Protein AF-0000000077327211 (afdb_homodimer)

Sequence (590 aa):
MAKKLVKYSVVDAFTDTAFKGNPAVVCWLEDAVKDDKWLQSVATEFNLPTTAYLSPIAHHDPQKPRFNLRWFTPVSEVELCGHATLAASHILFQSDLVDSNMIEFSTRSGILSAKRISVNTINDSSNGESRDSFYIELDFPVVAVSDFNDVEVSAVSEILNGVDVVDVLKKNAFDDIIVVLSSGEEVADFKPEFNKIKEAPGR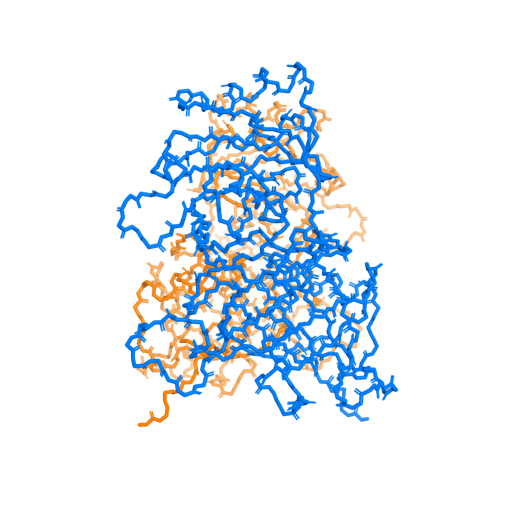GIIITAPAPKGSGFDFYSRFFSPKYGVNEDHVCGSAHCALVNYWHEKLGKCDFVAFQASRRSGILHVHLDKENQRVLLRGKATTVMEGSLLVMAKKLVKYSVVDAFTDTAFKGNPAVVCWLEDAVKDDKWLQSVATEFNLPTTAYLSPIAHHDPQKPRFNLRWFTPVSEVELCGHATLAASHILFQSDLVDSNMIEFSTRSGILSAKRISVNTINDSSNGESRDSFYIELDFPVVAVSDFNDVEVSAVSEILNGVDVVDVLKKNAFDDIIVVLSSGEEVADFKPEFNKIKEAPGRGIIITAPAPKGSGFDFYSRFFSPKYGVNEDHVCGSAHCALVNYWHEKLGKCDFVAFQASRRSGILHVHLDKENQRVLLRGKATTVMEGSLLV

InterPro domains:
  IPR003719 Phenazine biosynthesis PhzF-like [PF02567] (11-291)
  IPR003719 Phenazine biosynthesis PhzF-like [PIRSF016184] (6-294)
  IPR003719 Phenazine biosynthesis PhzF-like [PTHR13774] (7-295)
  IPR003719 Phenazine biosynthesis PhzF-like [TIGR00654] (8-293)

Nearest PDB structures (foldseek):
  1s7j-assembly2_B  TM=9.331E-01  e=1.781E-30  Enterococcus faecalis V583
  4dun-assembly1_A-2  TM=8.815E-01  e=4.814E-30  Clostridioides difficile 630
  1ym5-assembly1_A-2  TM=8.103E-01  e=5.339E-24  Saccharomyces cerevisiae
  1qy9-assembly2_C  TM=8.099E-01  e=4.384E-23  Escherichia coli
  4juu-assembly1_B  TM=6.299E-01  e=3.452E-12  Xanthomonas campestris pv. campestris str. ATCC 33913

Secondary structure (DSSP, 8-state):
---PPEEEEEEEES-SSTT-SEEEEEEE-TT----HHHHHHHHHHHTSSEEEEEEE-SS--TTS-EEEEEEE-SS-EES--HHHHHHHHHHHHHSTT--SSEEEEEETTEEEEEEEEEGGGTT---S---TT-EEEEEEEEPPPBPPPPHHHHHHHHHHTTTS-EEEEEPPBTT-EEEEEES-HHHHHH----HHHHHHSSSSEEEEEEEPPTTSS-SEEEEEEEGGGTEEEESS-HHHHHHHHHHHHHHH--SEEEEEE-SSS-EEEEEEEETTTTEEEEEE-EEEEEEEEE--/---PPEEEEEEEES-SSTT-SEEEEEEE-TT----HHHHHHHHHHHTSSEEEEEEE-SS--TTS-EEEEEEE-SS-EES--HHHHHHHHHHHHHSTT--SSEEEEEETTEEEEEEEEEGGGTT---S---TT-EEEEEEEEPPPB-PPPHHHHHHHHHHTTTS-EEEEEEEBTT-EEEEEES-HHHHHH----HHHHHHSSSSEEEEEEEPPTTSS-SEEEEEEEGGGTEEEESS-HHHHHHHHHHHHHHH--SEEEEEE-SSS-EEEEEEEETTTTEEEEEE-EEEEEEEEE--

Radius of gyration: 26.08 Å; Cα contacts (8 Å, |Δi|>4): 1422; chains: 2; bounding box: 58×75×56 Å

pLDDT: mean 89.2, std 13.4, range [34.31, 98.81]

Foldseek 3Di:
DPPDFKKKFWKAWQDPDPLFHAIEIEIECAPPDDDPVVVLCVQLVVQGQKYKYWYFDDDDDLQAGEIEIWIYHNHGTDQDDDRNVQVNVQVCVPDPNHPHQKYWYQTNNGIKIKGWAAVVVVPPPDPDPPPPWTKIKTKAFQWDFDQDDPVLVVLVCVFQPPFAWDDWTGQTPQFETETEGAEQVCQLPPDGPQVSQLPHGTQWYKYKYAYDPPPPFGMEIWIAGPVVPGGTRSDGPNVCSHCQVVSCVVVVAFWGWYWYNDPSIRIWIWGAPPVVRMIMIMRTMDTDDMDTDPD/DPPDFWKKFWKAWQDPDPLFHAIEIEIECAPPDDDPVVVLCVQLVVQGQKYKYWYFDDDDDLQAGEIEIWIYHNHGTDQDDDRNVQVNVQVCVPDPNHPHQKYWYQTNNGIKIKGWAAVVVVPPPDPDDPPPWTKIKTKAFQWDFDADDPVLVVLVCVFQPPFAWDDWTGQTPQFETETEGAEQVCQLPPDGPQVSQLPHGTQWYKYKYAYDPPPPFGMEIWIAGPVVPGGTRSDGPNVCSHCQVVSCVVVVAFWGWYWYNDPSIRIWIWGAPPVVRMIMIMRTMDTDDMDTDPD

Organism: Tagetes erecta (NCBI:txid13708)

Structure (mmCIF, N/CA/C/O backbone):
data_AF-0000000077327211-model_v1
#
loop_
_entity.id
_entity.type
_entity.pdbx_description
1 polymer 'Uncharacterized protein'
#
loop_
_atom_site.group_PDB
_atom_site.id
_atom_site.type_symbol
_atom_site.label_atom_id
_atom_site.label_alt_id
_atom_site.label_comp_id
_atom_site.label_asym_id
_atom_site.label_entity_id
_atom_site.label_seq_id
_atom_site.pdbx_PDB_ins_code
_atom_site.Cartn_x
_atom_site.Cartn_y
_atom_site.Cartn_z
_atom_site.occupancy
_atom_site.B_iso_or_equiv
_atom_site.auth_seq_id
_atom_site.auth_comp_id
_atom_site.auth_asym_id
_atom_site.auth_atom_id
_atom_site.pdbx_PDB_model_num
ATOM 1 N N . MET A 1 1 ? -25.406 -13.68 16.375 1 34.31 1 MET A N 1
ATOM 2 C CA . MET A 1 1 ? -25.562 -12.336 15.836 1 34.31 1 MET A CA 1
ATOM 3 C C . MET A 1 1 ? -24.594 -12.086 14.68 1 34.31 1 MET A C 1
ATOM 5 O O . MET A 1 1 ? -23.453 -12.555 14.711 1 34.31 1 MET A O 1
ATOM 9 N N . ALA A 1 2 ? -24.984 -11.781 13.562 1 48.88 2 ALA A N 1
ATOM 10 C CA . ALA A 1 2 ? -24.172 -11.695 12.359 1 48.88 2 ALA A CA 1
ATOM 11 C C . ALA A 1 2 ? -22.984 -10.766 12.57 1 48.88 2 ALA A C 1
ATOM 13 O O . ALA A 1 2 ? -23.125 -9.656 13.086 1 48.88 2 ALA A O 1
ATOM 14 N N . LYS A 1 3 ? -21.75 -11.289 12.734 1 63.69 3 LYS A N 1
ATOM 15 C CA . LYS A 1 3 ? -20.547 -10.531 13.047 1 63.69 3 LYS A CA 1
ATOM 16 C C . LYS A 1 3 ? -20.469 -9.25 12.219 1 63.69 3 LYS A C 1
ATOM 18 O O . LYS A 1 3 ? -20.531 -9.289 10.992 1 63.69 3 LYS A O 1
ATOM 23 N N . LYS A 1 4 ? -20.828 -8.047 12.867 1 84.19 4 LYS A N 1
ATOM 24 C CA . LYS A 1 4 ? -20.75 -6.75 12.203 1 84.19 4 LYS A CA 1
ATOM 25 C C . LYS A 1 4 ? -19.359 -6.523 11.594 1 84.19 4 LYS A C 1
ATOM 27 O O . LYS A 1 4 ? -18.344 -6.723 12.266 1 84.19 4 LYS A O 1
ATOM 32 N N . LEU A 1 5 ? -19.344 -6.254 10.32 1 93.69 5 LEU A N 1
ATOM 33 C CA . LEU A 1 5 ? -18.078 -6.047 9.609 1 93.69 5 LEU A CA 1
ATOM 34 C C . LEU A 1 5 ? -17.484 -4.691 9.953 1 93.69 5 LEU A C 1
ATOM 36 O O . LEU A 1 5 ? -18.203 -3.719 10.172 1 93.69 5 LEU A O 1
ATOM 40 N N . VAL A 1 6 ? -16.234 -4.637 10.109 1 96.81 6 VAL A N 1
ATOM 41 C CA . VAL A 1 6 ? -15.516 -3.381 10.328 1 96.81 6 VAL A CA 1
ATOM 42 C C . VAL A 1 6 ? -15.516 -2.559 9.047 1 96.81 6 VAL A C 1
ATOM 44 O O . VAL A 1 6 ? -15.031 -3.02 8.008 1 96.81 6 VAL A O 1
ATOM 47 N N . LYS A 1 7 ? -16.047 -1.371 9.156 1 97.5 7 LYS A N 1
ATOM 48 C CA . LYS A 1 7 ? -16.047 -0.451 8.023 1 97.5 7 LYS A CA 1
ATOM 49 C C . LYS A 1 7 ? -14.766 0.371 7.973 1 97.5 7 LYS A C 1
ATOM 51 O O . LYS A 1 7 ? -14.156 0.649 9.008 1 97.5 7 LYS A O 1
ATOM 56 N N . TYR A 1 8 ? -14.391 0.737 6.762 1 98.31 8 TYR A N 1
ATOM 57 C CA . TYR A 1 8 ? -13.211 1.588 6.633 1 98.31 8 TYR A CA 1
ATOM 58 C C . TYR A 1 8 ? -13.391 2.6 5.508 1 98.31 8 TYR A C 1
ATOM 60 O O . TYR A 1 8 ? -14.258 2.432 4.645 1 98.31 8 TYR A O 1
ATOM 68 N N . SER A 1 9 ? -12.641 3.658 5.578 1 98.44 9 SER A N 1
ATOM 69 C CA . SER A 1 9 ? -12.461 4.656 4.523 1 98.44 9 SER A CA 1
ATOM 70 C C . SER A 1 9 ? -10.984 4.934 4.266 1 98.44 9 SER A C 1
ATOM 72 O O . SER A 1 9 ? -10.172 4.906 5.188 1 98.44 9 SER A O 1
ATOM 74 N N . VAL A 1 10 ? -10.656 5.141 3.057 1 98.75 10 VAL A N 1
ATOM 75 C CA . VAL A 1 10 ? -9.344 5.676 2.707 1 98.75 10 VAL A CA 1
ATOM 76 C C . VAL A 1 10 ? -9.461 7.168 2.398 1 98.75 10 VAL A C 1
ATOM 78 O O . VAL A 1 10 ? -10.266 7.57 1.554 1 98.75 10 VAL A O 1
ATOM 81 N N . VAL A 1 11 ? -8.672 7.934 3.09 1 98.69 11 VAL A N 1
ATOM 82 C CA . VAL A 1 11 ? -8.773 9.391 3.041 1 98.69 11 VAL A CA 1
ATOM 83 C C . VAL A 1 11 ? -7.414 9.984 2.676 1 98.69 11 VAL A C 1
ATOM 85 O O . VAL A 1 11 ? -6.391 9.625 3.262 1 98.69 11 VAL A O 1
ATOM 88 N N . ASP A 1 12 ? -7.41 10.828 1.665 1 98.62 12 ASP A N 1
ATOM 89 C CA . ASP A 1 12 ? -6.238 11.656 1.389 1 98.62 12 ASP A CA 1
ATOM 90 C C . ASP A 1 12 ? -6.258 12.93 2.232 1 98.62 12 ASP A C 1
ATOM 92 O O . ASP A 1 12 ? -7.105 13.805 2.029 1 98.62 12 ASP A O 1
ATOM 96 N N . ALA A 1 13 ? -5.301 13.031 3.145 1 98.69 13 ALA A N 1
ATOM 97 C CA . ALA A 1 13 ? -5.227 14.156 4.07 1 98.69 13 ALA A CA 1
ATOM 98 C C . ALA A 1 13 ? -4.34 15.266 3.514 1 98.69 13 ALA A C 1
ATOM 100 O O . ALA A 1 13 ? -3.377 15 2.795 1 98.69 13 ALA A O 1
ATOM 101 N N . PHE A 1 14 ? -4.664 16.531 3.824 1 98.5 14 PHE A N 1
ATOM 102 C CA . PHE A 1 14 ? -3.949 17.75 3.449 1 98.5 14 PHE A CA 1
ATOM 103 C C . PHE A 1 14 ? -4.047 18 1.949 1 98.5 14 PHE A C 1
ATOM 105 O O . PHE A 1 14 ? -3.08 18.438 1.32 1 98.5 14 PHE A O 1
ATOM 112 N N . THR A 1 15 ? -5.172 17.641 1.411 1 98 15 THR A N 1
ATOM 113 C CA . THR A 1 15 ? -5.473 17.891 0.008 1 98 15 THR A CA 1
ATOM 114 C C . THR A 1 15 ? -6.984 17.938 -0.222 1 98 15 THR A C 1
ATOM 116 O O . THR A 1 15 ? -7.746 17.359 0.556 1 98 15 THR A O 1
ATOM 119 N N . ASP A 1 16 ? -7.398 18.609 -1.201 1 96.12 16 ASP A N 1
ATOM 120 C CA . ASP A 1 16 ? -8.797 18.594 -1.627 1 96.12 16 ASP A CA 1
ATOM 121 C C . ASP A 1 16 ? -8.953 17.844 -2.951 1 96.12 16 ASP A C 1
ATOM 123 O O . ASP A 1 16 ? -10.008 17.922 -3.588 1 96.12 16 ASP A O 1
ATOM 127 N N . THR A 1 17 ? -7.879 17.188 -3.354 1 96.5 17 THR A N 1
ATOM 128 C CA . THR A 1 17 ? -7.855 16.453 -4.613 1 96.5 17 THR A CA 1
ATOM 129 C C . THR A 1 17 ? -7.504 14.992 -4.379 1 96.5 17 THR A C 1
ATOM 131 O O . THR A 1 17 ? -6.516 14.688 -3.709 1 96.5 17 THR A O 1
ATOM 134 N N . ALA A 1 18 ? -8.32 14.102 -5.023 1 97.31 18 ALA A N 1
ATOM 135 C CA . ALA A 1 18 ? -8.062 12.672 -4.875 1 97.31 18 ALA A CA 1
ATOM 136 C C . ALA A 1 18 ? -6.676 12.305 -5.387 1 97.31 18 ALA A C 1
ATOM 138 O O . ALA A 1 18 ? -6.207 12.867 -6.379 1 97.31 18 ALA A O 1
ATOM 139 N N . PHE A 1 19 ? -6.004 11.359 -4.812 1 98 19 PHE A N 1
ATOM 140 C CA . PHE A 1 19 ? -4.738 10.742 -5.199 1 98 19 PHE A CA 1
ATOM 141 C C . PHE A 1 19 ? -3.572 11.688 -4.938 1 98 19 PHE A C 1
ATOM 143 O O . PHE A 1 19 ? -2.484 11.508 -5.488 1 98 19 PHE A O 1
ATOM 150 N N . LYS A 1 20 ? -3.811 12.719 -4.133 1 98.06 20 LYS A N 1
ATOM 151 C CA . LYS A 1 20 ? -2.781 13.602 -3.602 1 98.06 20 LYS A CA 1
ATOM 152 C C . LYS A 1 20 ? -2.752 13.562 -2.076 1 98.06 20 LYS A C 1
ATOM 154 O O . LYS A 1 20 ? -3.311 12.648 -1.464 1 98.06 20 LYS A O 1
ATOM 159 N N . GLY A 1 21 ? -2.004 14.438 -1.479 1 98.44 21 GLY A N 1
ATOM 160 C CA . GLY A 1 21 ? -1.944 14.453 -0.027 1 98.44 21 GLY A CA 1
ATOM 161 C C . GLY A 1 21 ? -1.323 13.203 0.561 1 98.44 21 GLY A C 1
ATOM 162 O O . GLY A 1 21 ? -0.476 12.57 -0.071 1 98.44 21 GLY A O 1
ATOM 163 N N . ASN A 1 22 ? -1.604 12.984 1.777 1 98.56 22 ASN A N 1
ATOM 164 C CA . ASN A 1 22 ? -1.116 11.812 2.498 1 98.56 22 ASN A CA 1
ATOM 165 C C . ASN A 1 22 ? -2.246 10.836 2.809 1 98.56 22 ASN A C 1
ATOM 167 O O . ASN A 1 22 ? -3.131 11.141 3.611 1 98.56 22 ASN A O 1
ATOM 171 N N . PRO A 1 23 ? -2.242 9.672 2.172 1 98.44 23 PRO A N 1
ATOM 172 C CA . PRO A 1 23 ? -3.352 8.734 2.357 1 98.44 23 PRO A CA 1
ATOM 173 C C . PRO A 1 23 ? -3.322 8.055 3.725 1 98.44 23 PRO A C 1
ATOM 175 O O . PRO A 1 23 ? -2.246 7.738 4.238 1 98.44 23 PRO A O 1
ATOM 178 N N . ALA A 1 24 ? -4.465 7.852 4.285 1 98.62 24 ALA A N 1
ATOM 179 C CA . ALA A 1 24 ? -4.656 7.117 5.531 1 98.62 24 ALA A CA 1
ATOM 180 C C . ALA A 1 24 ? -5.934 6.285 5.488 1 98.62 24 ALA A C 1
ATOM 182 O O . ALA A 1 24 ? -6.93 6.695 4.883 1 98.62 24 ALA A O 1
ATOM 183 N N . VAL A 1 25 ? -5.848 5.117 6.098 1 98.81 25 VAL A N 1
ATOM 184 C CA . VAL A 1 25 ? -7.039 4.301 6.301 1 98.81 25 VAL A CA 1
ATOM 185 C C . VAL A 1 25 ? -7.668 4.633 7.652 1 98.81 25 VAL A C 1
ATOM 187 O O . VAL A 1 25 ? -6.965 4.781 8.656 1 98.81 25 VAL A O 1
ATOM 190 N N . VAL A 1 26 ? -8.953 4.816 7.641 1 98.75 26 VAL A N 1
ATOM 191 C CA . VAL A 1 26 ? -9.688 5 8.883 1 98.75 26 VAL A CA 1
ATOM 192 C C . VAL A 1 26 ? -10.68 3.852 9.07 1 98.75 26 VAL A C 1
ATOM 194 O O . VAL A 1 26 ? -11.648 3.729 8.32 1 98.75 26 VAL A O 1
ATOM 197 N N . CYS A 1 27 ? -10.469 3.043 10.062 1 98.56 27 CYS A N 1
ATOM 198 C CA . CYS A 1 27 ? -11.359 1.938 10.398 1 98.56 27 CYS A CA 1
ATOM 199 C C . CYS A 1 27 ? -12.266 2.303 11.57 1 98.56 27 CYS A C 1
ATOM 201 O O . CYS A 1 27 ? -11.789 2.766 12.602 1 98.56 27 CYS A O 1
ATOM 203 N N . TRP A 1 28 ? -13.484 2.098 11.398 1 97.25 28 TRP A N 1
ATOM 204 C CA . TRP A 1 28 ? -14.461 2.289 12.469 1 97.25 28 TRP A CA 1
ATOM 205 C C . TRP A 1 28 ? -14.734 0.977 13.195 1 97.25 28 TRP A C 1
ATOM 207 O O . TRP A 1 28 ? -15.453 0.115 12.68 1 97.25 28 TRP A O 1
ATOM 217 N N . LEU A 1 29 ? -14.219 0.865 14.383 1 96.31 29 LEU A N 1
ATOM 218 C CA . LEU A 1 29 ? -14.328 -0.382 15.133 1 96.31 29 LEU A CA 1
ATOM 219 C C . LEU A 1 29 ? -15.664 -0.457 15.867 1 96.31 29 LEU A C 1
ATOM 221 O O . LEU A 1 29 ? -16.156 -1.549 16.156 1 96.31 29 LEU A O 1
ATOM 225 N N . GLU A 1 30 ? -16.297 0.711 16.109 1 91.38 30 GLU A N 1
ATOM 226 C CA . GLU A 1 30 ? -17.5 0.763 16.922 1 91.38 30 GLU A CA 1
ATOM 227 C C . GLU A 1 30 ? -17.297 0.055 18.266 1 91.38 30 GLU A C 1
ATOM 229 O O . GLU A 1 30 ? -16.422 0.447 19.047 1 91.38 30 GLU A O 1
ATOM 234 N N . ASP A 1 31 ? -17.938 -1.145 18.469 1 87.69 31 ASP A N 1
ATOM 235 C CA . ASP A 1 31 ? -17.797 -1.886 19.703 1 87.69 31 ASP A CA 1
ATOM 236 C C . ASP A 1 31 ? -16.938 -3.135 19.516 1 87.69 31 ASP A C 1
ATOM 238 O O . ASP A 1 31 ? -16.734 -3.91 20.453 1 87.69 31 ASP A O 1
ATOM 242 N N . ALA A 1 32 ? -16.469 -3.242 18.328 1 88 32 ALA A N 1
ATOM 243 C CA . ALA A 1 32 ? -15.648 -4.426 18.062 1 88 32 ALA A CA 1
ATOM 244 C C . ALA A 1 32 ? -14.328 -4.363 18.812 1 88 32 ALA A C 1
ATOM 246 O O . ALA A 1 32 ? -13.656 -3.326 18.812 1 88 32 ALA A O 1
ATOM 247 N N . VAL A 1 33 ? -14.008 -5.418 19.5 1 86.44 33 VAL A N 1
ATOM 248 C CA . VAL A 1 33 ? -12.711 -5.535 20.156 1 86.44 33 VAL A CA 1
ATOM 249 C C . VAL A 1 33 ? -11.781 -6.402 19.312 1 86.44 33 VAL A C 1
ATOM 251 O O . VAL A 1 33 ? -12.094 -7.555 19.016 1 86.44 33 VAL A O 1
ATOM 254 N N . LYS A 1 34 ? -10.805 -5.836 18.891 1 93.56 34 LYS A N 1
ATOM 255 C CA . LYS A 1 34 ? -9.781 -6.52 18.109 1 93.56 34 LYS A CA 1
ATOM 256 C C . LYS A 1 34 ? -8.43 -6.488 18.812 1 93.56 34 LYS A C 1
ATOM 258 O O . LYS A 1 34 ? -8.086 -5.496 19.469 1 93.56 34 LYS A O 1
ATOM 263 N N . ASP A 1 35 ? -7.715 -7.543 18.703 1 95.88 35 ASP A N 1
ATOM 264 C CA . ASP A 1 35 ? -6.406 -7.566 19.359 1 95.88 35 ASP A CA 1
ATOM 265 C C . ASP A 1 35 ? -5.348 -6.898 18.484 1 95.88 35 ASP A C 1
ATOM 267 O O . ASP A 1 35 ? -5.605 -6.586 17.312 1 95.88 35 ASP A O 1
ATOM 271 N N . ASP A 1 36 ? -4.184 -6.672 19.062 1 97.5 36 ASP A N 1
ATOM 272 C CA . ASP A 1 36 ? -3.105 -5.949 18.391 1 97.5 36 ASP A CA 1
ATOM 273 C C . ASP A 1 36 ? -2.637 -6.695 17.141 1 97.5 36 ASP A C 1
ATOM 275 O O . ASP A 1 36 ? -2.236 -6.074 16.156 1 97.5 36 ASP A O 1
ATOM 279 N N . LYS A 1 37 ? -2.613 -7.992 17.219 1 97.25 37 LYS A N 1
ATOM 280 C CA . LYS A 1 37 ? -2.191 -8.789 16.062 1 97.25 37 LYS A CA 1
ATOM 281 C C . LYS A 1 37 ? -3.1 -8.539 14.867 1 97.25 37 LYS A C 1
ATOM 283 O O . LYS A 1 37 ? -2.621 -8.367 13.742 1 97.25 37 LYS A O 1
ATOM 288 N N . TRP A 1 38 ? -4.406 -8.523 15.109 1 97.19 38 TRP A N 1
ATOM 289 C CA . TRP A 1 38 ? -5.363 -8.25 14.047 1 97.19 38 TRP A CA 1
ATOM 290 C C . TRP A 1 38 ? -5.184 -6.84 13.5 1 97.19 38 TRP A C 1
ATOM 292 O O . TRP A 1 38 ? -5.129 -6.637 12.289 1 97.19 38 TRP A O 1
ATOM 302 N N . LEU A 1 39 ? -5.086 -5.879 14.391 1 98.38 39 LEU A N 1
ATOM 303 C CA . LEU A 1 39 ? -4.914 -4.488 13.992 1 98.38 39 LEU A CA 1
ATOM 304 C C . LEU A 1 39 ? -3.682 -4.324 13.109 1 98.38 39 LEU A C 1
ATOM 306 O O . LEU A 1 39 ? -3.74 -3.66 12.07 1 98.38 39 LEU A O 1
ATOM 310 N N . GLN A 1 40 ? -2.572 -4.949 13.5 1 98.25 40 GLN A N 1
ATOM 311 C CA . GLN A 1 40 ? -1.33 -4.875 12.734 1 98.25 40 GLN A CA 1
ATOM 312 C C . GLN A 1 40 ? -1.474 -5.574 11.383 1 98.25 40 GLN A C 1
ATOM 314 O O . GLN A 1 40 ? -0.991 -5.07 10.367 1 98.25 40 GLN A O 1
ATOM 319 N N . SER A 1 41 ? -2.139 -6.742 11.336 1 97.81 41 SER A N 1
ATOM 320 C CA . SER A 1 41 ? -2.326 -7.484 10.094 1 97.81 41 SER A CA 1
ATOM 321 C C . SER A 1 41 ? -3.139 -6.676 9.086 1 97.81 41 SER A C 1
ATOM 323 O O . SER A 1 41 ? -2.816 -6.656 7.895 1 97.81 41 SER A O 1
ATOM 325 N N . VAL A 1 42 ? -4.137 -5.996 9.586 1 98.25 42 VAL A N 1
ATOM 326 C CA . VAL A 1 42 ? -4.984 -5.176 8.727 1 98.25 42 VAL A CA 1
ATOM 327 C C . VAL A 1 42 ? -4.18 -4.004 8.172 1 98.25 42 VAL A C 1
ATOM 329 O O . VAL A 1 42 ? -4.25 -3.703 6.98 1 98.25 42 VAL A O 1
ATOM 332 N N . ALA A 1 43 ? -3.4 -3.41 9.039 1 98.25 43 ALA A N 1
ATOM 333 C CA . ALA A 1 43 ? -2.562 -2.303 8.586 1 98.25 43 ALA A CA 1
ATOM 334 C C . ALA A 1 43 ? -1.571 -2.764 7.52 1 98.25 43 ALA A C 1
ATOM 336 O O . ALA A 1 43 ? -1.359 -2.074 6.52 1 98.25 43 ALA A O 1
ATOM 337 N N . THR A 1 44 ? -0.974 -3.895 7.762 1 97 44 THR A N 1
ATOM 338 C CA . THR A 1 44 ? -0.026 -4.457 6.809 1 97 44 THR A CA 1
ATOM 339 C C . THR A 1 44 ? -0.712 -4.758 5.48 1 97 44 THR A C 1
ATOM 341 O O . THR A 1 44 ? -0.143 -4.52 4.41 1 97 44 THR A O 1
ATOM 344 N N . GLU A 1 45 ? -1.925 -5.25 5.555 1 97.81 45 GLU A N 1
ATOM 345 C CA . GLU A 1 45 ? -2.699 -5.598 4.367 1 97.81 45 GLU A CA 1
ATOM 346 C C . GLU A 1 45 ? -2.977 -4.367 3.51 1 97.81 45 GLU A C 1
ATOM 348 O O . GLU A 1 45 ? -2.887 -4.426 2.281 1 97.81 45 GLU A O 1
ATOM 353 N N . PHE A 1 46 ? -3.328 -3.268 4.121 1 97.75 46 PHE A N 1
ATOM 354 C CA . PHE A 1 46 ? -3.613 -2.045 3.383 1 97.75 46 PHE A CA 1
ATOM 355 C C . PHE A 1 46 ? -2.348 -1.504 2.725 1 97.75 46 PHE A C 1
ATOM 357 O O . PHE A 1 46 ? -2.406 -0.932 1.634 1 97.75 46 PHE A O 1
ATOM 364 N N . ASN A 1 47 ? -1.238 -1.63 3.479 1 95.38 47 ASN A N 1
ATOM 365 C CA . ASN A 1 47 ? 0.072 -1.207 2.998 1 95.38 47 ASN A CA 1
ATOM 366 C C . ASN A 1 47 ? 0.095 0.283 2.668 1 95.38 47 ASN A C 1
ATOM 368 O O . ASN A 1 47 ? 0.732 0.699 1.699 1 95.38 47 ASN A O 1
ATOM 372 N N . LEU A 1 48 ? -0.684 1.084 3.289 1 96.81 48 LEU A N 1
ATOM 373 C CA . LEU A 1 48 ? -0.631 2.541 3.236 1 96.81 48 LEU A CA 1
ATOM 374 C C . LEU A 1 48 ? 0.164 3.098 4.414 1 96.81 48 LEU A C 1
ATOM 376 O O . LEU A 1 48 ? 0.497 2.363 5.348 1 96.81 48 LEU A O 1
ATOM 380 N N . PRO A 1 49 ? 0.52 4.406 4.395 1 95.81 49 PRO A N 1
ATOM 381 C CA . PRO A 1 49 ? 1.404 4.945 5.434 1 95.81 49 PRO A CA 1
ATOM 382 C C . PRO A 1 49 ? 0.876 4.699 6.844 1 95.81 49 PRO A C 1
ATOM 384 O O . PRO A 1 49 ? 1.652 4.391 7.75 1 95.81 49 PRO A O 1
ATOM 387 N N . THR A 1 50 ? -0.496 4.863 6.961 1 97.56 50 THR A N 1
ATOM 388 C CA . THR A 1 50 ? -1.029 4.664 8.305 1 97.56 50 THR A CA 1
ATOM 389 C C . THR A 1 50 ? -2.477 4.184 8.242 1 97.56 50 THR A C 1
ATOM 391 O O . THR A 1 50 ? -3.242 4.609 7.379 1 97.56 50 THR A O 1
ATOM 394 N N . THR A 1 51 ? -2.826 3.281 9.109 1 98.69 51 THR A N 1
ATOM 395 C CA . THR A 1 51 ? -4.195 2.869 9.398 1 98.69 51 THR A CA 1
ATOM 396 C C . THR A 1 51 ? -4.617 3.334 10.789 1 98.69 51 THR A C 1
ATOM 398 O O . THR A 1 51 ? -3.975 2.998 11.789 1 98.69 51 THR A O 1
ATOM 401 N N . ALA A 1 52 ? -5.645 4.125 10.812 1 98.75 52 ALA A N 1
ATOM 402 C CA . ALA A 1 52 ? -6.199 4.633 12.07 1 98.75 52 ALA A CA 1
ATOM 403 C C . ALA A 1 52 ? -7.406 3.812 12.508 1 98.75 52 ALA A C 1
ATOM 405 O O . ALA A 1 52 ? -8.289 3.514 11.703 1 98.75 52 ALA A O 1
ATOM 406 N N . TYR A 1 53 ? -7.453 3.422 13.758 1 98.69 53 TYR A N 1
ATOM 407 C CA . TYR A 1 53 ? -8.578 2.701 14.336 1 98.69 53 TYR A CA 1
ATOM 408 C C . TYR A 1 53 ? -9.352 3.586 15.305 1 98.69 53 TYR A C 1
ATOM 410 O O . TYR A 1 53 ? -8.789 4.086 16.281 1 98.69 53 TYR A O 1
ATOM 418 N N . LEU A 1 54 ? -10.617 3.725 15.023 1 96.94 54 LEU A N 1
ATOM 419 C CA . LEU A 1 54 ? -11.508 4.617 15.758 1 96.94 54 LEU A CA 1
ATOM 420 C C . LEU A 1 54 ? -12.57 3.822 16.516 1 96.94 54 LEU A C 1
ATOM 422 O O . LEU A 1 54 ? -13.117 2.855 15.977 1 96.94 54 LEU A O 1
ATOM 426 N N . SER A 1 55 ? -12.82 4.184 17.734 1 96.19 55 SER A N 1
ATOM 427 C CA . SER A 1 55 ? -13.953 3.66 18.5 1 96.19 55 SER A CA 1
ATOM 428 C C . SER A 1 55 ? -14.523 4.715 19.438 1 96.19 55 SER A C 1
ATOM 430 O O . SER A 1 55 ? -13.797 5.605 19.891 1 96.19 55 SER A O 1
ATOM 432 N N . PRO A 1 56 ? -15.758 4.672 19.688 1 93.06 56 PRO A N 1
ATOM 433 C CA . PRO A 1 56 ? -16.375 5.688 20.547 1 93.06 56 PRO A CA 1
ATOM 434 C C . PRO A 1 56 ? -16.016 5.52 22.031 1 93.06 56 PRO A C 1
ATOM 436 O O . PRO A 1 56 ? -15.688 4.41 22.453 1 93.06 56 PRO A O 1
ATOM 439 N N . ILE A 1 57 ? -16.031 6.637 22.688 1 92.06 57 ILE A N 1
ATOM 440 C CA . ILE A 1 57 ? -15.961 6.676 24.141 1 92.06 57 ILE A CA 1
ATOM 441 C C . ILE A 1 57 ? -17.312 7.133 24.703 1 92.06 57 ILE A C 1
ATOM 443 O O . ILE A 1 57 ? -17.797 8.203 24.359 1 92.06 57 ILE A O 1
ATOM 447 N N . ALA A 1 58 ? -17.969 6.312 25.438 1 83.56 58 ALA A N 1
ATOM 448 C CA . ALA A 1 58 ? -19.328 6.527 25.922 1 83.56 58 ALA A CA 1
ATOM 449 C C . ALA A 1 58 ? -19.406 7.793 26.766 1 83.56 58 ALA A C 1
ATOM 451 O O . ALA A 1 58 ? -20.328 8.602 26.594 1 83.56 58 ALA A O 1
ATOM 452 N N . HIS A 1 59 ? -18.609 8 27.781 1 82.12 59 HIS A N 1
ATOM 453 C CA . HIS A 1 59 ? -18.688 9.125 28.703 1 82.12 59 HIS A CA 1
ATOM 454 C C . HIS A 1 59 ? -17.781 10.266 28.266 1 82.12 59 HIS A C 1
ATOM 456 O O . HIS A 1 59 ? -16.562 10.172 28.375 1 82.12 59 HIS A O 1
ATOM 462 N N . HIS A 1 60 ? -18.484 11.211 27.625 1 76.81 60 HIS A N 1
ATOM 463 C CA . HIS A 1 60 ? -17.719 12.383 27.188 1 76.81 60 HIS A CA 1
ATOM 464 C C . HIS A 1 60 ? -18.594 13.641 27.234 1 76.81 60 HIS A C 1
ATOM 466 O O . HIS A 1 60 ? -19.797 13.562 27.438 1 76.81 60 HIS A O 1
ATOM 472 N N . ASP A 1 61 ? -17.922 14.766 27.156 1 80.56 61 ASP A N 1
ATOM 473 C CA . ASP A 1 61 ? -18.594 16.062 27 1 80.56 61 ASP A CA 1
ATOM 474 C C . ASP A 1 61 ? -19.359 16.109 25.672 1 80.56 61 ASP A C 1
ATOM 476 O O . ASP A 1 61 ? -18.781 15.945 24.609 1 80.56 61 ASP A O 1
ATOM 480 N N . PRO A 1 62 ? -20.672 16.328 25.719 1 78.69 62 PRO A N 1
ATOM 481 C CA . PRO A 1 62 ? -21.469 16.359 24.484 1 78.69 62 PRO A CA 1
ATOM 482 C C . PRO A 1 62 ? -20.984 17.422 23.5 1 78.69 62 PRO A C 1
ATOM 484 O O . PRO A 1 62 ? -21.219 17.297 22.297 1 78.69 62 PRO A O 1
ATOM 487 N N . GLN A 1 63 ? -20.359 18.484 24.016 1 83.44 63 GLN A N 1
ATOM 488 C CA . GLN A 1 63 ? -19.875 19.531 23.141 1 83.44 63 GLN A CA 1
ATOM 489 C C . GLN A 1 63 ? -18.516 19.188 22.562 1 83.44 63 GLN A C 1
ATOM 491 O O . GLN A 1 63 ? -18.047 19.828 21.625 1 83.44 63 GLN A O 1
ATOM 496 N N . LYS A 1 64 ? -17.922 18.141 23.109 1 89.69 64 LYS A N 1
ATOM 497 C CA . LYS A 1 64 ? -16.625 17.656 22.641 1 89.69 64 LYS A CA 1
ATOM 498 C C . LYS A 1 64 ? -16.594 16.125 22.641 1 89.69 64 LYS A C 1
ATOM 500 O O . LYS A 1 64 ? -15.828 15.516 23.406 1 89.69 64 LYS A O 1
ATOM 505 N N . PRO A 1 65 ? -17.328 15.648 21.703 1 93.56 65 PRO A N 1
ATOM 506 C CA . PRO A 1 65 ? -17.281 14.188 21.641 1 93.56 65 PRO A CA 1
ATOM 507 C C . PRO A 1 65 ? -15.852 13.641 21.578 1 93.56 65 PRO A C 1
ATOM 509 O O . PRO A 1 65 ? -14.984 14.25 20.953 1 93.56 65 PRO A O 1
ATOM 512 N N . ARG A 1 66 ? -15.648 12.555 22.312 1 95.31 66 ARG A N 1
ATOM 513 C CA . ARG A 1 66 ? -14.32 11.969 22.406 1 95.31 66 ARG A CA 1
ATOM 514 C C . ARG A 1 66 ? -14.312 10.539 21.859 1 95.31 66 ARG A C 1
ATOM 516 O O . ARG A 1 66 ? -15.25 9.773 22.094 1 95.31 66 ARG A O 1
ATOM 523 N N . PHE A 1 67 ? -13.266 10.211 21.156 1 97 67 PHE A N 1
ATOM 524 C CA . PHE A 1 67 ? -13.086 8.898 20.562 1 97 67 PHE A CA 1
ATOM 525 C C . PHE A 1 67 ? -11.719 8.328 20.906 1 97 67 PHE A C 1
ATOM 527 O O . PHE A 1 67 ? -10.766 9.078 21.141 1 97 67 PHE A O 1
ATOM 534 N N . ASN A 1 68 ? -11.656 6.992 20.984 1 97.31 68 ASN A N 1
ATOM 535 C CA . ASN A 1 68 ? -10.352 6.344 20.969 1 97.31 68 ASN A CA 1
ATOM 536 C C . ASN A 1 68 ? -9.727 6.344 19.578 1 97.31 68 ASN A C 1
ATOM 538 O O . ASN A 1 68 ? -10.414 6.109 18.594 1 97.31 68 ASN A O 1
ATOM 542 N N . LEU A 1 69 ? -8.461 6.625 19.547 1 98.12 69 LEU A N 1
ATOM 543 C CA . LEU A 1 69 ? -7.75 6.637 18.266 1 98.12 69 LEU A CA 1
ATOM 544 C C . LEU A 1 69 ? -6.375 5.996 18.406 1 98.12 69 LEU A C 1
ATOM 546 O O . LEU A 1 69 ? -5.586 6.383 19.266 1 98.12 69 LEU A O 1
ATOM 550 N N . ARG A 1 70 ? -6.09 4.973 17.609 1 98.31 70 ARG A N 1
ATOM 551 C CA . ARG A 1 70 ? -4.801 4.305 17.5 1 98.31 70 ARG A CA 1
ATOM 552 C C . ARG A 1 70 ? -4.297 4.305 16.062 1 98.31 70 ARG A C 1
ATOM 554 O O . ARG A 1 70 ? -5.094 4.262 15.125 1 98.31 70 ARG A O 1
ATOM 561 N N . TRP A 1 71 ? -2.996 4.363 15.906 1 98.19 71 TRP A N 1
ATOM 562 C CA . TRP A 1 71 ? -2.404 4.395 14.57 1 98.19 71 TRP A CA 1
ATOM 563 C C . TRP A 1 71 ? -1.422 3.244 14.383 1 98.19 71 TRP A C 1
ATOM 565 O O . TRP A 1 71 ? -0.588 2.984 15.258 1 98.19 71 TRP A O 1
ATOM 575 N N . PHE A 1 72 ? -1.485 2.615 13.227 1 98.06 72 PHE A N 1
ATOM 576 C CA . PHE A 1 72 ? -0.566 1.549 12.844 1 98.06 72 PHE A CA 1
ATOM 577 C C . PHE A 1 72 ? 0.014 1.805 11.461 1 98.06 72 PHE A C 1
ATOM 579 O O . PHE A 1 72 ? -0.724 2.096 10.516 1 98.06 72 PHE A O 1
ATOM 586 N N . THR A 1 73 ? 1.358 1.778 11.336 1 96.31 73 THR A N 1
ATOM 587 C CA . THR A 1 73 ? 1.994 1.593 10.039 1 96.31 73 THR A CA 1
ATOM 588 C C . THR A 1 73 ? 1.931 0.129 9.609 1 96.31 73 THR A C 1
ATOM 590 O O . THR A 1 73 ? 1.454 -0.724 10.359 1 96.31 73 THR A O 1
ATOM 593 N N . PRO A 1 74 ? 2.439 -0.204 8.391 1 95.12 74 PRO A N 1
ATOM 594 C CA . PRO A 1 74 ? 2.412 -1.608 7.973 1 95.12 74 PRO A CA 1
ATOM 595 C C . PRO A 1 74 ? 3.268 -2.506 8.867 1 95.12 74 PRO A C 1
ATOM 597 O O . PRO A 1 74 ? 3.121 -3.73 8.836 1 95.12 74 PRO A O 1
ATOM 600 N N . VAL A 1 75 ? 4.129 -1.839 9.758 1 93.44 75 VAL A N 1
ATOM 601 C CA . VAL A 1 75 ? 5.074 -2.717 10.438 1 93.44 75 VAL A CA 1
ATOM 602 C C . VAL A 1 75 ? 4.938 -2.559 11.953 1 93.44 75 VAL A C 1
ATOM 604 O O . VAL A 1 75 ? 5.426 -3.395 12.719 1 93.44 75 VAL A O 1
ATOM 607 N N . SER A 1 76 ? 4.203 -1.475 12.406 1 95.31 76 SER A N 1
ATOM 608 C CA . SER A 1 76 ? 4.09 -1.309 13.852 1 95.31 76 SER A CA 1
ATOM 609 C C . SER A 1 76 ? 3.098 -0.208 14.203 1 95.31 76 SER A C 1
ATOM 611 O O . SER A 1 76 ? 2.744 0.614 13.359 1 95.31 76 SER A O 1
ATOM 613 N N . GLU A 1 77 ? 2.701 -0.211 15.484 1 97.06 77 GLU A N 1
ATOM 614 C CA . GLU A 1 77 ? 1.916 0.887 16.047 1 97.06 77 GLU A CA 1
ATOM 615 C C . GLU A 1 77 ? 2.793 2.104 16.328 1 97.06 77 GLU A C 1
ATOM 617 O O . GLU A 1 77 ? 3.963 1.963 16.688 1 97.06 77 GLU A O 1
ATOM 622 N N . VAL A 1 78 ? 2.27 3.275 16.141 1 94.69 78 VAL A N 1
ATOM 623 C CA . VAL A 1 78 ? 3.01 4.496 16.438 1 94.69 78 VAL A CA 1
ATOM 624 C C . VAL A 1 78 ? 2.242 5.328 17.453 1 94.69 78 VAL A C 1
ATOM 626 O O . VAL A 1 78 ? 1.037 5.145 17.641 1 94.69 78 VAL A O 1
ATOM 629 N N . GLU A 1 79 ? 2.879 6.254 18.078 1 93.06 79 GLU A N 1
ATOM 630 C CA . GLU A 1 79 ? 2.307 7 19.188 1 93.06 79 GLU A CA 1
ATOM 631 C C . GLU A 1 79 ? 1.554 8.234 18.703 1 93.06 79 GLU A C 1
ATOM 633 O O . GLU A 1 79 ? 0.627 8.711 19.359 1 93.06 79 GLU A O 1
ATOM 638 N N . LEU A 1 80 ? 1.961 8.734 17.609 1 92.81 80 LEU A N 1
ATOM 639 C CA . LEU A 1 80 ? 1.368 9.953 17.078 1 92.81 80 LEU A CA 1
ATOM 640 C C . LEU A 1 80 ? 1.437 9.961 15.555 1 92.81 80 LEU A C 1
ATOM 642 O O . LEU A 1 80 ? 2.459 9.602 14.969 1 92.81 80 LEU A O 1
ATOM 646 N N . CYS A 1 81 ? 0.352 10.383 14.961 1 95 81 CYS A N 1
ATOM 647 C CA . CYS A 1 81 ? 0.294 10.555 13.516 1 95 81 CYS A CA 1
ATOM 648 C C . CYS A 1 81 ? -0.653 11.688 13.141 1 95 81 CYS A C 1
ATOM 650 O O . CYS A 1 81 ? -1.87 11.562 13.281 1 95 81 CYS A O 1
ATOM 652 N N . GLY A 1 82 ? -0.155 12.727 12.625 1 95.94 82 GLY A N 1
ATOM 653 C CA . GLY A 1 82 ? -0.937 13.914 12.305 1 95.94 82 GLY A CA 1
ATOM 654 C C . GLY A 1 82 ? -1.895 13.703 11.148 1 95.94 82 GLY A C 1
ATOM 655 O O . GLY A 1 82 ? -3.1 13.922 11.289 1 95.94 82 GLY A O 1
ATOM 656 N N . HIS A 1 83 ? -1.4 13.18 10.039 1 97.69 83 HIS A N 1
ATOM 657 C CA . HIS A 1 83 ? -2.236 13.094 8.844 1 97.69 83 HIS A CA 1
ATOM 658 C C . HIS A 1 83 ? -3.379 12.109 9.039 1 97.69 83 HIS A C 1
ATOM 660 O O . HIS A 1 83 ? -4.496 12.336 8.57 1 97.69 83 HIS A O 1
ATOM 666 N N . ALA A 1 84 ? -3.141 11.016 9.711 1 98.31 84 ALA A N 1
ATOM 667 C CA . ALA A 1 84 ? -4.207 10.039 9.945 1 98.31 84 ALA A CA 1
ATOM 668 C C . ALA A 1 84 ? -5.223 10.578 10.953 1 98.31 84 ALA A C 1
ATOM 670 O O . ALA A 1 84 ? -6.391 10.172 10.938 1 98.31 84 ALA A O 1
ATOM 671 N N . THR A 1 85 ? -4.77 11.453 11.883 1 98.44 85 THR A N 1
ATOM 672 C CA . THR A 1 85 ? -5.707 12.133 12.766 1 98.44 85 THR A CA 1
ATOM 673 C C . THR A 1 85 ? -6.617 13.07 11.969 1 98.44 85 THR A C 1
ATOM 675 O O . THR A 1 85 ? -7.824 13.109 12.211 1 98.44 85 THR A O 1
ATOM 678 N N . LEU A 1 86 ? -6.004 13.766 11.047 1 98.5 86 LEU A N 1
ATOM 679 C CA . LEU A 1 86 ? -6.789 14.625 10.172 1 98.5 86 LEU A CA 1
ATOM 680 C C . LEU A 1 86 ? -7.809 13.812 9.383 1 98.5 86 LEU A C 1
ATOM 682 O O . LEU A 1 86 ? -8.969 14.203 9.273 1 98.5 86 LEU A O 1
ATOM 686 N N . ALA A 1 87 ? -7.418 12.703 8.875 1 98.62 87 ALA A N 1
ATOM 687 C CA . ALA A 1 87 ? -8.305 11.805 8.125 1 98.62 87 ALA A CA 1
ATOM 688 C C . ALA A 1 87 ? -9.453 11.312 9 1 98.62 87 ALA A C 1
ATOM 690 O O . ALA A 1 87 ? -10.609 11.312 8.578 1 98.62 87 ALA A O 1
ATOM 691 N N . ALA A 1 88 ? -9.109 10.844 10.219 1 98.5 88 ALA A N 1
ATOM 692 C CA . ALA A 1 88 ? -10.125 10.375 11.156 1 98.5 88 ALA A CA 1
ATOM 693 C C . ALA A 1 88 ? -11.133 11.477 11.461 1 98.5 88 ALA A C 1
ATOM 695 O O . ALA A 1 88 ? -12.344 11.227 11.5 1 98.5 88 ALA A O 1
ATOM 696 N N . SER A 1 89 ? -10.648 12.68 11.664 1 98.12 89 SER A N 1
ATOM 697 C CA . SER A 1 89 ? -11.516 13.82 11.914 1 98.12 89 SER A CA 1
ATOM 698 C C . SER A 1 89 ? -12.461 14.07 10.742 1 98.12 89 SER A C 1
ATOM 700 O O . SER A 1 89 ? -13.648 14.32 10.938 1 98.12 89 SER A O 1
ATOM 702 N N . HIS A 1 90 ? -11.891 14.016 9.578 1 97.69 90 HIS A N 1
ATOM 703 C CA . HIS A 1 90 ? -12.664 14.211 8.359 1 97.69 90 HIS A CA 1
ATOM 704 C C . HIS A 1 90 ? -13.852 13.258 8.305 1 97.69 90 HIS A C 1
ATOM 706 O O . HIS A 1 90 ? -14.984 13.68 8.047 1 97.69 90 HIS A O 1
ATOM 712 N N . ILE A 1 91 ? -13.648 11.992 8.57 1 97.25 91 ILE A N 1
ATOM 713 C CA . ILE A 1 91 ? -14.688 10.977 8.523 1 97.25 91 ILE A CA 1
ATOM 714 C C . ILE A 1 91 ? -15.742 11.266 9.586 1 97.25 91 ILE A C 1
ATOM 716 O O . ILE A 1 91 ? -16.938 11.164 9.328 1 97.25 91 ILE A O 1
ATOM 720 N N . LEU A 1 92 ? -15.312 11.656 10.758 1 96.5 92 LEU A N 1
ATOM 721 C CA . LEU A 1 92 ? -16.25 11.945 11.844 1 96.5 92 LEU A CA 1
ATOM 722 C C . LEU A 1 92 ? -17.094 13.164 11.523 1 96.5 92 LEU A C 1
ATOM 724 O O . LEU A 1 92 ? -18.312 13.148 11.711 1 96.5 92 LEU A O 1
ATOM 728 N N . PHE A 1 93 ? -16.484 14.234 10.992 1 95.31 93 PHE A N 1
ATOM 729 C CA . PHE A 1 93 ? -17.203 15.469 10.688 1 95.31 93 PHE A CA 1
ATOM 730 C C . PHE A 1 93 ? -18.156 15.258 9.523 1 95.31 93 PHE A C 1
ATOM 732 O O . PHE A 1 93 ? -19.156 15.984 9.391 1 95.31 93 PHE A O 1
ATOM 739 N N . GLN A 1 94 ? -17.891 14.305 8.672 1 92.25 94 GLN A N 1
ATOM 740 C CA . GLN A 1 94 ? -18.766 14.016 7.547 1 92.25 94 GLN A CA 1
ATOM 741 C C . GLN A 1 94 ? -19.875 13.031 7.941 1 92.25 94 GLN A C 1
ATOM 743 O O . GLN A 1 94 ? -20.812 12.805 7.18 1 92.25 94 GLN A O 1
ATOM 748 N N . SER A 1 95 ? -19.688 12.469 9.031 1 87.75 95 SER A N 1
ATOM 749 C CA . SER A 1 95 ? -20.656 11.469 9.484 1 87.75 95 SER A CA 1
ATOM 750 C C . SER A 1 95 ? -21.734 12.102 10.344 1 87.75 95 SER A C 1
ATOM 752 O O . SER A 1 95 ? -21.656 13.281 10.688 1 87.75 95 SER A O 1
ATOM 754 N N . ASP A 1 96 ? -22.703 11.344 10.672 1 82.75 96 ASP A N 1
ATOM 755 C CA . ASP A 1 96 ? -23.766 11.789 11.555 1 82.75 96 ASP A CA 1
ATOM 756 C C . ASP A 1 96 ? -23.438 11.508 13.016 1 82.75 96 ASP A C 1
ATOM 758 O O . ASP A 1 96 ? -24.266 11.703 13.906 1 82.75 96 ASP A O 1
ATOM 762 N N . LEU A 1 97 ? -22.234 11.133 13.211 1 83.12 97 LEU A N 1
ATOM 763 C CA . LEU A 1 97 ? -21.844 10.734 14.562 1 83.12 97 LEU A CA 1
ATOM 764 C C . LEU A 1 97 ? -21.531 11.961 15.422 1 83.12 97 LEU A C 1
ATOM 766 O O . LEU A 1 97 ? -21.516 11.867 16.656 1 83.12 97 LEU A O 1
ATOM 770 N N . VAL A 1 98 ? -21.172 13.055 14.703 1 88.31 98 VAL A N 1
ATOM 771 C CA . VAL A 1 98 ? -20.766 14.242 15.453 1 88.31 98 VAL A CA 1
ATOM 772 C C . VAL A 1 98 ? -21.547 15.461 14.945 1 88.31 98 VAL A C 1
ATOM 774 O O . VAL A 1 98 ? -21.688 15.656 13.734 1 88.31 98 VAL A O 1
ATOM 777 N N . ASP A 1 99 ? -22.062 16.25 15.836 1 86.56 99 ASP A N 1
ATOM 778 C CA . ASP A 1 99 ? -22.766 17.484 15.508 1 86.56 99 ASP A CA 1
ATOM 779 C C . ASP A 1 99 ? -21.953 18.703 15.961 1 86.56 99 ASP A C 1
ATOM 781 O O . ASP A 1 99 ? -22.25 19.828 15.57 1 86.56 99 ASP A O 1
ATOM 785 N N . SER A 1 100 ? -20.906 18.484 16.578 1 89.75 100 SER A N 1
ATOM 786 C CA . SER A 1 100 ? -20.062 19.547 17.109 1 89.75 100 SER A CA 1
ATOM 787 C C . SER A 1 100 ? -18.969 19.922 16.109 1 89.75 100 SER A C 1
ATOM 789 O O . SER A 1 100 ? -18.672 19.156 15.188 1 89.75 100 SER A O 1
ATOM 791 N N . ASN A 1 101 ? -18.453 21.109 16.266 1 93.12 101 ASN A N 1
ATOM 792 C CA . ASN A 1 101 ? -17.328 21.547 15.461 1 93.12 101 ASN A CA 1
ATOM 793 C C . ASN A 1 101 ? -15.992 21.172 16.109 1 93.12 101 ASN A C 1
ATOM 795 O O . ASN A 1 101 ? -14.93 21.516 15.578 1 93.12 101 ASN A O 1
ATOM 799 N N . MET A 1 102 ? -16.078 20.516 17.188 1 95.06 102 MET A N 1
ATOM 800 C CA . MET A 1 102 ? -14.867 20.062 17.891 1 95.06 102 MET A CA 1
ATOM 801 C C . MET A 1 102 ? -14.984 18.594 18.281 1 95.06 102 MET A C 1
ATOM 803 O O . MET A 1 102 ? -16.047 18.141 18.703 1 95.06 102 MET A O 1
ATOM 807 N N . ILE A 1 103 ? -13.867 17.906 18.141 1 96.06 103 ILE A N 1
ATOM 808 C CA . ILE A 1 103 ? -13.781 16.531 18.594 1 96.06 103 ILE A CA 1
ATOM 809 C C . ILE A 1 103 ? -12.453 16.297 19.312 1 96.06 103 ILE A C 1
ATOM 811 O O . ILE A 1 103 ? -11.484 17.031 19.078 1 96.06 103 ILE A O 1
ATOM 815 N N . GLU A 1 104 ? -12.484 15.344 20.203 1 96.62 104 GLU A N 1
ATOM 816 C CA . GLU A 1 104 ? -11.273 14.953 20.906 1 96.62 104 GLU A CA 1
ATOM 817 C C . GLU A 1 104 ? -10.953 13.477 20.672 1 96.62 104 GLU A C 1
ATOM 819 O O . GLU A 1 104 ? -11.859 12.664 20.469 1 96.62 104 GLU A O 1
ATOM 824 N N . PHE A 1 105 ? -9.68 13.203 20.719 1 97.5 105 PHE A N 1
ATOM 825 C CA . PHE A 1 105 ? -9.203 11.828 20.594 1 97.5 105 PHE A CA 1
ATOM 826 C C . PHE A 1 105 ? -8.367 11.438 21.812 1 97.5 105 PHE A C 1
ATOM 828 O O . PHE A 1 105 ? -7.449 12.164 22.203 1 97.5 105 PHE A O 1
ATOM 835 N N . SER A 1 106 ? -8.758 10.359 22.438 1 97.12 106 SER A N 1
ATOM 836 C CA . SER A 1 106 ? -7.887 9.719 23.422 1 97.12 106 SER A CA 1
ATOM 837 C C . SER A 1 106 ? -6.859 8.82 22.734 1 97.12 106 SER A C 1
ATOM 839 O O . SER A 1 106 ? -7.219 7.867 22.047 1 97.12 106 SER A O 1
ATOM 841 N N . THR A 1 107 ? -5.543 9.141 22.922 1 97 107 THR A N 1
ATOM 842 C CA . THR A 1 107 ? -4.477 8.406 22.25 1 97 107 THR A CA 1
ATOM 843 C C . THR A 1 107 ? -3.373 8.031 23.234 1 97 107 THR A C 1
ATOM 845 O O . THR A 1 107 ? -3.426 8.414 24.406 1 97 107 THR A O 1
ATOM 848 N N . ARG A 1 108 ? -2.35 7.301 22.75 1 94.38 108 ARG A N 1
ATOM 849 C CA . ARG A 1 108 ? -1.194 6.953 23.578 1 94.38 108 ARG A CA 1
ATOM 850 C C . ARG A 1 108 ? -0.359 8.188 23.906 1 94.38 108 ARG A C 1
ATOM 852 O O . ARG A 1 108 ? 0.401 8.188 24.875 1 94.38 108 ARG A O 1
ATOM 859 N N . SER A 1 109 ? -0.5 9.219 23.094 1 92.31 109 SER A N 1
ATOM 860 C CA . SER A 1 109 ? 0.256 10.453 23.297 1 92.31 109 SER A CA 1
ATOM 861 C C . SER A 1 109 ? -0.57 11.492 24.031 1 92.31 109 SER A C 1
ATOM 863 O O . SER A 1 109 ? -0.195 12.664 24.094 1 92.31 109 SER A O 1
ATOM 865 N N . GLY A 1 110 ? -1.731 11.047 24.594 1 94.5 110 GLY A N 1
ATOM 866 C CA . GLY A 1 110 ? -2.611 11.969 25.297 1 94.5 110 GLY A CA 1
ATOM 867 C C . GLY A 1 110 ? -3.82 12.375 24.484 1 94.5 110 GLY A C 1
ATOM 868 O O . GLY A 1 110 ? -4.207 11.68 23.531 1 94.5 110 GLY A O 1
ATOM 869 N N . ILE A 1 111 ? -4.449 13.477 24.875 1 95.62 111 ILE A N 1
ATOM 870 C CA . ILE A 1 111 ? -5.66 13.953 24.219 1 95.62 111 ILE A CA 1
ATOM 871 C C . ILE A 1 111 ? -5.289 14.883 23.062 1 95.62 111 ILE A C 1
ATOM 873 O O . ILE A 1 111 ? -4.488 15.805 23.219 1 95.62 111 ILE A O 1
ATOM 877 N N . LEU A 1 112 ? -5.805 14.625 21.922 1 96 112 LEU A N 1
ATOM 878 C CA . LEU A 1 112 ? -5.664 15.477 20.734 1 96 112 LEU A CA 1
ATOM 879 C C . LEU A 1 112 ? -7 16.125 20.375 1 96 112 LEU A C 1
ATOM 881 O O . LEU A 1 112 ? -8.047 15.477 20.469 1 96 112 LEU A O 1
ATOM 885 N N . SER A 1 113 ? -6.957 17.328 19.969 1 96.06 113 SER A N 1
ATOM 886 C CA . SER A 1 113 ? -8.172 18.031 19.578 1 96.06 113 SER A CA 1
ATOM 887 C C . SER A 1 113 ? -8.164 18.359 18.078 1 96.06 113 SER A C 1
ATOM 889 O O . SER A 1 113 ? -7.113 18.656 17.516 1 96.06 113 SER A O 1
ATOM 891 N N . ALA A 1 114 ? -9.305 18.281 17.5 1 97.44 114 ALA A N 1
ATOM 892 C CA . ALA A 1 114 ? -9.531 18.672 16.109 1 97.44 114 ALA A CA 1
ATOM 893 C C . ALA A 1 114 ? -10.75 19.578 15.977 1 97.44 114 ALA A C 1
ATOM 895 O O . ALA A 1 114 ? -11.773 19.344 16.641 1 97.44 114 ALA A O 1
ATOM 896 N N . LYS A 1 115 ? -10.641 20.578 15.195 1 97.19 115 LYS A N 1
ATOM 897 C CA . LYS A 1 115 ? -11.727 21.531 14.977 1 97.19 115 LYS A CA 1
ATOM 898 C C . LYS A 1 115 ? -12.078 21.625 13.5 1 97.19 115 LYS A C 1
ATOM 900 O O . LYS A 1 115 ? -11.195 21.641 12.641 1 97.19 115 LYS A O 1
ATOM 905 N N . ARG A 1 116 ? -13.32 21.719 13.273 1 95.69 116 ARG A N 1
ATOM 906 C CA . ARG A 1 116 ? -13.828 22.016 11.938 1 95.69 116 ARG A CA 1
ATOM 907 C C . ARG A 1 116 ? -13.859 23.531 11.703 1 95.69 116 ARG A C 1
ATOM 909 O O . ARG A 1 116 ? -14.469 24.266 12.477 1 95.69 116 ARG A O 1
ATOM 916 N N . ILE A 1 117 ? -13.203 23.938 10.648 1 93.81 117 ILE A N 1
ATOM 917 C CA . ILE A 1 117 ? -13.125 25.359 10.336 1 93.81 117 ILE A CA 1
ATOM 918 C C . ILE A 1 117 ? -13.781 25.625 8.977 1 93.81 117 ILE A C 1
ATOM 920 O O . ILE A 1 117 ? -13.43 24.984 7.98 1 93.81 117 ILE A O 1
ATOM 924 N N . SER A 1 118 ? -14.688 26.578 8.93 1 87.94 118 SER A N 1
ATOM 925 C CA . SER A 1 118 ? -15.336 26.922 7.668 1 87.94 118 SER A CA 1
ATOM 926 C C . SER A 1 118 ? -14.367 27.625 6.723 1 87.94 118 SER A C 1
ATOM 928 O O . SER A 1 118 ? -13.492 28.375 7.168 1 87.94 118 SER A O 1
ATOM 930 N N . VAL A 1 119 ? -14.484 27.375 5.465 1 78.31 119 VAL A N 1
ATOM 931 C CA . VAL A 1 119 ? -13.602 27.938 4.453 1 78.31 119 VAL A CA 1
ATOM 932 C C . VAL A 1 119 ? -13.719 29.453 4.449 1 78.31 119 VAL A C 1
ATOM 934 O O . VAL A 1 119 ? -12.742 30.172 4.207 1 78.31 119 VAL A O 1
ATOM 937 N N . ASN A 1 120 ? -14.852 29.969 4.574 1 66.69 120 ASN A N 1
ATOM 938 C CA . ASN A 1 120 ? -15.07 31.406 4.559 1 66.69 120 ASN A CA 1
ATOM 939 C C . ASN A 1 120 ? -14.203 32.125 5.598 1 66.69 120 ASN A C 1
ATOM 941 O O . ASN A 1 120 ? -13.867 33.281 5.438 1 66.69 120 ASN A O 1
ATOM 945 N N . THR A 1 121 ? -13.922 31.422 6.555 1 54.91 121 THR A N 1
ATOM 946 C CA . THR A 1 121 ? -13.141 32.031 7.625 1 54.91 121 THR A CA 1
ATOM 947 C C . THR A 1 121 ? -11.672 32.188 7.215 1 54.91 121 THR A C 1
ATOM 949 O O . THR A 1 121 ? -10.953 33.031 7.742 1 54.91 121 THR A O 1
ATOM 952 N N . ILE A 1 122 ? -11.289 31.312 6.387 1 53.47 122 ILE A N 1
ATOM 953 C CA . ILE A 1 122 ? -9.922 31.391 5.883 1 53.47 122 ILE A CA 1
ATOM 954 C C . ILE A 1 122 ? -9.914 32.156 4.562 1 53.47 122 ILE A C 1
ATOM 956 O O . ILE A 1 122 ? -10.797 31.984 3.725 1 53.47 122 ILE A O 1
ATOM 960 N N . ASN A 1 123 ? -9.703 33.469 4.504 1 47.31 123 ASN A N 1
ATOM 961 C CA . ASN A 1 123 ? -9.719 34.344 3.338 1 47.31 123 ASN A CA 1
ATOM 962 C C . ASN A 1 123 ? -9.367 33.594 2.061 1 47.31 123 ASN A C 1
ATOM 964 O O . ASN A 1 123 ? -8.352 33.875 1.422 1 47.31 123 ASN A O 1
ATOM 968 N N . ASP A 1 124 ? -9.516 32.344 2.057 1 46.34 124 ASP A N 1
ATOM 969 C CA . ASP A 1 124 ? -9.234 31.781 0.742 1 46.34 124 ASP A CA 1
ATOM 970 C C . ASP A 1 124 ? -10.344 32.125 -0.252 1 46.34 124 ASP A C 1
ATOM 972 O O . ASP A 1 124 ? -11.492 31.703 -0.084 1 46.34 124 ASP A O 1
ATOM 976 N N . SER A 1 125 ? -10.375 33.406 -0.665 1 37.62 125 SER A N 1
ATOM 977 C CA . SER A 1 125 ? -11.312 33.938 -1.638 1 37.62 125 SER A CA 1
ATOM 978 C C . SER A 1 125 ? -11.578 32.969 -2.775 1 37.62 125 SER A C 1
ATOM 980 O O . SER A 1 125 ? -12.133 33.344 -3.809 1 37.62 125 SER A O 1
ATOM 982 N N . SER A 1 126 ? -10.836 31.922 -2.826 1 38.94 126 SER A N 1
ATOM 983 C CA . SER A 1 126 ? -11.039 31.344 -4.152 1 38.94 126 SER A CA 1
ATOM 984 C C . SER A 1 126 ? -12.508 31 -4.387 1 38.94 126 SER A C 1
ATOM 986 O O . SER A 1 126 ? -13.281 30.875 -3.434 1 38.94 126 SER A O 1
ATOM 988 N N . ASN A 1 127 ? -12.922 30.859 -5.711 1 36.81 127 ASN A N 1
ATOM 989 C CA . ASN A 1 127 ? -14.102 30.656 -6.543 1 36.81 127 ASN A CA 1
ATOM 990 C C . ASN A 1 127 ? -14.883 29.422 -6.125 1 36.81 127 ASN A C 1
ATOM 992 O O . ASN A 1 127 ? -14.305 28.453 -5.637 1 36.81 127 ASN A O 1
ATOM 996 N N . GLY A 1 128 ? -16.125 29.094 -6.234 1 38.53 128 GLY A N 1
ATOM 997 C CA . GLY A 1 128 ? -17.281 28.203 -6.363 1 38.53 128 GLY A CA 1
ATOM 998 C C . GLY A 1 128 ? -17.172 26.969 -5.48 1 38.53 128 GLY A C 1
ATOM 999 O O . GLY A 1 128 ? -17.594 25.891 -5.875 1 38.53 128 GLY A O 1
ATOM 1000 N N . GLU A 1 129 ? -16.422 27.203 -4.344 1 48.12 129 GLU A N 1
ATOM 1001 C CA . GLU A 1 129 ? -16.281 25.953 -3.602 1 48.12 129 GLU A CA 1
ATOM 1002 C C . GLU A 1 129 ? -17.625 25.484 -3.062 1 48.12 129 GLU A C 1
ATOM 1004 O O . GLU A 1 129 ? -18.484 26.297 -2.721 1 48.12 129 GLU A O 1
ATOM 1009 N N . SER A 1 130 ? -18.031 24.297 -3.289 1 50.81 130 SER A N 1
ATOM 1010 C CA . SER A 1 130 ? -19.25 23.641 -2.834 1 50.81 130 SER A CA 1
ATOM 1011 C C . SER A 1 130 ? -19.453 23.828 -1.333 1 50.81 130 SER A C 1
ATOM 1013 O O . SER A 1 130 ? -18.484 23.875 -0.573 1 50.81 130 SER A O 1
A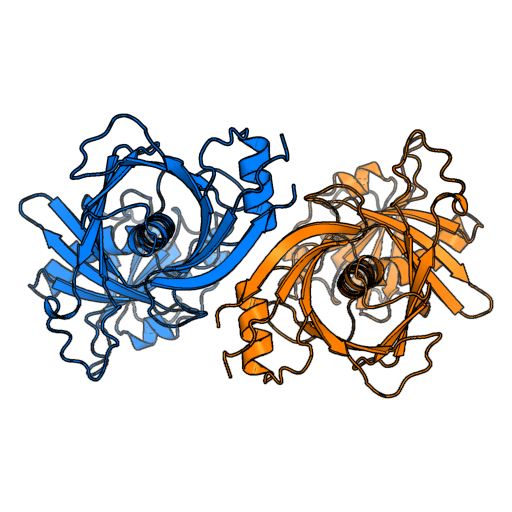TOM 1015 N N . ARG A 1 131 ? -20.656 24.234 -0.85 1 48.84 131 ARG A N 1
ATOM 1016 C CA . ARG A 1 131 ? -21.219 24.469 0.472 1 48.84 131 ARG A CA 1
ATOM 1017 C C . ARG A 1 131 ? -20.688 23.469 1.487 1 48.84 131 ARG A C 1
ATOM 1019 O O . ARG A 1 131 ? -20.797 23.672 2.697 1 48.84 131 ARG A O 1
ATOM 1026 N N . ASP A 1 132 ? -19.938 22.438 1.125 1 63.81 132 ASP A N 1
ATOM 1027 C CA . ASP A 1 132 ? -19.703 21.328 2.049 1 63.81 132 ASP A CA 1
ATOM 1028 C C . ASP A 1 132 ? -18.203 21.141 2.307 1 63.81 132 ASP A C 1
ATOM 1030 O O . ASP A 1 132 ? -17.812 20.203 2.988 1 63.81 132 ASP A O 1
ATOM 1034 N N . SER A 1 133 ? -17.328 22.141 1.997 1 82.62 133 SER A N 1
ATOM 1035 C CA . SER A 1 133 ? -15.891 22.016 2.213 1 82.62 133 SER A CA 1
ATOM 1036 C C . SER A 1 133 ? -15.461 22.703 3.5 1 82.62 133 SER A C 1
ATOM 1038 O O . SER A 1 133 ? -16.031 23.734 3.877 1 82.62 133 SER A O 1
ATOM 1040 N N . PHE A 1 134 ? -14.672 22.109 4.305 1 93.06 134 PHE A N 1
ATOM 1041 C CA . PHE A 1 134 ? -14.156 22.672 5.551 1 93.06 134 PHE A CA 1
ATOM 1042 C C . PHE A 1 134 ? -12.703 22.266 5.758 1 93.06 134 PHE A C 1
ATOM 1044 O O . PHE A 1 134 ? -12.211 21.328 5.125 1 93.06 134 PHE A O 1
ATOM 1051 N N . TYR A 1 135 ? -12.07 23.047 6.531 1 96.62 135 TYR A N 1
ATOM 1052 C CA . TYR A 1 135 ? -10.75 22.688 7.031 1 96.62 135 TYR A CA 1
ATOM 1053 C C . TYR A 1 135 ? -10.852 21.953 8.367 1 96.62 135 TYR A C 1
ATOM 1055 O O . TYR A 1 135 ? -11.82 22.141 9.109 1 96.62 135 TYR A O 1
ATOM 1063 N N . ILE A 1 136 ? -9.875 21.188 8.57 1 97.81 136 ILE A N 1
ATOM 1064 C CA . ILE A 1 136 ? -9.672 20.594 9.883 1 97.81 136 ILE A CA 1
ATOM 1065 C C . ILE A 1 136 ? -8.406 21.156 10.523 1 97.81 136 ILE A C 1
ATOM 1067 O O . ILE A 1 136 ? -7.355 21.219 9.891 1 97.81 136 ILE A O 1
ATOM 1071 N N . GLU A 1 137 ? -8.539 21.578 11.742 1 98.19 137 GLU A N 1
ATOM 1072 C CA . GLU A 1 137 ? -7.414 22.141 12.484 1 98.19 137 GLU A CA 1
ATOM 1073 C C . GLU A 1 137 ? -6.98 21.203 13.609 1 98.19 137 GLU A C 1
ATOM 1075 O O . GLU A 1 137 ? -7.805 20.781 14.43 1 98.19 137 GLU A O 1
ATOM 1080 N N . LEU A 1 138 ? -5.719 20.906 13.617 1 98 138 LEU A N 1
ATOM 1081 C CA . LEU A 1 138 ? -5.102 20.125 14.688 1 98 138 LEU A CA 1
ATOM 1082 C C . LEU A 1 138 ? -4.188 21.016 15.539 1 98 138 LEU A C 1
ATOM 1084 O O . LEU A 1 138 ? -3.559 21.938 15.023 1 98 138 LEU A O 1
ATOM 1088 N N . ASP A 1 139 ? -4.105 20.688 16.797 1 96.94 139 ASP A N 1
ATOM 1089 C CA . ASP A 1 139 ? -3.344 21.469 17.766 1 96.94 139 ASP A CA 1
ATOM 1090 C C . ASP A 1 139 ? -2.16 20.672 18.297 1 96.94 139 ASP A C 1
ATOM 1092 O O . ASP A 1 139 ? -2.344 19.688 19.031 1 96.94 139 ASP A O 1
ATOM 1096 N N . PHE A 1 140 ? -0.935 21.125 17.984 1 94.31 140 PHE A N 1
ATOM 1097 C CA . PHE A 1 140 ? 0.283 20.422 18.391 1 94.31 140 PHE A CA 1
ATOM 1098 C C . PHE A 1 140 ? 1.243 21.375 19.094 1 94.31 140 PHE A C 1
ATOM 1100 O O . PHE A 1 140 ? 1.166 22.594 18.906 1 94.31 140 PHE A O 1
ATOM 1107 N N . PRO A 1 141 ? 2.104 20.828 19.891 1 91.88 141 PRO A N 1
ATOM 1108 C CA . PRO A 1 141 ? 3.164 21.688 20.438 1 91.88 141 PRO A CA 1
ATOM 1109 C C . PRO A 1 141 ? 4.211 22.047 19.375 1 91.88 141 PRO A C 1
ATOM 1111 O O . PRO A 1 141 ? 4.434 21.297 18.438 1 91.88 141 PRO A O 1
ATOM 1114 N N . VAL A 1 142 ? 4.797 23.156 19.609 1 90.62 142 VAL A N 1
ATOM 1115 C CA . VAL A 1 142 ? 5.969 23.5 18.797 1 90.62 142 VAL A CA 1
ATOM 1116 C C . VAL A 1 142 ? 7.078 22.484 19.062 1 90.62 142 VAL A C 1
ATOM 1118 O O . VAL A 1 142 ? 7.316 22.078 20.203 1 90.62 142 VAL A O 1
ATOM 1121 N N . VAL A 1 143 ? 7.648 22.016 17.953 1 85.88 143 VAL A N 1
ATOM 1122 C CA . VAL A 1 143 ? 8.797 21.125 18.062 1 85.88 143 VAL A CA 1
ATOM 1123 C C . VAL A 1 143 ? 10.086 21.938 18.141 1 85.88 143 VAL A C 1
ATOM 1125 O O . VAL A 1 143 ? 10.359 22.75 17.266 1 85.88 143 VAL A O 1
ATOM 1128 N N . ALA A 1 144 ? 10.836 21.734 19.156 1 79.38 144 ALA A N 1
ATOM 1129 C CA . ALA A 1 144 ? 12.07 22.484 19.359 1 79.38 144 ALA A CA 1
ATOM 1130 C C . ALA A 1 144 ? 13.148 22.062 18.359 1 79.38 144 ALA A C 1
ATOM 1132 O O . ALA A 1 144 ? 13.234 20.891 17.984 1 79.38 144 ALA A O 1
ATOM 1133 N N . VAL A 1 145 ? 13.867 23.047 17.828 1 76.25 145 VAL A N 1
ATOM 1134 C CA . VAL A 1 145 ? 15.023 22.781 16.984 1 76.25 145 VAL A CA 1
ATOM 1135 C C . VAL A 1 145 ? 16.312 23.094 17.75 1 76.25 145 VAL A C 1
ATOM 1137 O O . VAL A 1 145 ? 16.391 24.094 18.469 1 76.25 145 VAL A O 1
ATOM 1140 N N . SER A 1 146 ? 17.172 22.047 17.891 1 70 146 SER A N 1
ATOM 1141 C CA . SER A 1 146 ? 18.422 22.219 18.609 1 70 146 SER A CA 1
ATOM 1142 C C . SER A 1 146 ? 19.594 22.359 17.656 1 70 146 SER A C 1
ATOM 1144 O O . SER A 1 146 ? 19.469 22.094 16.453 1 70 146 SER A O 1
ATOM 1146 N N . ASP A 1 147 ? 20.812 22.844 18.266 1 61.56 147 ASP A N 1
ATOM 1147 C CA . ASP A 1 147 ? 22.031 23.109 17.484 1 61.56 147 ASP A CA 1
ATOM 1148 C C . ASP A 1 147 ? 22.656 21.797 17 1 61.56 147 ASP A C 1
ATOM 1150 O O . ASP A 1 147 ? 22.531 20.766 17.656 1 61.56 147 ASP A O 1
ATOM 1154 N N . PHE A 1 148 ? 23.125 21.766 15.711 1 59.69 148 PHE A N 1
ATOM 1155 C CA . PHE A 1 148 ? 23.781 20.641 15.047 1 59.69 148 PHE A CA 1
ATOM 1156 C C . PHE A 1 148 ? 25.219 20.469 15.57 1 59.69 148 PHE A C 1
ATOM 1158 O O . PHE A 1 148 ? 25.875 21.453 15.93 1 59.69 148 PHE A O 1
ATOM 1165 N N . ASN A 1 149 ? 25.484 19.141 15.82 1 58.28 149 ASN A N 1
ATOM 1166 C CA . ASN A 1 149 ? 26.922 18.906 15.969 1 58.28 149 ASN A CA 1
ATOM 1167 C C . ASN A 1 149 ? 27.609 18.75 14.617 1 58.28 149 ASN A C 1
ATOM 1169 O O . ASN A 1 149 ? 26.953 18.516 13.602 1 58.28 149 ASN A O 1
ATOM 1173 N N . ASP A 1 150 ? 28.953 18.953 14.547 1 55.28 150 ASP A N 1
ATOM 1174 C CA . ASP A 1 150 ? 29.859 19 13.406 1 55.28 150 ASP A CA 1
ATOM 1175 C C . ASP A 1 150 ? 29.688 17.766 12.531 1 55.28 150 ASP A C 1
ATOM 1177 O O . ASP A 1 150 ? 29.734 17.859 11.297 1 55.28 150 ASP A O 1
ATOM 1181 N N . VAL A 1 151 ? 29.656 16.609 12.969 1 54.06 151 VAL A N 1
ATOM 1182 C CA . VAL A 1 151 ? 29.672 15.359 12.219 1 54.06 151 VAL A CA 1
ATOM 1183 C C . VAL A 1 151 ? 28.438 15.273 11.328 1 54.06 151 VAL A C 1
ATOM 1185 O O . VAL A 1 151 ? 28.516 14.812 10.188 1 54.06 151 VAL A O 1
ATOM 1188 N N . GLU A 1 152 ? 27.406 15.984 11.578 1 61.5 152 GLU A N 1
ATOM 1189 C CA . GLU A 1 152 ? 26.125 15.922 10.875 1 61.5 152 GLU A CA 1
ATOM 1190 C C . GLU A 1 152 ? 26.141 16.797 9.617 1 61.5 152 GLU A C 1
ATOM 1192 O O . GLU A 1 152 ? 25.562 16.422 8.594 1 61.5 152 GLU A O 1
ATOM 1197 N N . VAL A 1 153 ? 27.094 17.656 9.68 1 64.62 153 VAL A N 1
ATOM 1198 C CA . VAL A 1 153 ? 27.188 18.609 8.578 1 64.62 153 VAL A CA 1
ATOM 1199 C C . VAL A 1 153 ? 27.844 17.938 7.363 1 64.62 153 VAL A C 1
ATOM 1201 O O . VAL A 1 153 ? 27.406 18.156 6.227 1 64.62 153 VAL A O 1
ATOM 1204 N N . SER A 1 154 ? 28.844 17.156 7.602 1 67.56 154 SER A N 1
ATOM 1205 C CA . SER A 1 154 ? 29.531 16.5 6.496 1 67.56 154 SER A CA 1
ATOM 1206 C C . SER A 1 154 ? 28.609 15.523 5.773 1 67.56 154 SER A C 1
ATOM 1208 O O . SER A 1 154 ? 28.625 15.438 4.543 1 67.56 154 SER A O 1
ATOM 1210 N N . ALA A 1 155 ? 27.844 14.875 6.492 1 71.81 155 ALA A N 1
ATOM 1211 C CA . ALA A 1 155 ? 26.953 13.891 5.902 1 71.81 155 ALA A CA 1
ATOM 1212 C C . ALA A 1 155 ? 25.906 14.562 5.02 1 71.81 155 ALA A C 1
ATOM 1214 O O . ALA A 1 155 ? 25.578 14.07 3.936 1 71.81 155 ALA A O 1
ATOM 1215 N N . VAL A 1 156 ? 25.5 15.68 5.426 1 78.56 156 VAL A N 1
ATOM 1216 C CA . VAL A 1 156 ? 24.469 16.422 4.707 1 78.56 156 VAL A CA 1
ATOM 1217 C C . VAL A 1 156 ? 25.031 16.938 3.385 1 78.56 156 VAL A C 1
ATOM 1219 O O . VAL A 1 156 ? 24.344 16.922 2.359 1 78.56 156 VAL A O 1
ATOM 1222 N N . SER A 1 157 ? 26.297 17.312 3.439 1 77.06 157 SER A N 1
ATOM 1223 C CA . SER A 1 157 ? 26.922 17.844 2.229 1 77.06 157 SER A CA 1
ATOM 1224 C C . SER A 1 157 ? 27 16.766 1.145 1 77.06 157 SER A C 1
ATOM 1226 O O . SER A 1 157 ? 26.812 17.062 -0.038 1 77.06 157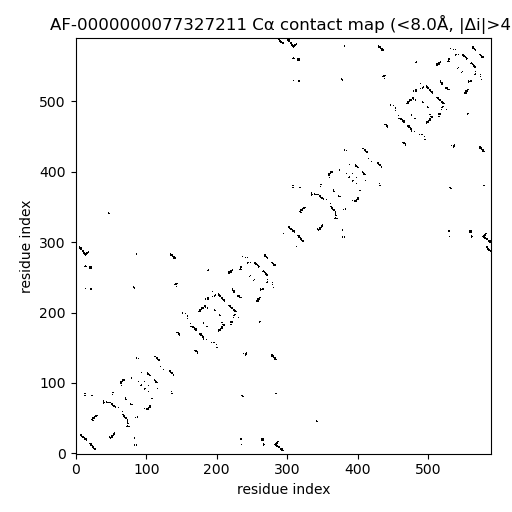 SER A O 1
ATOM 1228 N N . GLU A 1 158 ? 27.25 15.664 1.565 1 78.44 158 GLU A N 1
ATOM 1229 C CA . GLU A 1 158 ? 27.344 14.57 0.611 1 78.44 158 GLU A CA 1
ATOM 1230 C C . GLU A 1 158 ? 25.969 14.211 0.037 1 78.44 158 GLU A C 1
ATOM 1232 O O . GLU A 1 158 ? 25.859 13.914 -1.153 1 78.44 158 GLU A O 1
ATOM 1237 N N . ILE A 1 159 ? 24.984 14.25 0.868 1 81.06 159 ILE A N 1
ATOM 1238 C CA . ILE A 1 159 ? 23.625 13.883 0.482 1 81.06 159 ILE A CA 1
ATOM 1239 C C . ILE A 1 159 ? 23.062 14.93 -0.482 1 81.06 159 ILE A C 1
ATOM 1241 O O . ILE A 1 159 ? 22.391 14.586 -1.456 1 81.06 159 ILE A O 1
ATOM 1245 N N . LEU A 1 160 ? 23.453 16.125 -0.232 1 80.81 160 LEU A N 1
ATOM 1246 C CA . LEU A 1 160 ? 22.859 17.219 -0.995 1 80.81 160 LEU A CA 1
ATOM 1247 C C . LEU A 1 160 ? 23.797 17.641 -2.133 1 80.81 160 LEU A C 1
ATOM 1249 O O . LEU A 1 160 ? 23.672 18.75 -2.658 1 80.81 160 LEU A O 1
ATOM 1253 N N . ASN A 1 161 ? 24.656 16.812 -2.514 1 73 161 ASN A N 1
ATOM 1254 C CA . ASN A 1 161 ? 25.703 17.109 -3.498 1 73 161 ASN A CA 1
ATOM 1255 C C . ASN A 1 161 ? 25.156 17.953 -4.648 1 73 161 ASN A C 1
ATOM 1257 O O . ASN A 1 161 ? 24.234 17.531 -5.352 1 73 161 ASN A O 1
ATOM 1261 N N . GLY A 1 162 ? 25.766 19.156 -4.816 1 72.38 162 GLY A N 1
ATOM 1262 C CA . GLY A 1 162 ? 25.484 20.016 -5.953 1 72.38 162 GLY A CA 1
ATOM 1263 C C . GLY A 1 162 ? 24.328 20.953 -5.711 1 72.38 162 GLY A C 1
ATOM 1264 O O . GLY A 1 162 ? 24.016 21.797 -6.559 1 72.38 162 GLY A O 1
ATOM 1265 N N . VAL A 1 163 ? 23.641 20.734 -4.566 1 81.94 163 VAL A N 1
ATOM 1266 C CA . VAL A 1 163 ? 22.516 21.625 -4.273 1 81.94 163 VAL A CA 1
ATOM 1267 C C . VAL A 1 163 ? 22.984 22.797 -3.422 1 81.94 163 VAL A C 1
ATOM 1269 O O . VAL A 1 163 ? 23.875 22.641 -2.59 1 81.94 163 VAL A O 1
ATOM 1272 N N . ASP A 1 164 ? 22.5 23.953 -3.643 1 80.5 164 ASP A N 1
ATOM 1273 C CA . ASP A 1 164 ? 22.859 25.172 -2.912 1 80.5 164 ASP A CA 1
ATOM 1274 C C . ASP A 1 164 ? 22.203 25.188 -1.532 1 80.5 164 ASP A C 1
ATOM 1276 O O . ASP A 1 164 ? 21 25.438 -1.413 1 80.5 164 ASP A O 1
ATOM 1280 N N . VAL A 1 165 ? 23.016 24.969 -0.56 1 82.62 165 VAL A N 1
ATOM 1281 C CA . VAL A 1 165 ? 22.531 24.953 0.819 1 82.62 165 VAL A CA 1
ATOM 1282 C C . VAL A 1 165 ? 22.703 26.344 1.441 1 82.62 165 VAL A C 1
ATOM 1284 O O . VAL A 1 165 ? 23.797 26.906 1.411 1 82.62 165 VAL A O 1
ATOM 1287 N N . VAL A 1 166 ? 21.656 26.875 1.943 1 80.31 166 VAL A N 1
ATOM 1288 C CA . VAL A 1 166 ? 21.672 28.188 2.564 1 80.31 166 VAL A CA 1
ATOM 1289 C C . VAL A 1 166 ? 21.938 28.062 4.062 1 80.31 166 VAL A C 1
ATOM 1291 O O . VAL A 1 166 ? 22.672 28.859 4.645 1 80.31 166 VAL A O 1
ATOM 1294 N N . ASP A 1 167 ? 21.281 27.078 4.625 1 79.81 167 ASP A N 1
ATOM 1295 C CA . ASP A 1 167 ? 21.375 26.875 6.066 1 79.81 167 ASP A CA 1
ATOM 1296 C C . ASP A 1 167 ? 21.109 25.422 6.438 1 79.81 167 ASP A C 1
ATOM 1298 O O . ASP A 1 167 ? 20.406 24.703 5.711 1 79.81 167 ASP A O 1
ATOM 1302 N N . VAL A 1 168 ? 21.781 24.969 7.246 1 75.62 168 VAL A N 1
ATOM 1303 C CA . VAL A 1 168 ? 21.484 23.672 7.84 1 75.62 168 VAL A CA 1
ATOM 1304 C C . VAL A 1 168 ? 21.078 23.844 9.297 1 75.62 168 VAL A C 1
ATOM 1306 O O . VAL A 1 168 ? 21.812 24.453 10.086 1 75.62 168 VAL A O 1
ATOM 1309 N N . LEU A 1 169 ? 19.781 23.547 9.32 1 69.12 169 LEU A N 1
ATOM 1310 C CA . LEU A 1 169 ? 19.25 23.75 10.664 1 69.12 169 LEU A CA 1
ATOM 1311 C C . LEU A 1 169 ? 19.422 22.5 11.516 1 69.12 169 LEU A C 1
ATOM 1313 O O . LEU A 1 169 ? 19.656 21.406 10.984 1 69.12 169 LEU A O 1
ATOM 1317 N N . LYS A 1 170 ? 19.109 22.719 12.742 1 62.38 170 LYS A N 1
ATOM 1318 C CA . LYS A 1 170 ? 19.25 21.812 13.883 1 62.38 170 LYS A CA 1
ATOM 1319 C C . LYS A 1 170 ? 18.281 20.625 13.766 1 62.38 170 LYS A C 1
ATOM 1321 O O . LYS A 1 170 ? 17.266 20.719 13.086 1 62.38 170 LYS A O 1
ATOM 1326 N N . LYS A 1 171 ? 18.719 19.609 14.344 1 65.06 171 LYS A N 1
ATOM 1327 C CA . LYS A 1 171 ? 17.875 18.422 14.547 1 65.06 171 LYS A CA 1
ATOM 1328 C C . LYS A 1 171 ? 16.641 18.75 15.391 1 65.06 171 LYS A C 1
ATOM 1330 O O . LYS A 1 171 ? 16.75 19.5 16.359 1 65.06 171 LYS A O 1
ATOM 1335 N N . ASN A 1 172 ? 15.531 18.391 14.875 1 67.81 172 ASN A N 1
ATOM 1336 C CA . ASN A 1 172 ? 14.336 18.547 15.695 1 67.81 172 ASN A CA 1
ATOM 1337 C C . ASN A 1 172 ? 14.25 17.469 16.781 1 67.81 172 ASN A C 1
ATOM 1339 O O . ASN A 1 172 ? 15.148 16.641 16.891 1 67.81 172 ASN A O 1
ATOM 1343 N N . ALA A 1 173 ? 13.297 17.562 17.656 1 66.81 173 ALA A N 1
ATOM 1344 C CA . ALA A 1 173 ? 13.07 16.625 18.766 1 66.81 173 ALA A CA 1
ATOM 1345 C C . ALA A 1 173 ? 13.008 15.188 18.281 1 66.81 173 ALA A C 1
ATOM 1347 O O . ALA A 1 173 ? 13.219 14.25 19.047 1 66.81 173 ALA A O 1
ATOM 1348 N N . PHE A 1 174 ? 12.781 14.984 17 1 71 174 PHE A N 1
ATOM 1349 C CA . PHE A 1 174 ? 12.672 13.641 16.453 1 71 174 PHE A CA 1
ATOM 1350 C C . PHE A 1 174 ? 13.984 13.219 15.789 1 71 174 PHE A C 1
ATOM 1352 O O . PHE A 1 174 ? 14.047 12.18 15.133 1 71 174 PHE A O 1
ATOM 1359 N N . ASP A 1 175 ? 15 14.039 15.836 1 80.06 175 ASP A N 1
ATOM 1360 C CA . ASP A 1 175 ? 16.344 13.781 15.32 1 80.06 175 ASP A CA 1
ATOM 1361 C C . ASP A 1 175 ? 16.375 13.891 13.797 1 80.06 175 ASP A C 1
ATOM 1363 O O . ASP A 1 175 ? 17.125 13.172 13.133 1 80.06 175 ASP A O 1
ATOM 1367 N N . ASP A 1 176 ? 15.469 14.75 13.289 1 87.25 176 ASP A N 1
ATOM 1368 C CA . ASP A 1 176 ? 15.492 15.047 11.859 1 87.25 176 ASP A CA 1
ATOM 1369 C C . ASP A 1 176 ? 16.438 16.219 11.562 1 87.25 176 ASP A C 1
ATOM 1371 O O . ASP A 1 176 ? 16.469 17.203 12.305 1 87.25 176 ASP A O 1
ATOM 1375 N N . ILE A 1 177 ? 17.188 16.078 10.523 1 86.06 177 ILE A N 1
ATOM 1376 C CA . ILE A 1 177 ? 18.031 17.172 10.055 1 86.06 177 ILE A CA 1
ATOM 1377 C C . ILE A 1 177 ? 17.219 18.094 9.133 1 86.06 177 ILE A C 1
ATOM 1379 O O . ILE A 1 177 ? 16.531 17.625 8.227 1 86.06 177 ILE A O 1
ATOM 1383 N N . ILE A 1 178 ? 17.266 19.375 9.43 1 90.38 178 ILE A N 1
ATOM 1384 C CA . ILE A 1 178 ? 16.578 20.344 8.594 1 90.38 178 ILE A CA 1
ATOM 1385 C C . ILE A 1 178 ? 17.578 21.125 7.75 1 90.38 178 ILE A C 1
ATOM 1387 O O . ILE A 1 178 ? 18.531 21.688 8.281 1 90.38 178 ILE A O 1
ATOM 1391 N N . VAL A 1 179 ? 17.344 21.141 6.477 1 90.62 179 VAL A N 1
ATOM 1392 C CA . VAL A 1 179 ? 18.234 21.828 5.547 1 90.62 179 VAL A CA 1
ATOM 1393 C C . VAL A 1 179 ? 17.453 22.875 4.758 1 90.62 179 VAL A C 1
ATOM 1395 O O . VAL A 1 179 ? 16.422 22.547 4.164 1 90.62 179 VAL A O 1
ATOM 1398 N N . VAL A 1 180 ? 17.953 24.078 4.762 1 92.62 180 VAL A N 1
ATOM 1399 C CA . VAL A 1 180 ? 17.344 25.156 3.992 1 92.62 180 VAL A CA 1
ATOM 1400 C C . VAL A 1 180 ? 18.078 25.328 2.666 1 92.62 180 VAL A C 1
ATOM 1402 O O . VAL A 1 180 ? 19.281 25.562 2.645 1 92.62 180 VAL A O 1
ATOM 1405 N N . LEU A 1 181 ? 17.297 25.203 1.626 1 93.88 181 LEU A N 1
ATOM 1406 C CA . LEU A 1 181 ? 17.859 25.359 0.289 1 93.88 181 LEU A CA 1
ATOM 1407 C C . LEU A 1 181 ? 17.609 26.766 -0.24 1 93.88 181 LEU A C 1
ATOM 1409 O O . LEU A 1 181 ? 16.938 27.562 0.414 1 93.88 181 LEU A O 1
ATOM 1413 N N . SER A 1 182 ? 18.156 27.047 -1.451 1 93.56 182 SER A N 1
ATOM 1414 C CA . SER A 1 182 ? 18.156 28.406 -1.966 1 93.56 182 SER A CA 1
ATOM 1415 C C . SER A 1 182 ? 16.797 28.781 -2.559 1 93.56 182 SER A C 1
ATOM 1417 O O . SER A 1 182 ? 16.438 29.953 -2.596 1 93.56 182 SER A O 1
ATOM 1419 N N . SER A 1 183 ? 16.078 27.688 -3.051 1 95.44 183 SER A N 1
ATOM 1420 C CA . SER A 1 183 ? 14.812 28.031 -3.699 1 95.44 183 SER A CA 1
ATOM 1421 C C . SER A 1 183 ? 13.82 26.875 -3.607 1 95.44 183 SER A C 1
ATOM 1423 O O . SER A 1 183 ? 14.219 25.719 -3.453 1 95.44 183 SER A O 1
ATOM 1425 N N . GLY A 1 184 ? 12.547 27.266 -3.766 1 97.12 184 GLY A N 1
ATOM 1426 C CA . GLY A 1 184 ? 11.508 26.25 -3.799 1 97.12 184 GLY A CA 1
ATOM 1427 C C . GLY A 1 184 ? 11.648 25.281 -4.961 1 97.12 184 GLY A C 1
ATOM 1428 O O . GLY A 1 184 ? 11.297 24.109 -4.848 1 97.12 184 GLY A O 1
ATOM 1429 N N . GLU A 1 185 ? 12.188 25.734 -6.059 1 96.06 185 GLU A N 1
ATOM 1430 C CA . GLU A 1 185 ? 12.422 24.891 -7.223 1 96.06 185 GLU A CA 1
ATOM 1431 C C . GLU A 1 185 ? 13.445 23.797 -6.914 1 96.06 185 GLU A C 1
ATOM 1433 O O . GLU A 1 185 ? 13.273 22.641 -7.332 1 96.06 185 GLU A O 1
ATOM 1438 N N . GLU A 1 186 ? 14.422 24.203 -6.18 1 94.69 186 GLU A N 1
ATOM 1439 C CA . GLU A 1 186 ? 15.43 23.219 -5.789 1 94.69 186 GLU A CA 1
ATOM 1440 C C . GLU A 1 186 ? 14.836 22.156 -4.883 1 94.69 186 GLU A C 1
ATOM 1442 O O . GLU A 1 186 ? 15.219 20.984 -4.961 1 94.69 186 GLU A O 1
ATOM 1447 N N . VAL A 1 187 ? 13.914 22.531 -4.008 1 97 187 VAL A N 1
ATOM 1448 C CA . VAL A 1 187 ? 13.242 21.594 -3.133 1 97 187 VAL A CA 1
ATOM 1449 C C . VAL A 1 187 ? 12.398 20.625 -3.969 1 97 187 VAL A C 1
ATOM 1451 O O . VAL A 1 187 ? 12.508 19.406 -3.816 1 97 187 VAL A O 1
ATOM 1454 N N . ALA A 1 188 ? 11.617 21.141 -4.871 1 97.25 188 ALA A N 1
ATOM 1455 C CA . ALA A 1 188 ? 10.688 20.359 -5.676 1 97.25 188 ALA A CA 1
ATOM 1456 C C . ALA A 1 188 ? 11.43 19.422 -6.613 1 97.25 188 ALA A C 1
ATOM 1458 O O . ALA A 1 188 ? 10.992 18.281 -6.844 1 97.25 188 ALA A O 1
ATOM 1459 N N . ASP A 1 189 ? 12.609 19.812 -7.098 1 94.81 189 ASP A N 1
ATOM 1460 C CA . ASP A 1 189 ? 13.312 19.062 -8.133 1 94.81 189 ASP A CA 1
ATOM 1461 C C . ASP A 1 189 ? 14.383 18.156 -7.531 1 94.81 189 ASP A C 1
ATOM 1463 O O . ASP A 1 189 ? 15.039 17.406 -8.25 1 94.81 189 ASP A O 1
ATOM 1467 N N . PHE A 1 190 ? 14.516 18.219 -6.258 1 94.88 190 PHE A N 1
ATOM 1468 C CA . PHE A 1 190 ? 15.57 17.469 -5.586 1 94.88 190 PHE A CA 1
ATOM 1469 C C . PHE A 1 190 ? 15.422 15.977 -5.855 1 94.88 190 PHE A C 1
ATOM 1471 O O . PHE A 1 190 ? 14.32 15.438 -5.781 1 94.88 190 PHE A O 1
ATOM 1478 N N . LYS A 1 191 ? 16.469 15.328 -6.227 1 93.12 191 LYS A N 1
ATOM 1479 C CA . LYS A 1 191 ? 16.516 13.883 -6.43 1 93.12 191 LYS A CA 1
ATOM 1480 C C . LYS A 1 191 ? 17.25 13.188 -5.281 1 93.12 191 LYS A C 1
ATOM 1482 O O . LYS A 1 191 ? 18.469 13.086 -5.289 1 93.12 191 LYS A O 1
ATOM 1487 N N . PRO A 1 192 ? 16.516 12.648 -4.359 1 92.19 192 PRO A N 1
ATOM 1488 C CA . PRO A 1 192 ? 17.156 12.062 -3.178 1 92.19 192 PRO A CA 1
ATOM 1489 C C . PRO A 1 192 ? 17.922 10.781 -3.496 1 92.19 192 PRO A C 1
ATOM 1491 O O . PRO A 1 192 ? 17.469 9.977 -4.316 1 92.19 192 PRO A O 1
ATOM 1494 N N . GLU A 1 193 ? 19.062 10.68 -2.953 1 88.5 193 GLU A N 1
ATOM 1495 C CA . GLU A 1 193 ? 19.781 9.406 -2.889 1 88.5 193 GLU A CA 1
ATOM 1496 C C . GLU A 1 193 ? 19.484 8.672 -1.583 1 88.5 193 GLU A C 1
ATOM 1498 O O . GLU A 1 193 ? 20.234 8.812 -0.607 1 88.5 193 GLU A O 1
ATOM 1503 N N . PHE A 1 194 ? 18.531 7.828 -1.599 1 87.94 194 PHE A N 1
ATOM 1504 C CA . PHE A 1 194 ? 17.953 7.262 -0.39 1 87.94 194 PHE A CA 1
ATOM 1505 C C . PHE A 1 194 ? 18.969 6.43 0.371 1 87.94 194 PHE A C 1
ATOM 1507 O O . PHE A 1 194 ? 18.938 6.375 1.603 1 87.94 194 PHE A O 1
ATOM 1514 N N . ASN A 1 195 ? 19.828 5.801 -0.33 1 82.69 195 ASN A N 1
ATOM 1515 C CA . ASN A 1 195 ? 20.859 5.031 0.349 1 82.69 195 ASN A CA 1
ATOM 1516 C C . ASN A 1 195 ? 21.766 5.926 1.193 1 82.69 195 ASN A C 1
ATOM 1518 O O . ASN A 1 195 ? 22.141 5.559 2.307 1 82.69 195 ASN A O 1
ATOM 1522 N N . LYS A 1 196 ? 22.109 7.062 0.634 1 84.62 196 LYS A N 1
ATOM 1523 C CA . LYS A 1 196 ? 22.938 8.016 1.371 1 84.62 196 LYS A CA 1
ATOM 1524 C C . LYS A 1 196 ? 22.172 8.594 2.561 1 84.62 196 LYS A C 1
ATOM 1526 O O . LYS A 1 196 ? 22.75 8.789 3.637 1 84.62 196 LYS A O 1
ATOM 1531 N N . ILE A 1 197 ? 20.938 8.828 2.373 1 87.88 197 ILE A N 1
ATOM 1532 C CA . ILE A 1 197 ? 20.109 9.391 3.436 1 87.88 197 ILE A CA 1
ATOM 1533 C C . ILE A 1 197 ? 19.953 8.375 4.566 1 87.88 197 ILE A C 1
ATOM 1535 O O . ILE A 1 197 ? 19.984 8.742 5.742 1 87.88 197 ILE A O 1
ATOM 1539 N N . LYS A 1 198 ? 19.828 7.148 4.184 1 85.38 198 LYS A N 1
ATOM 1540 C CA . LYS A 1 198 ? 19.688 6.07 5.16 1 85.38 198 LYS A CA 1
ATOM 1541 C C . LYS A 1 198 ? 20.922 5.98 6.059 1 85.38 198 LYS A C 1
ATOM 1543 O O . LYS A 1 198 ? 20.812 5.629 7.238 1 85.38 198 LYS A O 1
ATOM 1548 N N . GLU A 1 199 ? 22.047 6.332 5.566 1 82.25 199 GLU A N 1
ATOM 1549 C CA . GLU A 1 199 ? 23.297 6.23 6.301 1 82.25 199 GLU A CA 1
ATOM 1550 C C . GLU A 1 199 ? 23.578 7.5 7.098 1 82.25 199 GLU A C 1
ATOM 1552 O O . GLU A 1 199 ? 24.469 7.516 7.953 1 82.25 199 GLU A O 1
ATOM 1557 N N . ALA A 1 200 ? 22.859 8.531 6.848 1 81.31 200 ALA A N 1
ATOM 1558 C CA . ALA A 1 200 ? 23.047 9.797 7.547 1 81.31 200 ALA A CA 1
ATOM 1559 C C . ALA A 1 200 ? 22.594 9.695 9 1 81.31 200 ALA A C 1
ATOM 1561 O O . ALA A 1 200 ? 21.766 8.859 9.344 1 81.31 200 ALA A O 1
ATOM 1562 N N . PRO A 1 201 ? 23.219 10.445 9.844 1 79.12 201 PRO A N 1
ATOM 1563 C CA . PRO A 1 201 ? 22.75 10.445 11.227 1 79.12 201 PRO A CA 1
ATOM 1564 C C . PRO A 1 201 ? 21.312 10.93 11.367 1 79.12 201 PRO A C 1
ATOM 1566 O O . PRO A 1 201 ? 20.828 11.688 10.516 1 79.12 201 PRO A O 1
ATOM 1569 N N . GLY A 1 202 ? 20.641 10.477 12.477 1 81.25 202 GLY A N 1
ATOM 1570 C CA . GLY A 1 202 ? 19.266 10.898 12.742 1 81.25 202 GLY A CA 1
ATOM 1571 C C . GLY A 1 202 ? 18.234 10 12.102 1 81.25 202 GLY A C 1
ATOM 1572 O O . GLY A 1 202 ? 18.562 8.914 11.617 1 81.25 202 GLY A O 1
ATOM 1573 N N . ARG A 1 203 ? 17 10.508 12.133 1 83.12 203 ARG A N 1
ATOM 1574 C CA . ARG A 1 203 ? 15.875 9.742 11.609 1 83.12 203 ARG A CA 1
ATOM 1575 C C . ARG A 1 203 ? 15.688 10.008 10.117 1 83.12 203 ARG A C 1
ATOM 1577 O O . ARG A 1 203 ? 15.461 9.078 9.336 1 83.12 203 ARG A O 1
ATOM 1584 N N . GLY A 1 204 ? 15.758 11.344 9.773 1 88.88 204 GLY A N 1
ATOM 1585 C CA . GLY A 1 204 ? 15.523 11.734 8.391 1 88.88 204 GLY A CA 1
ATOM 1586 C C . GLY A 1 204 ? 15.977 13.148 8.086 1 88.88 204 GLY A C 1
ATOM 1587 O O . GLY A 1 204 ? 16.609 13.797 8.922 1 88.88 204 GLY A O 1
ATOM 1588 N N . ILE A 1 205 ? 15.734 13.586 6.867 1 90.06 205 ILE A N 1
ATOM 1589 C CA . ILE A 1 205 ? 16.156 14.898 6.402 1 90.06 205 ILE A CA 1
ATOM 1590 C C . ILE A 1 205 ? 14.945 15.68 5.887 1 90.06 205 ILE A C 1
ATOM 1592 O O . ILE A 1 205 ? 14.195 15.188 5.043 1 90.06 205 ILE A O 1
ATOM 1596 N N . ILE A 1 206 ? 14.758 16.828 6.469 1 93.56 206 ILE A N 1
ATOM 1597 C CA . ILE A 1 206 ? 13.781 17.797 5.984 1 93.56 206 ILE A CA 1
ATOM 1598 C C . ILE A 1 206 ? 14.477 18.859 5.156 1 93.56 206 ILE A C 1
ATOM 1600 O O . ILE A 1 206 ? 15.445 19.484 5.609 1 93.56 206 ILE A O 1
ATOM 1604 N N . ILE A 1 207 ? 14.039 19.078 3.949 1 94.62 207 ILE A N 1
ATOM 1605 C CA . ILE A 1 207 ? 14.547 20.188 3.154 1 94.62 207 ILE A CA 1
ATOM 1606 C C . ILE A 1 207 ? 13.445 21.219 2.949 1 94.62 207 ILE A C 1
ATOM 1608 O O . ILE A 1 207 ? 12.273 20.875 2.828 1 94.62 207 ILE A O 1
ATOM 1612 N N . THR A 1 208 ? 13.844 22.484 2.938 1 96.5 208 THR A N 1
ATOM 1613 C CA . THR A 1 208 ? 12.875 23.562 2.801 1 96.5 208 THR A CA 1
ATOM 1614 C C . THR A 1 208 ? 13.516 24.781 2.131 1 96.5 208 THR A C 1
ATOM 1616 O O . THR A 1 208 ? 14.742 24.891 2.082 1 96.5 208 THR A O 1
ATOM 1619 N N . ALA A 1 209 ? 12.68 25.594 1.56 1 97.12 209 ALA A N 1
ATOM 1620 C CA . ALA A 1 209 ? 13.086 26.859 0.938 1 97.12 209 ALA A CA 1
ATOM 1621 C C . ALA A 1 209 ? 11.891 27.766 0.725 1 97.12 209 ALA A C 1
ATOM 1623 O O . ALA A 1 209 ? 10.742 27.328 0.807 1 97.12 209 ALA A O 1
ATOM 1624 N N . PRO A 1 210 ? 12.195 29.031 0.523 1 96.94 210 PRO A N 1
ATOM 1625 C CA . PRO A 1 210 ? 11.078 29.906 0.134 1 96.94 210 PRO A CA 1
ATOM 1626 C C . PRO A 1 210 ? 10.375 29.422 -1.132 1 96.94 210 PRO A C 1
ATOM 1628 O O . PRO A 1 210 ? 11.023 28.953 -2.064 1 96.94 210 PRO A O 1
ATOM 1631 N N . ALA A 1 211 ? 9.086 29.547 -1.127 1 97.69 211 ALA A N 1
ATOM 1632 C CA . ALA A 1 211 ? 8.328 29.156 -2.316 1 97.69 211 ALA A CA 1
ATOM 1633 C C . ALA A 1 211 ? 8.609 30.125 -3.475 1 97.69 211 ALA A C 1
ATOM 1635 O O . ALA A 1 211 ? 8.945 31.281 -3.258 1 97.69 211 ALA A O 1
ATOM 1636 N N . PRO A 1 212 ? 8.438 29.625 -4.656 1 96.38 212 PRO A N 1
ATOM 1637 C CA . PRO A 1 212 ? 8.578 30.516 -5.801 1 96.38 212 PRO A CA 1
ATOM 1638 C C . PRO A 1 212 ? 7.582 31.672 -5.777 1 96.38 212 PRO A C 1
ATOM 1640 O O . PRO A 1 212 ? 6.438 31.5 -5.348 1 96.38 212 PRO A O 1
ATOM 1643 N N . LYS A 1 213 ? 8.031 32.75 -6.32 1 93.62 213 LYS A N 1
ATOM 1644 C CA . LYS A 1 213 ? 7.145 33.906 -6.414 1 93.62 213 LYS A CA 1
ATOM 1645 C C . LYS A 1 213 ? 5.895 33.562 -7.227 1 93.62 213 LYS A C 1
ATOM 1647 O O . LYS A 1 213 ? 5.984 32.938 -8.281 1 93.62 213 LYS A O 1
ATOM 1652 N N . GLY A 1 214 ? 4.766 33.906 -6.738 1 94.62 214 GLY A N 1
ATOM 1653 C CA . GLY A 1 214 ? 3.52 33.719 -7.461 1 94.62 214 GLY A CA 1
ATOM 1654 C C . GLY A 1 214 ? 2.91 32.344 -7.23 1 94.62 214 GLY A C 1
ATOM 1655 O O . GLY A 1 214 ? 1.817 32.062 -7.727 1 94.62 214 GLY A O 1
ATOM 1656 N N . SER A 1 215 ? 3.51 31.5 -6.449 1 95.5 215 SER A N 1
ATOM 1657 C CA . SER A 1 215 ? 3.025 30.141 -6.238 1 95.5 215 SER A CA 1
ATOM 1658 C C . SER A 1 215 ? 1.816 30.125 -5.309 1 95.5 215 SER A C 1
ATOM 1660 O O . SER A 1 215 ? 1.062 29.156 -5.281 1 95.5 215 SER A O 1
ATOM 1662 N N . GLY A 1 216 ? 1.68 31.188 -4.531 1 96.31 216 GLY A N 1
ATOM 1663 C CA . GLY A 1 216 ? 0.618 31.234 -3.539 1 96.31 216 GLY A CA 1
ATOM 1664 C C . GLY A 1 216 ? 1.008 30.594 -2.219 1 96.31 216 GLY A C 1
ATOM 1665 O O . GLY A 1 216 ? 0.211 30.562 -1.279 1 96.31 216 GLY A O 1
ATOM 1666 N N . PHE A 1 217 ? 2.223 30.125 -2.129 1 98.12 217 PHE A N 1
ATOM 1667 C CA . PHE A 1 217 ? 2.717 29.484 -0.917 1 98.12 217 PHE A CA 1
ATOM 1668 C C . PHE A 1 217 ? 3.844 30.297 -0.292 1 98.12 217 PHE A C 1
ATOM 1670 O O . PHE A 1 217 ? 4.488 31.094 -0.972 1 98.12 217 PHE A O 1
ATOM 1677 N N . ASP A 1 218 ? 4.055 30.109 1.005 1 98.12 218 ASP A N 1
ATOM 1678 C CA . ASP A 1 218 ? 5.133 30.797 1.703 1 98.12 218 ASP A CA 1
ATOM 1679 C C . ASP A 1 218 ? 6.445 30.031 1.58 1 98.12 218 ASP A C 1
ATOM 1681 O O . ASP A 1 218 ? 7.504 30.641 1.36 1 98.12 218 ASP A O 1
ATOM 1685 N N . PHE A 1 219 ? 6.398 28.672 1.699 1 98.25 219 PHE A N 1
ATOM 1686 C CA . PHE A 1 219 ? 7.605 27.859 1.563 1 98.25 219 PHE A CA 1
ATOM 1687 C C . PHE A 1 219 ? 7.266 26.453 1.101 1 98.25 219 PHE A C 1
ATOM 1689 O O . PHE A 1 219 ? 6.121 26.016 1.228 1 98.25 219 PHE A O 1
ATOM 1696 N N . TYR A 1 220 ? 8.227 25.828 0.493 1 98.62 220 TYR A N 1
ATOM 1697 C CA . TYR A 1 220 ? 8.188 24.422 0.094 1 98.62 220 TYR A CA 1
ATOM 1698 C C . TYR A 1 220 ? 8.969 23.547 1.072 1 98.62 220 TYR A C 1
ATOM 1700 O O . TYR A 1 220 ? 9.922 24.016 1.702 1 98.62 220 TYR A O 1
ATOM 1708 N N . SER A 1 221 ? 8.578 22.359 1.237 1 98.25 221 SER A N 1
ATOM 1709 C CA . SER A 1 221 ? 9.297 21.391 2.059 1 98.25 221 SER A CA 1
ATOM 1710 C C . SER A 1 221 ? 9.195 20 1.473 1 98.25 221 SER A C 1
ATOM 1712 O O . SER A 1 221 ? 8.367 19.734 0.597 1 98.25 221 SER A O 1
ATOM 1714 N N . ARG A 1 222 ? 10.055 19.125 1.843 1 97.44 222 ARG A N 1
ATOM 1715 C CA . ARG A 1 222 ? 10.008 17.672 1.67 1 97.44 222 ARG A CA 1
ATOM 1716 C C . ARG A 1 222 ? 10.656 16.969 2.852 1 97.44 222 ARG A C 1
ATOM 1718 O O . ARG A 1 222 ? 11.484 17.547 3.557 1 97.44 222 ARG A O 1
ATOM 1725 N N . PHE A 1 223 ? 10.266 15.789 3.1 1 95.94 223 PHE A N 1
ATOM 1726 C CA . PHE A 1 223 ? 10.805 15.016 4.207 1 95.94 223 PHE A CA 1
ATOM 1727 C C . PHE A 1 223 ? 11.164 13.602 3.758 1 95.94 223 PHE A C 1
ATOM 1729 O O . PHE A 1 223 ? 10.289 12.852 3.32 1 95.94 223 PHE A O 1
ATOM 1736 N N . PHE A 1 224 ? 12.461 13.203 3.918 1 93.94 224 PHE A N 1
ATOM 1737 C CA . PHE A 1 224 ? 12.984 11.891 3.557 1 93.94 224 PHE A CA 1
ATOM 1738 C C . PHE A 1 224 ? 13.406 11.117 4.801 1 93.94 224 PHE A C 1
ATOM 1740 O O . PHE A 1 224 ? 14.219 11.602 5.59 1 93.94 224 PHE A O 1
ATOM 1747 N N . SER A 1 225 ? 12.844 9.898 4.957 1 90.5 225 SER A N 1
ATOM 1748 C CA . SER A 1 225 ? 13.188 9.062 6.105 1 90.5 225 SER A CA 1
ATOM 1749 C C . SER A 1 225 ? 13.219 7.586 5.727 1 90.5 225 SER A C 1
ATOM 1751 O O . SER A 1 225 ? 12.438 6.789 6.25 1 90.5 225 SER A O 1
ATOM 1753 N N . PRO A 1 226 ? 14.148 7.117 4.938 1 87.12 226 PRO A N 1
ATOM 1754 C CA . PRO A 1 226 ? 14.188 5.73 4.469 1 87.12 226 PRO A CA 1
ATOM 1755 C C . PRO A 1 226 ? 14.539 4.742 5.578 1 87.12 226 PRO A C 1
ATOM 1757 O O . PRO A 1 226 ? 14.305 3.539 5.434 1 87.12 226 PRO A O 1
ATOM 1760 N N . LYS A 1 227 ? 15.07 5.176 6.676 1 80.69 227 LYS A N 1
ATOM 1761 C CA . LYS A 1 227 ? 15.492 4.301 7.77 1 80.69 227 LYS A CA 1
ATOM 1762 C C . LYS A 1 227 ? 14.305 3.535 8.352 1 80.69 227 LYS A C 1
ATOM 1764 O O . LYS A 1 227 ? 14.477 2.457 8.922 1 80.69 227 LYS A O 1
ATOM 1769 N N . TYR A 1 228 ? 13.156 4.07 8.133 1 74.44 228 TYR A N 1
ATOM 1770 C CA . TYR A 1 228 ? 11.984 3.445 8.734 1 74.44 228 TYR A CA 1
ATOM 1771 C C . TYR A 1 228 ? 11.055 2.871 7.676 1 74.44 228 TYR A C 1
ATOM 1773 O O . TYR A 1 228 ? 9.852 2.723 7.906 1 74.44 228 TYR A O 1
ATOM 1781 N N . GLY A 1 229 ? 11.578 2.68 6.555 1 71.44 229 GLY A N 1
ATOM 1782 C CA . GLY A 1 229 ? 10.844 1.947 5.531 1 71.44 229 GLY A CA 1
ATOM 1783 C C . GLY A 1 229 ? 10.055 2.848 4.602 1 71.44 229 GLY A C 1
ATOM 1784 O O . GLY A 1 229 ? 9.398 2.369 3.676 1 71.44 229 GLY A O 1
ATOM 1785 N N . VAL A 1 230 ? 10.047 4.145 4.883 1 79.81 230 VAL A N 1
ATOM 1786 C CA . VAL A 1 230 ? 9.367 5.109 4.027 1 79.81 230 VAL A CA 1
ATOM 1787 C C . VAL A 1 230 ? 10.383 6.078 3.426 1 79.81 230 VAL A C 1
ATOM 1789 O O . VAL A 1 230 ? 10.961 6.898 4.137 1 79.81 230 VAL A O 1
ATOM 1792 N N . ASN A 1 231 ? 10.586 5.926 2.207 1 88.19 231 ASN A N 1
ATOM 1793 C CA . ASN A 1 231 ? 11.578 6.777 1.561 1 88.19 231 ASN A CA 1
ATOM 1794 C C . ASN A 1 231 ? 11.234 8.258 1.717 1 88.19 231 ASN A C 1
ATOM 1796 O O . ASN A 1 231 ? 12.086 9.055 2.119 1 88.19 231 ASN A O 1
ATOM 1800 N N . GLU A 1 232 ? 10.016 8.586 1.477 1 95.06 232 GLU A N 1
ATOM 1801 C CA . GLU A 1 232 ? 9.547 9.969 1.562 1 95.06 232 GLU A CA 1
ATOM 1802 C C . GLU A 1 232 ? 8.125 10.039 2.111 1 95.06 232 GLU A C 1
ATOM 1804 O O . GLU A 1 232 ? 7.234 9.328 1.636 1 95.06 232 GLU A O 1
ATOM 1809 N N . ASP A 1 233 ? 8 10.852 3.156 1 95.88 233 ASP A N 1
ATOM 1810 C CA . ASP A 1 233 ? 6.656 11.125 3.652 1 95.88 233 ASP A CA 1
ATOM 1811 C C . ASP A 1 233 ? 5.918 12.086 2.725 1 95.88 233 ASP A C 1
ATOM 1813 O O . ASP A 1 233 ? 6.457 13.125 2.334 1 95.88 233 ASP A O 1
ATOM 1817 N N . HIS A 1 234 ? 4.707 11.773 2.387 1 97.5 234 HIS A N 1
ATOM 1818 C CA . HIS A 1 234 ? 3.963 12.547 1.404 1 97.5 234 HIS A CA 1
ATOM 1819 C C . HIS A 1 234 ? 3.625 13.938 1.942 1 97.5 234 HIS A C 1
ATOM 1821 O O . HIS A 1 234 ? 3.699 14.93 1.21 1 97.5 234 HIS A O 1
ATOM 1827 N N . VAL A 1 235 ? 3.164 14.055 3.115 1 98.19 235 VAL A N 1
ATOM 1828 C CA . VAL A 1 235 ? 2.883 15.273 3.867 1 98.19 235 VAL A CA 1
ATOM 1829 C C . VAL A 1 235 ? 3.117 15.031 5.355 1 98.19 235 VAL A C 1
ATOM 1831 O O . VAL A 1 235 ? 2.416 14.227 5.977 1 98.19 235 VAL A O 1
ATOM 1834 N N . CYS A 1 236 ? 4.02 15.742 5.906 1 95.5 236 CYS A N 1
ATOM 1835 C CA . CYS A 1 236 ? 4.441 15.477 7.277 1 95.5 236 CYS A CA 1
ATOM 1836 C C . CYS A 1 236 ? 4.062 16.625 8.195 1 95.5 236 CYS A C 1
ATOM 1838 O O . CYS A 1 236 ? 4.727 17.672 8.195 1 95.5 236 CYS A O 1
ATOM 1840 N N . GLY A 1 237 ? 3.154 16.406 9.086 1 93.88 237 GLY A N 1
ATOM 1841 C CA . GLY A 1 237 ? 2.744 17.422 10.039 1 93.88 237 GLY A CA 1
ATOM 1842 C C . GLY A 1 237 ? 3.846 17.812 11.008 1 93.88 237 GLY A C 1
ATOM 1843 O O . GLY A 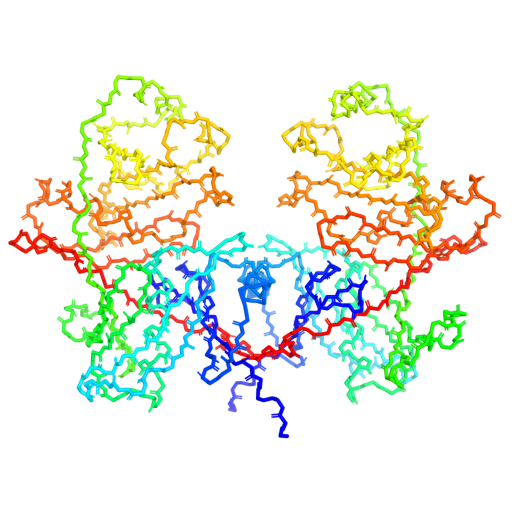1 237 ? 4.09 19 11.234 1 93.88 237 GLY A O 1
ATOM 1844 N N . SER A 1 238 ? 4.512 16.828 11.586 1 91.31 238 SER A N 1
ATOM 1845 C CA . SER A 1 238 ? 5.535 17.094 12.586 1 91.31 238 SER A CA 1
ATOM 1846 C C . SER A 1 238 ? 6.676 17.922 12.008 1 91.31 238 SER A C 1
ATOM 1848 O O . SER A 1 238 ? 7.266 18.75 12.703 1 91.31 238 SER A O 1
ATOM 1850 N N . ALA A 1 239 ? 7.023 17.672 10.773 1 93.12 239 ALA A N 1
ATOM 1851 C CA . ALA A 1 239 ? 8.039 18.484 10.117 1 93.12 239 ALA A CA 1
ATOM 1852 C C . ALA A 1 239 ? 7.656 19.953 10.125 1 93.12 239 ALA A C 1
ATOM 1854 O O . ALA A 1 239 ? 8.5 20.828 10.367 1 93.12 239 ALA A O 1
ATOM 1855 N N . HIS A 1 240 ? 6.43 20.234 9.914 1 95.62 240 HIS A N 1
ATOM 1856 C CA . HIS A 1 240 ? 5.973 21.609 9.82 1 95.62 240 HIS A CA 1
ATOM 1857 C C . HIS A 1 240 ? 5.867 22.25 11.203 1 95.62 240 HIS A C 1
ATOM 1859 O O . HIS A 1 240 ? 5.965 23.469 11.336 1 95.62 240 HIS A O 1
ATOM 1865 N N . CYS A 1 241 ? 5.695 21.406 12.211 1 93.75 241 CYS A N 1
ATOM 1866 C CA . CYS A 1 241 ? 5.75 21.906 13.578 1 93.75 241 CYS A CA 1
ATOM 1867 C C . CYS A 1 241 ? 7.164 22.328 13.945 1 93.75 241 CYS A C 1
ATOM 1869 O O . CYS A 1 241 ? 7.359 23.125 14.875 1 93.75 241 CYS A O 1
ATOM 1871 N N . ALA A 1 242 ? 8.094 21.812 13.273 1 90.75 242 ALA A N 1
ATOM 1872 C CA . ALA A 1 242 ? 9.492 22.203 13.484 1 90.75 242 ALA A CA 1
ATOM 1873 C C . ALA A 1 242 ? 9.875 23.375 12.594 1 90.75 242 ALA A C 1
ATOM 1875 O O . ALA A 1 242 ? 10.633 24.25 13.016 1 90.75 242 ALA A O 1
ATOM 1876 N N . LEU A 1 243 ? 9.359 23.438 11.414 1 93.5 243 LEU A N 1
ATOM 1877 C CA . LEU A 1 243 ? 9.742 24.422 10.406 1 93.5 243 LEU A CA 1
ATOM 1878 C C . LEU A 1 243 ? 9.148 25.797 10.727 1 93.5 243 LEU A C 1
ATOM 1880 O O . LEU A 1 243 ? 9.68 26.812 10.305 1 93.5 243 LEU A O 1
ATOM 1884 N N . VAL A 1 244 ? 8.094 25.797 11.398 1 93.56 244 VAL A N 1
ATOM 1885 C CA . VAL A 1 244 ? 7.297 27.016 11.578 1 93.56 244 VAL A CA 1
ATOM 1886 C C . VAL A 1 244 ? 8.117 28.078 12.297 1 93.56 244 VAL A C 1
ATOM 1888 O O . VAL A 1 244 ? 8.031 29.266 11.977 1 93.56 244 VAL A O 1
ATOM 1891 N N . ASN A 1 245 ? 8.93 27.734 13.25 1 89.75 245 ASN A N 1
ATOM 1892 C CA . ASN A 1 245 ? 9.742 28.688 13.984 1 89.75 245 ASN A CA 1
ATOM 1893 C C . ASN A 1 245 ? 10.789 29.344 13.078 1 89.75 245 ASN A C 1
ATOM 1895 O O . ASN A 1 245 ? 11.016 30.547 13.156 1 89.75 245 ASN A O 1
ATOM 1899 N N . TYR A 1 246 ? 11.445 28.547 12.328 1 90.19 246 TYR A N 1
ATOM 1900 C CA . TYR A 1 246 ? 12.438 29.078 11.398 1 90.19 246 TYR A CA 1
ATOM 1901 C C . TYR A 1 246 ? 11.812 30.109 10.461 1 90.19 246 TYR A C 1
ATOM 1903 O O . TYR A 1 246 ? 12.352 31.203 10.297 1 90.19 246 TYR A O 1
ATOM 1911 N N . TRP A 1 247 ? 10.727 29.75 9.93 1 94.12 247 TRP A N 1
ATOM 1912 C CA . TRP A 1 247 ? 10.117 30.609 8.93 1 94.12 247 TRP A CA 1
ATOM 1913 C C . TRP A 1 247 ? 9.484 31.844 9.578 1 94.12 247 TRP A C 1
ATOM 1915 O O . TRP A 1 247 ? 9.383 32.906 8.953 1 94.12 247 TRP A O 1
ATOM 1925 N N . HIS A 1 248 ? 9.031 31.672 10.812 1 94.94 248 HIS A N 1
ATOM 1926 C CA . HIS A 1 248 ? 8.594 32.844 11.57 1 94.94 248 HIS A CA 1
ATOM 1927 C C . HIS A 1 248 ? 9.719 33.875 11.703 1 94.94 248 HIS A C 1
ATOM 1929 O O . HIS A 1 248 ? 9.5 35.062 11.469 1 94.94 248 HIS A O 1
ATOM 1935 N N . GLU A 1 249 ? 10.836 33.438 12.039 1 91.31 249 GLU A N 1
ATOM 1936 C CA . GLU A 1 249 ? 11.977 34.312 12.211 1 91.31 249 GLU A CA 1
ATOM 1937 C C . GLU A 1 249 ? 12.391 34.938 10.883 1 91.31 249 GLU A C 1
ATOM 1939 O O . GLU A 1 249 ? 12.758 36.125 10.844 1 91.31 249 GLU A O 1
ATOM 1944 N N . LYS A 1 250 ? 12.289 34.219 9.859 1 92.06 250 LYS A N 1
ATOM 1945 C CA . LYS A 1 250 ? 12.758 34.656 8.555 1 92.06 250 LYS A CA 1
ATOM 1946 C C . LYS A 1 250 ? 11.75 35.594 7.898 1 92.06 250 LYS A C 1
ATOM 1948 O O . LYS A 1 250 ? 12.133 36.594 7.246 1 92.06 250 LYS A O 1
ATOM 1953 N N . LEU A 1 251 ? 10.492 35.281 8.07 1 94.25 251 LEU A N 1
ATOM 1954 C CA . LEU A 1 251 ? 9.477 36 7.301 1 94.25 251 LEU A CA 1
ATOM 1955 C C . LEU A 1 251 ? 8.719 36.969 8.188 1 94.25 251 LEU A C 1
ATOM 1957 O O . LEU A 1 251 ? 7.98 37.844 7.688 1 94.25 251 LEU A O 1
ATOM 1961 N N . GLY A 1 252 ? 8.742 36.844 9.461 1 94.44 252 GLY A N 1
ATOM 1962 C CA . GLY A 1 252 ? 8.172 37.812 10.398 1 94.44 252 GLY A CA 1
ATOM 1963 C C . GLY A 1 252 ? 6.668 37.656 10.555 1 94.44 252 GLY A C 1
ATOM 1964 O O . GLY A 1 252 ? 5.984 38.625 10.906 1 94.44 252 GLY A O 1
ATOM 1965 N N . LYS A 1 253 ? 6.109 36.594 10.133 1 95.5 253 LYS A N 1
ATOM 1966 C CA . LYS A 1 253 ? 4.68 36.344 10.297 1 95.5 253 LYS A CA 1
ATOM 1967 C C . LYS A 1 253 ? 4.418 35.031 11.023 1 95.5 253 LYS A C 1
ATOM 1969 O O . LYS A 1 253 ? 5.352 34.281 11.297 1 95.5 253 LYS A O 1
ATOM 1974 N N . CYS A 1 254 ? 3.145 34.781 11.422 1 97.19 254 CYS A N 1
ATOM 1975 C CA . CYS A 1 254 ? 2.791 33.625 12.227 1 97.19 254 CYS A CA 1
ATOM 1976 C C . CYS A 1 254 ? 1.861 32.688 11.453 1 97.19 254 CYS A C 1
ATOM 1978 O O . CYS A 1 254 ? 1.615 31.562 11.875 1 97.19 254 CYS A O 1
ATOM 1980 N N . ASP A 1 255 ? 1.313 33.156 10.359 1 97.56 255 ASP A N 1
ATOM 1981 C CA . ASP A 1 255 ? 0.444 32.375 9.5 1 97.56 255 ASP A CA 1
ATOM 1982 C C . ASP A 1 255 ? 1.135 32.031 8.188 1 97.56 255 ASP A C 1
ATOM 1984 O O . ASP A 1 255 ? 1.663 32.906 7.504 1 97.56 255 ASP A O 1
ATOM 1988 N N . PHE A 1 256 ? 1.131 30.719 7.809 1 97.81 256 PHE A N 1
ATOM 1989 C CA . PHE A 1 256 ? 1.835 30.266 6.613 1 97.81 256 PHE A CA 1
ATOM 1990 C C . PHE A 1 256 ? 0.966 29.312 5.805 1 97.81 256 PHE A C 1
ATOM 1992 O O . PHE A 1 256 ? 0.165 28.562 6.371 1 97.81 256 PHE A O 1
ATOM 1999 N N . VAL A 1 257 ? 1.066 29.391 4.562 1 98.19 257 VAL A N 1
ATOM 2000 C CA . VAL A 1 257 ? 0.616 28.328 3.664 1 98.19 257 VAL A CA 1
ATOM 2001 C C . VAL A 1 257 ? 1.82 27.562 3.111 1 98.19 257 VAL A C 1
ATOM 2003 O O . VAL A 1 257 ? 2.58 28.094 2.299 1 98.19 257 VAL A O 1
ATOM 2006 N N . ALA A 1 258 ? 2 26.391 3.574 1 98.5 258 ALA A N 1
ATOM 2007 C CA . ALA A 1 258 ? 3.143 25.562 3.207 1 98.5 258 ALA A CA 1
ATOM 2008 C C . ALA A 1 258 ? 2.756 24.531 2.148 1 98.5 258 ALA A C 1
ATOM 2010 O O . ALA A 1 258 ? 1.629 24.031 2.145 1 98.5 258 ALA A O 1
ATOM 2011 N N . PHE A 1 259 ? 3.637 24.281 1.235 1 98.69 259 PHE A N 1
ATOM 2012 C CA . PHE A 1 259 ? 3.475 23.25 0.213 1 98.69 259 PHE A CA 1
ATOM 2013 C C . PHE A 1 259 ? 4.527 22.156 0.367 1 98.69 259 PHE A C 1
ATOM 2015 O O . PHE A 1 259 ? 5.727 22.422 0.249 1 98.69 259 PHE A O 1
ATOM 2022 N N . GLN A 1 260 ? 4.129 20.984 0.756 1 98.69 260 GLN A N 1
ATOM 2023 C CA . GLN A 1 260 ? 5.078 19.875 0.7 1 98.69 260 GLN A CA 1
ATOM 2024 C C . GLN A 1 260 ? 5.152 19.281 -0.704 1 98.69 260 GLN A C 1
ATOM 2026 O O . GLN A 1 260 ? 4.215 18.625 -1.156 1 98.69 260 GLN A O 1
ATOM 2031 N N . ALA A 1 261 ? 6.246 19.406 -1.314 1 98.38 261 ALA A N 1
ATOM 2032 C CA . ALA A 1 261 ? 6.426 19.109 -2.734 1 98.38 261 ALA A CA 1
ATOM 2033 C C . ALA A 1 261 ? 6.883 17.672 -2.947 1 98.38 261 ALA A C 1
ATOM 2035 O O . ALA A 1 261 ? 7.84 17.422 -3.684 1 98.38 261 ALA A O 1
ATOM 2036 N N . SER A 1 262 ? 6.258 16.766 -2.297 1 97.69 262 SER A N 1
ATOM 2037 C CA . SER A 1 262 ? 6.457 15.344 -2.572 1 97.69 262 SER A CA 1
ATOM 2038 C C . SER A 1 262 ? 5.75 14.922 -3.857 1 97.69 262 SER A C 1
ATOM 2040 O O . SER A 1 262 ? 5.113 15.75 -4.516 1 97.69 262 SER A O 1
ATOM 2042 N N . ARG A 1 263 ? 5.875 13.664 -4.215 1 94.75 263 ARG A N 1
ATOM 2043 C CA . ARG A 1 263 ? 5.227 13.148 -5.414 1 94.75 263 ARG A CA 1
ATOM 2044 C C . ARG A 1 263 ? 3.717 13.359 -5.355 1 94.75 263 ARG A C 1
ATOM 2046 O O . ARG A 1 263 ? 3.096 13.703 -6.363 1 94.75 263 ARG A O 1
ATOM 2053 N N . ARG A 1 264 ? 3.105 13.141 -4.203 1 97.25 264 ARG A N 1
ATOM 2054 C CA . ARG A 1 264 ? 1.666 13.32 -4.043 1 97.25 264 ARG A CA 1
ATOM 2055 C C . ARG A 1 264 ? 1.331 14.766 -3.689 1 97.25 264 ARG A C 1
ATOM 2057 O O . ARG A 1 264 ? 0.22 15.234 -3.951 1 97.25 264 ARG A O 1
ATOM 2064 N N . SER A 1 265 ? 2.281 15.445 -3.045 1 98 265 SER A N 1
ATOM 2065 C CA . SER A 1 265 ? 2.182 16.828 -2.621 1 98 265 SER A CA 1
ATOM 2066 C C . SER A 1 265 ? 1.046 17.031 -1.62 1 98 265 SER A C 1
ATOM 2068 O O . SER A 1 265 ? 0.194 16.156 -1.464 1 98 265 SER A O 1
ATOM 2070 N N . GLY A 1 266 ? 1.032 18.109 -0.948 1 98.38 266 GLY A N 1
ATOM 2071 C CA . GLY A 1 266 ? 0.002 18.5 -0.001 1 98.38 266 GLY A CA 1
ATOM 2072 C C . GLY A 1 266 ? 0.154 19.922 0.486 1 98.38 266 GLY A C 1
ATOM 2073 O O . GLY A 1 266 ? 1.202 20.547 0.293 1 98.38 266 GLY A O 1
ATOM 2074 N N . ILE A 1 267 ? -0.918 20.453 1.016 1 98.38 267 ILE A N 1
ATOM 2075 C CA . ILE A 1 267 ? -0.956 21.844 1.472 1 98.38 267 ILE A CA 1
ATOM 2076 C C . ILE A 1 267 ? -1.314 21.891 2.955 1 98.38 267 ILE A C 1
ATOM 2078 O O . ILE A 1 267 ? -2.287 21.266 3.385 1 98.38 267 ILE A O 1
ATOM 2082 N N . LEU A 1 268 ? -0.493 22.594 3.678 1 98.19 268 LEU A N 1
ATOM 2083 C CA . LEU A 1 268 ? -0.738 22.797 5.102 1 98.19 268 LEU A CA 1
ATOM 2084 C C . LEU A 1 268 ? -0.869 24.281 5.422 1 98.19 268 LEU A C 1
ATOM 2086 O O . LEU A 1 268 ? -0.019 25.094 5.023 1 98.19 268 LEU A O 1
ATOM 2090 N N . HIS A 1 269 ? -1.903 24.688 6.035 1 97.62 269 HIS A N 1
ATOM 2091 C CA . HIS A 1 269 ? -1.987 25.984 6.695 1 97.62 269 HIS A CA 1
ATOM 2092 C C . HIS A 1 269 ? -1.458 25.906 8.125 1 97.62 269 HIS A C 1
ATOM 2094 O O . HIS A 1 269 ? -1.959 25.125 8.938 1 97.62 269 HIS A O 1
ATOM 2100 N N . VAL A 1 270 ? -0.472 26.688 8.406 1 97.75 270 VAL A N 1
ATOM 2101 C CA . VAL A 1 270 ? 0.242 26.594 9.672 1 97.75 270 VAL A CA 1
ATOM 2102 C C . VAL A 1 270 ? 0.126 27.906 10.445 1 97.75 270 VAL A C 1
ATOM 2104 O O . VAL A 1 270 ? 0.421 28.969 9.906 1 97.75 270 VAL A O 1
ATOM 2107 N N . HIS A 1 271 ? -0.33 27.828 11.633 1 97.75 271 HIS A N 1
ATOM 2108 C CA . HIS A 1 271 ? -0.345 28.984 12.523 1 97.75 271 HIS A CA 1
ATOM 2109 C C . HIS A 1 271 ? 0.529 28.75 13.75 1 97.75 271 HIS A C 1
ATOM 2111 O O . HIS A 1 271 ? 0.366 27.75 14.453 1 97.75 271 HIS A O 1
ATOM 2117 N N . LEU A 1 272 ? 1.398 29.656 14 1 97.31 272 LEU A N 1
ATOM 2118 C CA . LEU A 1 272 ? 2.238 29.609 15.188 1 97.31 272 LEU A CA 1
ATOM 2119 C C . LEU A 1 272 ? 1.631 30.453 16.312 1 97.31 272 LEU A C 1
ATOM 2121 O O . LEU A 1 272 ? 1.488 31.672 16.172 1 97.31 272 LEU A O 1
ATOM 2125 N N . ASP A 1 273 ? 1.203 29.812 17.297 1 96.69 273 ASP A N 1
ATOM 2126 C CA . ASP A 1 273 ? 0.854 30.469 18.547 1 96.69 273 ASP A CA 1
ATOM 2127 C C . ASP A 1 273 ? 2.068 30.594 19.453 1 96.69 273 ASP A C 1
ATOM 2129 O O . ASP A 1 273 ? 2.295 29.734 20.312 1 96.69 273 ASP A O 1
ATOM 2133 N N . LYS A 1 274 ? 2.727 31.672 19.344 1 92.75 274 LYS A N 1
ATOM 2134 C CA . LYS A 1 274 ? 4 31.859 20.047 1 92.75 274 LYS A CA 1
ATOM 2135 C C . LYS A 1 274 ? 3.803 31.906 21.547 1 92.75 274 LYS A C 1
ATOM 2137 O O . LYS A 1 274 ? 4.602 31.344 22.312 1 92.75 274 LYS A O 1
ATOM 2142 N N . GLU A 1 275 ? 2.775 32.562 21.875 1 94.31 275 GLU A N 1
ATOM 2143 C CA . GLU A 1 275 ? 2.523 32.75 23.297 1 94.31 275 GLU A CA 1
ATOM 2144 C C . GLU A 1 275 ? 2.324 31.438 24.016 1 94.31 275 GLU A C 1
ATOM 2146 O O . GLU A 1 275 ? 2.867 31.219 25.109 1 94.31 275 GLU A O 1
ATOM 2151 N N . ASN A 1 276 ? 1.612 30.562 23.422 1 95.44 276 ASN A N 1
ATOM 2152 C CA . ASN A 1 276 ? 1.289 29.281 24.062 1 95.44 276 ASN A CA 1
ATOM 2153 C C . ASN A 1 276 ? 2.174 28.156 23.547 1 95.44 276 ASN A C 1
ATOM 2155 O O . ASN A 1 276 ? 2.012 27 23.953 1 95.44 276 ASN A O 1
ATOM 2159 N N . GLN A 1 277 ? 3.082 28.438 22.641 1 94.25 277 GLN A N 1
ATOM 2160 C CA . GLN A 1 277 ? 4.008 27.469 22.047 1 94.25 277 GLN A CA 1
ATOM 2161 C C . GLN A 1 277 ? 3.262 26.312 21.406 1 94.25 277 GLN A C 1
ATOM 2163 O O . GLN A 1 277 ? 3.562 25.156 21.672 1 94.25 277 GLN A O 1
ATOM 2168 N N . ARG A 1 278 ? 2.236 26.703 20.641 1 96.69 278 ARG A N 1
ATOM 2169 C CA . ARG A 1 278 ? 1.426 25.734 19.922 1 96.69 278 ARG A CA 1
ATOM 2170 C C . ARG A 1 278 ? 1.481 25.984 18.422 1 96.69 278 ARG A C 1
ATOM 2172 O O . ARG A 1 278 ? 1.724 27.109 17.984 1 96.69 278 ARG A O 1
ATOM 2179 N N . VAL A 1 279 ? 1.336 24.969 17.688 1 96.88 279 VAL A N 1
ATOM 2180 C CA . VAL A 1 279 ? 1.206 25.031 16.234 1 96.88 279 VAL A CA 1
ATOM 2181 C C . VAL A 1 279 ? -0.155 24.484 15.82 1 96.88 279 VAL A C 1
ATOM 2183 O O . VAL A 1 279 ? -0.501 23.344 16.141 1 96.88 279 VAL A O 1
ATOM 2186 N N . LEU A 1 280 ? -0.964 25.297 15.18 1 97.69 280 LEU A N 1
ATOM 2187 C CA . LEU A 1 280 ? -2.225 24.859 14.594 1 97.69 280 LEU A CA 1
ATOM 2188 C C . LEU A 1 280 ? -2.041 24.484 13.125 1 97.69 280 LEU A C 1
ATOM 2190 O O . LEU A 1 280 ? -1.719 25.344 12.297 1 97.69 280 LEU A O 1
ATOM 2194 N N . LEU A 1 281 ? -2.164 23.234 12.852 1 97.75 281 LEU A N 1
ATOM 2195 C CA . LEU A 1 281 ? -2.074 22.719 11.484 1 97.75 281 LEU A CA 1
ATOM 2196 C C . LEU A 1 281 ? -3.461 22.516 10.891 1 97.75 281 LEU A C 1
ATOM 2198 O O . LEU A 1 281 ? -4.305 21.844 11.484 1 97.75 281 LEU A O 1
ATOM 2202 N N . ARG A 1 282 ? -3.695 23.109 9.75 1 97.56 282 ARG A N 1
ATOM 2203 C CA . ARG A 1 282 ? -4.98 23 9.07 1 97.56 282 ARG A CA 1
ATOM 2204 C C . ARG A 1 282 ? -4.816 22.391 7.684 1 97.56 282 ARG A C 1
ATOM 2206 O O . ARG A 1 282 ? -3.838 22.672 6.984 1 97.56 282 ARG A O 1
ATOM 2213 N N . GLY A 1 283 ? -5.734 21.578 7.344 1 97.75 283 GLY A N 1
ATOM 2214 C CA . GLY A 1 283 ? -5.758 21 6.012 1 97.75 283 GLY A CA 1
ATOM 2215 C C . GLY A 1 283 ? -7.125 20.484 5.617 1 97.75 283 GLY A C 1
ATOM 2216 O O . GLY A 1 283 ? -8.016 20.344 6.461 1 97.75 283 GLY A O 1
ATOM 2217 N N . LYS A 1 284 ? -7.324 20.266 4.379 1 97.56 284 LYS A N 1
ATOM 2218 C CA . LYS A 1 284 ? -8.5 19.594 3.834 1 97.56 284 LYS A CA 1
ATOM 2219 C C . LYS A 1 284 ? -8.25 18.109 3.668 1 97.56 284 LYS A C 1
ATOM 2221 O O . LYS A 1 284 ? -7.121 17.641 3.818 1 97.56 284 LYS A O 1
ATOM 2226 N N . ALA A 1 285 ? -9.289 17.406 3.477 1 97.75 285 ALA A N 1
ATOM 2227 C CA . ALA A 1 285 ? -9.188 15.969 3.236 1 97.75 285 ALA A CA 1
ATOM 2228 C C . ALA A 1 285 ? -10.219 15.508 2.211 1 97.75 285 ALA A C 1
ATOM 2230 O O . ALA A 1 285 ? -11.281 16.125 2.068 1 97.75 285 ALA A O 1
ATOM 2231 N N . THR A 1 286 ? -9.93 14.461 1.505 1 97.25 286 THR A N 1
ATOM 2232 C CA . THR A 1 286 ? -10.797 13.883 0.487 1 97.25 286 THR A CA 1
ATOM 2233 C C . THR A 1 286 ? -10.93 12.375 0.687 1 97.25 286 THR A C 1
ATOM 2235 O O . THR A 1 286 ? -9.93 11.656 0.718 1 97.25 286 THR A O 1
ATOM 2238 N N . THR A 1 287 ? -12.164 11.867 0.863 1 97.88 287 THR A N 1
ATOM 2239 C CA . THR A 1 287 ? -12.398 10.43 0.918 1 97.88 287 THR A CA 1
ATOM 2240 C C . THR A 1 287 ? -12.336 9.82 -0.478 1 97.88 287 THR A C 1
ATOM 2242 O O . THR A 1 287 ? -13.055 10.25 -1.383 1 97.88 287 THR A O 1
ATOM 2245 N N . VAL A 1 288 ? -11.531 8.789 -0.62 1 98 288 VAL A N 1
ATOM 2246 C CA . VAL A 1 288 ? -11.266 8.242 -1.946 1 98 288 VAL A CA 1
ATOM 2247 C C . VAL A 1 288 ? -12.008 6.918 -2.115 1 98 288 VAL A C 1
ATOM 2249 O O . VAL A 1 288 ? -12.445 6.578 -3.219 1 98 288 VAL A O 1
ATOM 2252 N N . MET A 1 289 ? -12.055 6.145 -1.073 1 97.75 289 MET A N 1
ATOM 2253 C CA . MET A 1 289 ? -12.758 4.867 -1.134 1 97.75 289 MET A CA 1
ATOM 2254 C C . MET A 1 289 ? -13.328 4.492 0.233 1 97.75 289 MET A C 1
ATOM 2256 O O . MET A 1 289 ? -12.906 5.039 1.254 1 97.75 289 MET A O 1
ATOM 2260 N N . GLU A 1 290 ? -14.32 3.662 0.24 1 98.12 290 GLU A N 1
ATOM 2261 C CA . GLU A 1 290 ? -14.945 3.107 1.438 1 98.12 290 GLU A CA 1
ATOM 2262 C C . GLU A 1 290 ? -15.258 1.625 1.261 1 98.12 290 GLU A C 1
ATOM 2264 O O . GLU A 1 290 ? -15.453 1.157 0.137 1 98.12 290 GLU A O 1
ATOM 2269 N N . GLY A 1 291 ? -15.242 0.918 2.377 1 97.94 291 GLY A N 1
ATOM 2270 C CA . GLY A 1 291 ? -15.539 -0.502 2.289 1 97.94 291 GLY A CA 1
ATOM 2271 C C . GLY A 1 291 ? -15.633 -1.177 3.645 1 97.94 291 GLY A C 1
ATOM 2272 O O . GLY A 1 291 ? -15.836 -0.512 4.664 1 97.94 291 GLY A O 1
ATOM 2273 N N . SER A 1 292 ? -15.609 -2.52 3.6 1 98.25 292 SER A N 1
ATOM 2274 C CA . SER A 1 292 ? -15.68 -3.344 4.801 1 98.25 292 SER A CA 1
ATOM 2275 C C . SER A 1 292 ? -14.617 -4.441 4.781 1 98.25 292 SER A C 1
ATOM 2277 O O . SER A 1 292 ? -14.297 -4.984 3.721 1 98.25 292 SER A O 1
ATOM 2279 N N . LEU A 1 293 ? -14.117 -4.664 5.91 1 97.62 293 LEU A N 1
ATOM 2280 C CA . LEU A 1 293 ? -13.234 -5.812 6.105 1 97.62 293 LEU A CA 1
ATOM 2281 C C . LEU A 1 293 ? -14.039 -7.086 6.324 1 97.62 293 LEU A C 1
ATOM 2283 O O . LEU A 1 293 ? -14.961 -7.113 7.148 1 97.62 293 LEU A O 1
ATOM 2287 N N . LEU A 1 294 ? -13.688 -8.172 5.656 1 95.38 294 LEU A N 1
ATOM 2288 C CA . LEU A 1 294 ? -14.438 -9.422 5.723 1 95.38 294 LEU A CA 1
ATOM 2289 C C . LEU A 1 294 ? -13.789 -10.391 6.707 1 95.38 294 LEU A C 1
ATOM 2291 O O . LEU A 1 294 ? -14.297 -11.492 6.93 1 95.38 294 LEU A O 1
ATOM 2295 N N . VAL A 1 295 ? -12.766 -9.969 7.281 1 89.38 295 VAL A N 1
ATOM 2296 C CA . VAL A 1 295 ? -11.977 -10.836 8.148 1 89.38 295 VAL A CA 1
ATOM 2297 C C . VAL A 1 295 ? -12.047 -10.328 9.586 1 89.38 295 VAL A C 1
ATOM 2299 O O . VAL A 1 295 ? -12.297 -9.141 9.828 1 89.38 295 VAL A O 1
ATOM 2302 N N . MET B 1 1 ? -27.844 10.43 -14.445 1 34.47 1 MET B N 1
ATOM 2303 C CA . MET B 1 1 ? -27.828 9.086 -13.859 1 34.47 1 MET B CA 1
ATOM 2304 C C . MET B 1 1 ? -26.734 8.969 -12.797 1 34.47 1 MET B C 1
ATOM 2306 O O . MET B 1 1 ? -25.656 9.547 -12.938 1 34.47 1 MET B O 1
ATOM 2310 N N . ALA B 1 2 ? -27.016 8.68 -11.625 1 48.78 2 ALA B N 1
ATOM 2311 C CA . ALA B 1 2 ? -26.078 8.695 -10.508 1 48.78 2 ALA B CA 1
ATOM 2312 C C . ALA B 1 2 ? -24.828 7.875 -10.82 1 48.78 2 ALA B C 1
ATOM 2314 O O . ALA B 1 2 ? -24.922 6.746 -11.305 1 48.78 2 ALA B O 1
ATOM 2315 N N . LYS B 1 3 ? -23.672 8.492 -11.094 1 63.56 3 LYS B N 1
ATOM 2316 C CA . LYS B 1 3 ? -22.438 7.832 -11.5 1 63.56 3 LYS B CA 1
ATOM 2317 C C . LYS B 1 3 ? -22.188 6.574 -10.68 1 63.56 3 LYS B C 1
ATOM 2319 O O . LYS B 1 3 ? -22.141 6.629 -9.445 1 63.56 3 LYS B O 1
ATOM 2324 N N . LYS B 1 4 ? -22.484 5.348 -11.297 1 84.62 4 LYS B N 1
ATOM 2325 C CA . LYS B 1 4 ? -22.234 4.07 -10.633 1 84.62 4 LYS B CA 1
ATOM 2326 C C . LYS B 1 4 ? -20.797 3.979 -10.148 1 84.62 4 LYS B C 1
ATOM 2328 O O . LYS B 1 4 ? -19.859 4.273 -10.891 1 84.62 4 LYS B O 1
ATOM 2333 N N . LEU B 1 5 ? -20.641 3.705 -8.875 1 93.75 5 LEU B N 1
ATOM 2334 C CA . LEU B 1 5 ? -19.312 3.621 -8.273 1 93.75 5 LEU B CA 1
ATOM 2335 C C . LEU B 1 5 ? -18.609 2.328 -8.68 1 93.75 5 LEU B C 1
ATOM 2337 O O . LEU B 1 5 ? -19.25 1.29 -8.836 1 93.75 5 LEU B O 1
ATOM 2341 N N . VAL B 1 6 ? -17.375 2.396 -8.961 1 96.81 6 VAL B N 1
ATOM 2342 C CA . VAL B 1 6 ? -16.578 1.214 -9.242 1 96.81 6 VAL B CA 1
ATOM 2343 C C . VAL B 1 6 ? -16.375 0.401 -7.965 1 96.81 6 VAL B C 1
ATOM 2345 O O . VAL B 1 6 ? -15.867 0.912 -6.965 1 96.81 6 VAL B O 1
ATOM 2348 N N . LYS B 1 7 ? -16.797 -0.831 -8.031 1 97.5 7 LYS B N 1
ATOM 2349 C CA . LYS B 1 7 ? -16.625 -1.741 -6.902 1 97.5 7 LYS B CA 1
ATOM 2350 C C . LYS B 1 7 ? -15.266 -2.439 -6.969 1 97.5 7 LYS B C 1
ATOM 2352 O O . LYS B 1 7 ? -14.734 -2.666 -8.055 1 97.5 7 LYS B O 1
ATOM 2357 N N . TYR B 1 8 ? -14.758 -2.766 -5.793 1 98.31 8 TYR B N 1
ATOM 2358 C CA . TYR B 1 8 ? -13.5 -3.5 -5.77 1 98.31 8 TYR B CA 1
ATOM 2359 C C . TYR B 1 8 ? -13.484 -4.523 -4.641 1 98.31 8 TYR B C 1
ATOM 2361 O O . TYR B 1 8 ? -14.281 -4.434 -3.705 1 98.31 8 TYR B O 1
ATOM 2369 N N . SER B 1 9 ? -12.641 -5.496 -4.781 1 98.44 9 SER B N 1
ATOM 2370 C CA . SER B 1 9 ? -12.281 -6.469 -3.756 1 98.44 9 SER B CA 1
ATOM 2371 C C . SER B 1 9 ? -10.773 -6.602 -3.623 1 98.44 9 SER B C 1
ATOM 2373 O O . SER B 1 9 ? -10.047 -6.504 -4.613 1 98.44 9 SER B O 1
ATOM 2375 N N . VAL B 1 10 ? -10.312 -6.766 -2.453 1 98.75 10 VAL B N 1
ATOM 2376 C CA . VAL B 1 10 ? -8.93 -7.168 -2.219 1 98.75 10 VAL B CA 1
ATOM 2377 C C . VAL B 1 10 ? -8.875 -8.664 -1.906 1 98.75 10 VAL B C 1
ATOM 2379 O O . VAL B 1 10 ? -9.555 -9.141 -0.997 1 98.75 10 VAL B O 1
ATOM 2382 N N . VAL B 1 11 ? -8.078 -9.344 -2.66 1 98.69 11 VAL B N 1
ATOM 2383 C CA . VAL B 1 11 ? -8.031 -10.805 -2.607 1 98.69 11 VAL B CA 1
ATOM 2384 C C . VAL B 1 11 ? -6.594 -11.266 -2.363 1 98.69 11 VAL B C 1
ATOM 2386 O O . VAL B 1 11 ? -5.664 -10.805 -3.029 1 98.69 11 VAL B O 1
ATOM 2389 N N . ASP B 1 12 ? -6.418 -12.102 -1.357 1 98.62 12 ASP B N 1
ATOM 2390 C CA . ASP B 1 12 ? -5.152 -12.812 -1.187 1 98.62 12 ASP B CA 1
ATOM 2391 C C . ASP B 1 12 ? -5.121 -14.086 -2.029 1 98.62 12 ASP B C 1
ATOM 2393 O O . ASP B 1 12 ? -5.859 -15.039 -1.759 1 98.62 12 ASP B O 1
ATOM 2397 N N . ALA B 1 13 ? -4.238 -14.094 -3.023 1 98.69 13 ALA B N 1
ATOM 2398 C CA . ALA B 1 13 ? -4.137 -15.211 -3.955 1 98.69 13 ALA B CA 1
ATOM 2399 C C . ALA B 1 13 ? -3.102 -16.234 -3.48 1 98.69 13 ALA B C 1
ATOM 2401 O O . ALA B 1 13 ? -2.109 -15.859 -2.846 1 98.69 13 ALA B O 1
ATOM 2402 N N . PHE B 1 14 ? -3.322 -17.531 -3.771 1 98.44 14 PHE B N 1
ATOM 2403 C CA . PHE B 1 14 ? -2.463 -18.656 -3.463 1 98.44 14 PHE B CA 1
ATOM 2404 C C . PHE B 1 14 ? -2.41 -18.906 -1.96 1 98.44 14 PHE B C 1
ATOM 2406 O O . PHE B 1 14 ? -1.356 -19.25 -1.418 1 98.44 14 PHE B O 1
ATOM 2413 N N . THR B 1 15 ? -3.51 -18.656 -1.323 1 97.94 15 THR B N 1
ATOM 2414 C CA . THR B 1 15 ? -3.666 -18.938 0.099 1 97.94 15 THR B CA 1
ATOM 2415 C C . THR B 1 15 ? -5.137 -19.109 0.458 1 97.94 15 THR B C 1
ATOM 2417 O O . THR B 1 15 ? -6.02 -18.625 -0.25 1 97.94 15 THR B O 1
ATOM 2420 N N . ASP B 1 16 ? -5.402 -19.828 1.464 1 96.12 16 ASP B N 1
ATOM 2421 C CA . ASP B 1 16 ? -6.754 -19.953 2.006 1 96.12 16 ASP B CA 1
ATOM 2422 C C . ASP B 1 16 ? -6.871 -19.219 3.344 1 96.12 16 ASP B C 1
ATOM 2424 O O . ASP B 1 16 ? -7.852 -19.391 4.066 1 96.12 16 ASP B O 1
ATOM 2428 N N . THR B 1 17 ? -5.836 -18.469 3.656 1 96.44 17 THR B N 1
ATOM 2429 C CA . THR B 1 17 ? -5.777 -17.719 4.914 1 96.44 17 THR B CA 1
ATOM 2430 C C . THR B 1 17 ? -5.59 -16.234 4.656 1 96.44 17 THR B C 1
ATOM 2432 O O . THR B 1 17 ? -4.703 -15.836 3.9 1 96.44 17 THR B O 1
ATOM 2435 N N . ALA B 1 18 ? -6.426 -15.422 5.379 1 97.31 18 ALA B N 1
ATOM 2436 C CA . ALA B 1 18 ? -6.324 -13.977 5.215 1 97.31 18 ALA B CA 1
ATOM 2437 C C . ALA B 1 18 ? -4.934 -13.477 5.605 1 97.31 18 ALA B C 1
ATOM 2439 O O . ALA B 1 18 ? -4.324 -13.992 6.543 1 97.31 18 ALA B O 1
ATOM 2440 N N . PHE B 1 19 ? -4.41 -12.469 4.98 1 98 19 PHE B N 1
ATOM 2441 C CA . PHE B 1 19 ? -3.184 -11.727 5.266 1 98 19 PHE B CA 1
ATOM 2442 C C . PHE B 1 19 ? -1.958 -12.555 4.902 1 98 19 PHE B C 1
ATOM 2444 O O . PHE B 1 19 ? -0.854 -12.289 5.379 1 98 19 PHE B O 1
ATOM 2451 N N . LYS B 1 20 ? -2.166 -13.594 4.094 1 98.06 20 LYS B N 1
ATOM 2452 C CA . LYS B 1 20 ? -1.103 -14.383 3.477 1 98.06 20 LYS B CA 1
ATOM 2453 C C . LYS B 1 20 ? -1.204 -14.344 1.954 1 98.06 20 LYS B C 1
ATOM 2455 O O . LYS B 1 20 ? -1.896 -13.492 1.393 1 98.06 20 LYS B O 1
ATOM 2460 N N . GLY B 1 21 ? -0.431 -15.148 1.292 1 98.44 21 GLY B N 1
ATOM 2461 C CA . GLY B 1 21 ? -0.494 -15.172 -0.161 1 98.44 21 GLY B CA 1
ATOM 2462 C C . GLY B 1 21 ? -0.054 -13.867 -0.796 1 98.44 21 GLY B C 1
ATOM 2463 O O . GLY B 1 21 ? 0.777 -13.141 -0.238 1 98.44 21 GLY B O 1
ATOM 2464 N N . ASN B 1 22 ? -0.46 -13.68 -1.983 1 98.56 22 ASN B N 1
ATOM 2465 C CA . ASN B 1 22 ? -0.155 -12.477 -2.742 1 98.56 22 ASN B CA 1
ATOM 2466 C C . ASN B 1 22 ? -1.398 -11.609 -2.947 1 98.56 22 ASN B C 1
ATOM 2468 O O . ASN B 1 22 ? -2.316 -12 -3.668 1 98.56 22 ASN B O 1
ATOM 2472 N N . PRO B 1 23 ? -1.451 -10.453 -2.305 1 98.44 23 PRO B N 1
ATOM 2473 C CA . PRO B 1 23 ? -2.658 -9.625 -2.391 1 98.44 23 PRO B CA 1
ATOM 2474 C C . PRO B 1 23 ? -2.818 -8.953 -3.75 1 98.44 23 PRO B C 1
ATOM 2476 O O . PRO B 1 23 ? -1.827 -8.531 -4.355 1 98.44 23 PRO B O 1
ATOM 2479 N N . ALA B 1 24 ? -4.02 -8.859 -4.207 1 98.62 24 ALA B N 1
ATOM 2480 C CA . ALA B 1 24 ? -4.387 -8.156 -5.434 1 98.62 24 ALA B CA 1
ATOM 2481 C C . ALA B 1 24 ? -5.73 -7.453 -5.277 1 98.62 24 ALA B C 1
ATOM 2483 O O . ALA B 1 24 ? -6.625 -7.953 -4.59 1 98.62 24 ALA B O 1
ATOM 2484 N N . VAL B 1 25 ? -5.809 -6.285 -5.887 1 98.81 25 VAL B N 1
ATOM 2485 C CA . VAL B 1 25 ? -7.086 -5.586 -5.984 1 98.81 25 VAL B CA 1
ATOM 2486 C C . VAL B 1 25 ? -7.797 -5.984 -7.277 1 98.81 25 VAL B C 1
ATOM 2488 O O . VAL B 1 25 ? -7.168 -6.07 -8.336 1 98.81 25 VAL B O 1
ATOM 2491 N N . VAL B 1 26 ? -9.047 -6.293 -7.164 1 98.75 26 VAL B N 1
ATOM 2492 C CA . VAL B 1 26 ? -9.867 -6.555 -8.344 1 98.75 26 VAL B CA 1
ATOM 2493 C C . VAL B 1 26 ? -10.977 -5.508 -8.438 1 98.75 26 VAL B C 1
ATOM 2495 O O . VAL B 1 26 ? -11.883 -5.477 -7.602 1 98.75 26 VAL B O 1
ATOM 2498 N N . CYS B 1 27 ? -10.93 -4.688 -9.43 1 98.56 27 CYS B N 1
ATOM 2499 C CA . CYS B 1 27 ? -11.945 -3.676 -9.688 1 98.56 27 CYS B CA 1
ATOM 2500 C C . CYS B 1 27 ? -12.906 -4.133 -10.773 1 98.56 27 CYS B C 1
ATOM 2502 O O . CYS B 1 27 ? -12.477 -4.551 -11.852 1 98.56 27 CYS B O 1
ATOM 2504 N N . TRP B 1 28 ? -14.125 -4.055 -10.5 1 97.31 28 TRP B N 1
ATOM 2505 C CA . TRP B 1 28 ? -15.164 -4.344 -11.477 1 97.31 28 TRP B CA 1
ATOM 2506 C C . TRP B 1 28 ? -15.625 -3.068 -12.172 1 97.31 28 TRP B C 1
ATOM 2508 O O . TRP B 1 28 ? -16.375 -2.279 -11.602 1 97.31 28 TRP B O 1
ATOM 2518 N N . LEU B 1 29 ? -15.227 -2.914 -13.414 1 96.38 29 LEU B N 1
ATOM 2519 C CA . LEU B 1 29 ? -15.523 -1.687 -14.141 1 96.38 29 LEU B CA 1
ATOM 2520 C C . LEU B 1 29 ? -16.906 -1.746 -14.766 1 96.38 29 LEU B C 1
ATOM 2522 O O . LEU B 1 29 ? -17.531 -0.709 -15 1 96.38 29 LEU B O 1
ATOM 2526 N N . GLU B 1 30 ? -17.453 -2.969 -14.938 1 91.31 30 GLU B N 1
ATOM 2527 C CA . GLU B 1 30 ? -18.703 -3.143 -15.656 1 91.31 30 GLU B CA 1
ATOM 2528 C C . GLU B 1 30 ? -18.672 -2.424 -17 1 91.31 30 GLU B C 1
ATOM 2530 O O . GLU B 1 30 ? -17.844 -2.732 -17.859 1 91.31 30 GLU B O 1
ATOM 2535 N N . ASP B 1 31 ? -19.453 -1.298 -17.156 1 87.44 31 ASP B N 1
ATOM 2536 C CA . ASP B 1 31 ? -19.484 -0.553 -18.406 1 87.44 31 ASP B CA 1
ATOM 2537 C C . ASP B 1 31 ? -18.75 0.775 -18.281 1 87.44 31 ASP B C 1
ATOM 2539 O O . ASP B 1 31 ? -18.703 1.562 -19.234 1 87.44 31 ASP B O 1
ATOM 2543 N N . ALA B 1 32 ? -18.172 0.931 -17.141 1 87.94 32 ALA B N 1
ATOM 2544 C CA . ALA B 1 32 ? -17.469 2.189 -16.938 1 87.94 32 ALA B CA 1
ATOM 2545 C C . ALA B 1 32 ? -16.203 2.256 -17.797 1 87.94 32 ALA B C 1
ATOM 2547 O O . ALA B 1 32 ? -15.438 1.293 -17.859 1 87.94 32 ALA B O 1
ATOM 2548 N N . VAL B 1 33 ? -16.062 3.34 -18.516 1 86.38 33 VAL B N 1
ATOM 2549 C CA . VAL B 1 33 ? -14.844 3.582 -19.281 1 86.38 33 VAL B CA 1
ATOM 2550 C C . VAL B 1 33 ? -13.938 4.539 -18.516 1 86.38 33 VAL B C 1
ATOM 2552 O O . VAL B 1 33 ? -14.336 5.66 -18.188 1 86.38 33 VAL B O 1
ATOM 2555 N N . LYS B 1 34 ? -12.875 4.07 -18.156 1 93.62 34 LYS B N 1
ATOM 2556 C CA . LYS B 1 34 ? -11.859 4.855 -17.453 1 93.62 34 LYS B CA 1
ATOM 2557 C C . LYS B 1 34 ? -10.578 4.953 -18.281 1 93.62 34 LYS B C 1
ATOM 2559 O O . LYS B 1 34 ? -10.188 3.994 -18.953 1 93.62 34 LYS B O 1
ATOM 2564 N N . ASP B 1 35 ? -9.969 6.074 -18.234 1 95.94 35 ASP B N 1
ATOM 2565 C CA . ASP B 1 35 ? -8.727 6.223 -19 1 95.94 35 ASP B CA 1
ATOM 2566 C C . ASP B 1 35 ? -7.539 5.668 -18.219 1 95.94 35 ASP B C 1
ATOM 2568 O O . ASP B 1 35 ? -7.664 5.34 -17.031 1 95.94 35 ASP B O 1
ATOM 2572 N N . ASP B 1 36 ? -6.418 5.547 -18.891 1 97.5 36 ASP B N 1
ATOM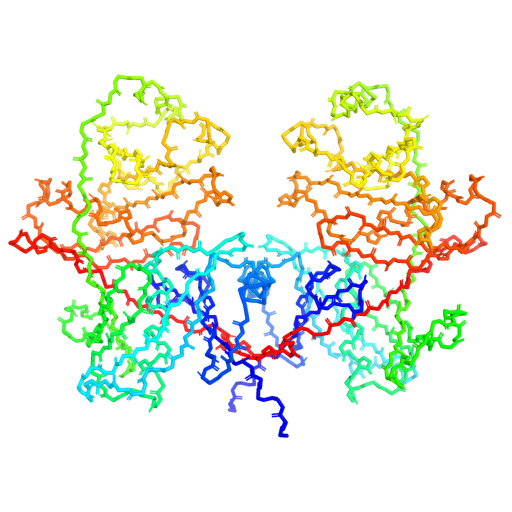 2573 C CA . ASP B 1 36 ? -5.223 4.938 -18.328 1 97.5 36 ASP B CA 1
ATOM 2574 C C . ASP B 1 36 ? -4.723 5.73 -17.125 1 97.5 36 ASP B C 1
ATOM 2576 O O . ASP B 1 36 ? -4.176 5.156 -16.172 1 97.5 36 ASP B O 1
ATOM 2580 N N . LYS B 1 37 ? -4.82 7.031 -17.188 1 97.25 37 LYS B N 1
ATOM 2581 C CA . LYS B 1 37 ? -4.379 7.867 -16.078 1 97.25 37 LYS B CA 1
ATOM 2582 C C . LYS B 1 37 ? -5.156 7.535 -14.805 1 97.25 37 LYS B C 1
ATOM 2584 O O . LYS B 1 37 ? -4.566 7.422 -13.727 1 97.25 37 LYS B O 1
ATOM 2589 N N . TRP B 1 38 ? -6.477 7.395 -14.938 1 97.19 38 TRP B N 1
ATOM 2590 C CA . TRP B 1 38 ? -7.309 7.039 -13.789 1 97.19 38 TRP B CA 1
ATOM 2591 C C . TRP B 1 38 ? -6.949 5.652 -13.273 1 97.19 38 TRP B C 1
ATOM 2593 O O . TRP B 1 38 ? -6.77 5.461 -12.062 1 97.19 38 TRP B O 1
ATOM 2603 N N . LEU B 1 39 ? -6.828 4.695 -14.172 1 98.38 39 LEU B N 1
ATOM 2604 C CA . LEU B 1 39 ? -6.484 3.33 -13.789 1 98.38 39 LEU B CA 1
ATOM 2605 C C . LEU B 1 39 ? -5.176 3.293 -13.016 1 98.38 39 LEU B C 1
ATOM 2607 O O . LEU B 1 39 ? -5.078 2.629 -11.984 1 98.38 39 LEU B O 1
ATOM 2611 N N . GLN B 1 40 ? -4.168 4.02 -13.5 1 98.31 40 GLN B N 1
ATOM 2612 C CA . GLN B 1 40 ? -2.863 4.074 -12.844 1 98.31 40 GLN B CA 1
ATOM 2613 C C . GLN B 1 40 ? -2.959 4.758 -11.484 1 98.31 40 GLN B C 1
ATOM 2615 O O . GLN B 1 40 ? -2.348 4.309 -10.508 1 98.31 40 GLN B O 1
ATOM 2620 N N . SER B 1 41 ? -3.732 5.859 -11.359 1 97.81 41 SER B N 1
ATOM 2621 C CA . SER B 1 41 ? -3.887 6.582 -10.102 1 97.81 41 SER B CA 1
ATOM 2622 C C . SER B 1 41 ? -4.527 5.703 -9.031 1 97.81 41 SER B C 1
ATOM 2624 O O . SER B 1 41 ? -4.105 5.719 -7.875 1 97.81 41 SER B O 1
ATOM 2626 N N . VAL B 1 42 ? -5.488 4.922 -9.461 1 98.31 42 VAL B N 1
ATOM 2627 C CA . VAL B 1 42 ? -6.176 4.027 -8.539 1 98.31 42 VAL B CA 1
ATOM 2628 C C . VAL B 1 42 ? -5.215 2.939 -8.055 1 98.31 42 VAL B C 1
ATOM 2630 O O . VAL B 1 42 ? -5.152 2.641 -6.863 1 98.31 42 VAL B O 1
ATOM 2633 N N . ALA B 1 43 ? -4.461 2.42 -8.984 1 98.25 43 ALA B N 1
ATOM 2634 C CA . ALA B 1 43 ? -3.482 1.403 -8.609 1 98.25 43 ALA B CA 1
ATOM 2635 C C . ALA B 1 43 ? -2.455 1.966 -7.633 1 98.25 43 ALA B C 1
ATOM 2637 O O . ALA B 1 43 ? -2.094 1.306 -6.656 1 98.25 43 ALA B O 1
ATOM 2638 N N . THR B 1 44 ? -1.99 3.146 -7.918 1 97.06 44 THR B N 1
ATOM 2639 C CA . THR B 1 44 ? -1.023 3.803 -7.043 1 97.06 44 THR B CA 1
ATOM 2640 C C . THR B 1 44 ? -1.62 4.043 -5.66 1 97.06 44 THR B C 1
ATOM 2642 O O . THR B 1 44 ? -0.942 3.865 -4.648 1 97.06 44 THR B O 1
ATOM 2645 N N . GLU B 1 45 ? -2.881 4.422 -5.637 1 97.81 45 GLU B N 1
ATOM 2646 C CA . GLU B 1 45 ? -3.582 4.695 -4.383 1 97.81 45 GLU B CA 1
ATOM 2647 C C . GLU B 1 45 ? -3.664 3.447 -3.512 1 97.81 45 GLU B C 1
ATOM 2649 O O . GLU B 1 45 ? -3.473 3.52 -2.297 1 97.81 45 GLU B O 1
ATOM 2654 N N . PHE B 1 46 ? -3.959 2.314 -4.094 1 97.75 46 PHE B N 1
ATOM 2655 C CA . PHE B 1 46 ? -4.059 1.07 -3.338 1 97.75 46 PHE B CA 1
ATOM 2656 C C . PHE B 1 46 ? -2.695 0.658 -2.793 1 97.75 46 PHE B C 1
ATOM 2658 O O . PHE B 1 46 ? -2.604 0.087 -1.705 1 97.75 46 PHE B O 1
ATOM 2665 N N . ASN B 1 47 ? -1.67 0.886 -3.652 1 95.44 47 ASN B N 1
ATOM 2666 C CA . ASN B 1 47 ? -0.288 0.597 -3.283 1 95.44 47 ASN B CA 1
ATOM 2667 C C . ASN B 1 47 ? -0.092 -0.882 -2.963 1 95.44 47 ASN B C 1
ATOM 2669 O O . ASN B 1 47 ? 0.661 -1.229 -2.049 1 95.44 47 ASN B O 1
ATOM 2673 N N . LEU B 1 48 ? -0.85 -1.756 -3.516 1 96.81 48 LEU B N 1
ATOM 2674 C CA . LEU B 1 48 ? -0.649 -3.199 -3.477 1 96.81 48 LEU B CA 1
ATOM 2675 C C . LEU B 1 48 ? 0.089 -3.682 -4.719 1 96.81 48 LEU B C 1
ATOM 2677 O O . LEU B 1 48 ? 0.266 -2.92 -5.676 1 96.81 48 LEU B O 1
ATOM 2681 N N . PRO B 1 49 ? 0.576 -4.953 -4.742 1 95.88 49 PRO B N 1
ATOM 2682 C CA . PRO B 1 49 ? 1.417 -5.402 -5.855 1 95.88 49 PRO B CA 1
ATOM 2683 C C . PRO B 1 49 ? 0.747 -5.215 -7.215 1 95.88 49 PRO B C 1
ATOM 2685 O O . PRO B 1 49 ? 1.406 -4.836 -8.188 1 95.88 49 PRO B O 1
ATOM 2688 N N . THR B 1 50 ? -0.603 -5.512 -7.211 1 97.56 50 THR B N 1
ATOM 2689 C CA . THR B 1 50 ? -1.268 -5.371 -8.5 1 97.56 50 THR B CA 1
ATOM 2690 C C . THR B 1 50 ? -2.746 -5.039 -8.32 1 97.56 50 THR B C 1
ATOM 2692 O O . THR B 1 50 ? -3.387 -5.535 -7.387 1 97.56 50 THR B O 1
ATOM 2695 N N . THR B 1 51 ? -3.252 -4.176 -9.141 1 98.69 51 THR B N 1
ATOM 2696 C CA . THR B 1 51 ? -4.676 -3.9 -9.312 1 98.69 51 THR B CA 1
ATOM 2697 C C . THR B 1 51 ? -5.168 -4.41 -10.656 1 98.69 51 THR B C 1
ATOM 2699 O O . THR B 1 51 ? -4.648 -4.02 -11.703 1 98.69 51 THR B O 1
ATOM 2702 N N . ALA B 1 52 ? -6.109 -5.301 -10.602 1 98.75 52 ALA B N 1
ATOM 2703 C CA . ALA B 1 52 ? -6.715 -5.863 -11.805 1 98.75 52 ALA B CA 1
ATOM 2704 C C . ALA B 1 52 ? -8.031 -5.168 -12.133 1 98.75 52 ALA B C 1
ATOM 2706 O O . ALA B 1 52 ? -8.867 -4.957 -11.258 1 98.75 52 ALA B O 1
ATOM 2707 N N . TYR B 1 53 ? -8.227 -4.793 -13.367 1 98.69 53 TYR B N 1
ATOM 2708 C CA . TYR B 1 53 ? -9.469 -4.188 -13.852 1 98.69 53 TYR B CA 1
ATOM 2709 C C . TYR B 1 53 ? -10.227 -5.148 -14.758 1 98.69 53 TYR B C 1
ATOM 2711 O O . TYR B 1 53 ? -9.703 -5.594 -15.773 1 98.69 53 TYR B O 1
ATOM 2719 N N . LEU B 1 54 ? -11.438 -5.406 -14.359 1 96.94 54 LEU B N 1
ATOM 2720 C CA . LEU B 1 54 ? -12.297 -6.383 -15.023 1 96.94 54 LEU B CA 1
ATOM 2721 C C . LEU B 1 54 ? -13.492 -5.699 -15.68 1 96.94 54 LEU B C 1
ATOM 2723 O O . LEU B 1 54 ? -14.094 -4.793 -15.102 1 96.94 54 LEU B O 1
ATOM 2727 N N . SER B 1 55 ? -13.82 -6.094 -16.875 1 96.25 55 SER B N 1
ATOM 2728 C CA . SER B 1 55 ? -15.055 -5.688 -17.547 1 96.25 55 SER B CA 1
ATOM 2729 C C . SER B 1 55 ? -15.594 -6.801 -18.438 1 96.25 55 SER B C 1
ATOM 2731 O O . SER B 1 55 ? -14.828 -7.613 -18.953 1 96.25 55 SER B O 1
ATOM 2733 N N . PRO B 1 56 ? -16.844 -6.879 -18.578 1 93.06 56 PRO B N 1
ATOM 2734 C CA . PRO B 1 56 ? -17.422 -7.957 -19.391 1 93.06 56 PRO B CA 1
ATOM 2735 C C . PRO B 1 56 ? -17.219 -7.762 -20.891 1 93.06 56 PRO B C 1
ATOM 2737 O O . PRO B 1 56 ? -17.047 -6.629 -21.344 1 93.06 56 PRO B O 1
ATOM 2740 N N . ILE B 1 57 ? -17.188 -8.875 -21.531 1 92.12 57 ILE B N 1
ATOM 2741 C CA . ILE B 1 57 ? -17.25 -8.914 -23 1 92.12 57 ILE B CA 1
ATOM 2742 C C . ILE B 1 57 ? -18.578 -9.5 -23.438 1 92.12 57 ILE B C 1
ATOM 2744 O O . ILE B 1 57 ? -18.938 -10.625 -23.062 1 92.12 57 ILE B O 1
ATOM 2748 N N . ALA B 1 58 ? -19.375 -8.75 -24.125 1 83.69 58 ALA B N 1
ATOM 2749 C CA . ALA B 1 58 ? -20.75 -9.094 -24.469 1 83.69 58 ALA B CA 1
ATOM 2750 C C . ALA B 1 58 ? -20.781 -10.367 -25.312 1 83.69 58 ALA B C 1
ATOM 2752 O O . ALA B 1 58 ? -21.594 -11.258 -25.062 1 83.69 58 ALA B O 1
ATOM 2753 N N . HIS B 1 59 ? -20.062 -10.508 -26.375 1 82.12 59 HIS B N 1
ATOM 2754 C CA . HIS B 1 59 ? -20.109 -11.641 -27.281 1 82.12 59 HIS B CA 1
ATOM 2755 C C . HIS B 1 59 ? -19.062 -12.688 -26.922 1 82.12 59 HIS B C 1
ATOM 2757 O O . HIS B 1 59 ? -17.859 -12.461 -27.125 1 82.12 59 HIS B O 1
ATOM 2763 N N . HIS B 1 60 ? -19.609 -13.695 -26.281 1 77 60 HIS B N 1
ATOM 2764 C CA . HIS B 1 60 ? -18.703 -14.781 -25.906 1 77 60 HIS B CA 1
ATOM 2765 C C . HIS B 1 60 ? -19.438 -16.125 -25.875 1 77 60 HIS B C 1
ATOM 2767 O O . HIS B 1 60 ? -20.672 -16.156 -25.984 1 77 60 HIS B O 1
ATOM 2773 N N . ASP B 1 61 ? -18.656 -17.188 -25.875 1 80.88 61 ASP B N 1
ATOM 2774 C CA . ASP B 1 61 ? -19.188 -18.547 -25.656 1 80.88 61 ASP B CA 1
ATOM 2775 C C . ASP B 1 61 ? -19.828 -18.656 -24.266 1 80.88 61 ASP B C 1
ATOM 2777 O O . ASP B 1 61 ? -19.172 -18.438 -23.25 1 80.88 61 ASP B O 1
ATOM 2781 N N . PRO B 1 62 ? -21.109 -19.016 -24.203 1 78.81 62 PRO B N 1
ATOM 2782 C CA . PRO B 1 62 ? -21.797 -19.109 -22.906 1 78.81 62 PRO B CA 1
ATOM 2783 C C . PRO B 1 62 ? -21.125 -20.109 -21.969 1 78.81 62 PRO B C 1
ATOM 2785 O O . PRO B 1 62 ? -21.281 -20 -20.75 1 78.81 62 PRO B O 1
ATOM 2788 N N . GLN B 1 63 ? -20.453 -21.094 -22.531 1 83.81 63 GLN B N 1
ATOM 2789 C CA . GLN B 1 63 ? -19.781 -22.094 -21.703 1 83.81 63 GLN B CA 1
ATOM 2790 C C . GLN B 1 63 ? -18.422 -21.594 -21.234 1 83.81 63 GLN B C 1
ATOM 2792 O O . GLN B 1 63 ? -17.812 -22.188 -20.344 1 83.81 63 GLN B O 1
ATOM 2797 N N . LYS B 1 64 ? -17.969 -20.516 -21.828 1 89.81 64 LYS B N 1
ATOM 2798 C CA . LYS B 1 64 ? -16.703 -19.891 -21.484 1 89.81 64 LYS B CA 1
ATOM 2799 C C . LYS B 1 64 ? -16.812 -18.375 -21.484 1 89.81 64 LYS B C 1
ATOM 2801 O O . LYS B 1 64 ? -16.203 -17.688 -22.297 1 89.81 64 LYS B O 1
ATOM 2806 N N . PRO B 1 65 ? -17.516 -17.969 -20.484 1 93.62 65 PRO B N 1
ATOM 2807 C CA . PRO B 1 65 ? -17.594 -16.5 -20.422 1 93.62 65 PRO B CA 1
ATOM 2808 C C . PRO B 1 65 ? -16.234 -15.82 -20.484 1 93.62 65 PRO B C 1
ATOM 2810 O O . PRO B 1 65 ? -15.258 -16.328 -19.922 1 93.62 65 PRO B O 1
ATOM 2813 N N . ARG B 1 66 ? -16.203 -14.727 -21.219 1 95.31 66 ARG B N 1
ATOM 2814 C CA . ARG B 1 66 ? -14.945 -14.016 -21.422 1 95.31 66 ARG B CA 1
ATOM 2815 C C . ARG B 1 66 ? -15.031 -12.594 -20.875 1 95.31 66 ARG B C 1
ATOM 2817 O O . ARG B 1 66 ? -16.047 -11.922 -21.031 1 95.31 66 ARG B O 1
ATOM 2824 N N . PHE B 1 67 ? -13.969 -12.156 -20.281 1 97.06 67 PHE B N 1
ATOM 2825 C CA . PHE B 1 67 ? -13.867 -10.82 -19.688 1 97.06 67 PHE B CA 1
ATOM 2826 C C . PHE B 1 67 ? -12.594 -10.125 -20.156 1 97.06 67 PHE B C 1
ATOM 2828 O O . PHE B 1 67 ? -11.602 -10.781 -20.469 1 97.06 67 PHE B O 1
ATOM 2835 N N . ASN B 1 68 ? -12.664 -8.789 -20.219 1 97.31 68 ASN B N 1
ATOM 2836 C CA . ASN B 1 68 ? -11.43 -8.016 -20.328 1 97.31 68 ASN B CA 1
ATOM 2837 C C . ASN B 1 68 ? -10.695 -7.949 -19 1 97.31 68 ASN B C 1
ATOM 2839 O O . ASN B 1 68 ? -11.312 -7.781 -17.938 1 97.31 68 ASN B O 1
ATOM 2843 N N . LEU B 1 69 ? -9.398 -8.102 -19.062 1 98.12 69 LEU B N 1
ATOM 2844 C CA . LEU B 1 69 ? -8.594 -8.039 -17.859 1 98.12 69 LEU B CA 1
ATOM 2845 C C . LEU B 1 69 ? -7.297 -7.27 -18.109 1 98.12 69 LEU B C 1
ATOM 2847 O O . LEU B 1 69 ? -6.555 -7.578 -19.031 1 98.12 69 LEU B O 1
ATOM 2851 N N . ARG B 1 70 ? -7.047 -6.227 -17.328 1 98.31 70 ARG B N 1
ATOM 2852 C CA . ARG B 1 70 ? -5.824 -5.434 -17.328 1 98.31 70 ARG B CA 1
ATOM 2853 C C . ARG B 1 70 ? -5.203 -5.379 -15.938 1 98.31 70 ARG B C 1
ATOM 2855 O O . ARG B 1 70 ? -5.914 -5.406 -14.938 1 98.31 70 ARG B O 1
ATOM 2862 N N . TRP B 1 71 ? -3.893 -5.309 -15.898 1 98.19 71 TRP B N 1
ATOM 2863 C CA . TRP B 1 71 ? -3.188 -5.277 -14.617 1 98.19 71 TRP B CA 1
ATOM 2864 C C . TRP B 1 71 ? -2.309 -4.035 -14.516 1 98.19 71 TRP B C 1
ATOM 2866 O O . TRP B 1 71 ? -1.581 -3.699 -15.453 1 98.19 71 TRP B O 1
ATOM 2876 N N . PHE B 1 72 ? -2.338 -3.402 -13.352 1 98.12 72 PHE B N 1
ATOM 2877 C CA . PHE B 1 72 ? -1.498 -2.25 -13.047 1 98.12 72 PHE B CA 1
ATOM 2878 C C . PHE B 1 72 ? -0.78 -2.438 -11.719 1 98.12 72 PHE B C 1
ATOM 2880 O O . PHE B 1 72 ? -1.403 -2.791 -10.711 1 98.12 72 PHE B O 1
ATOM 2887 N N . THR B 1 73 ? 0.561 -2.285 -11.711 1 96.38 73 THR B N 1
ATOM 2888 C CA . THR B 1 73 ? 1.286 -2.033 -10.469 1 96.38 73 THR B CA 1
ATOM 2889 C C . THR B 1 73 ? 1.119 -0.582 -10.031 1 96.38 73 THR B C 1
ATOM 2891 O O . THR B 1 73 ? 0.497 0.217 -10.734 1 96.38 73 THR B O 1
ATOM 2894 N N . PRO B 1 74 ? 1.694 -0.19 -8.859 1 95.19 74 PRO B N 1
ATOM 2895 C CA . PRO B 1 74 ? 1.568 1.207 -8.438 1 95.19 74 PRO B CA 1
ATOM 2896 C C . PRO B 1 74 ? 2.252 2.178 -9.391 1 95.19 74 PRO B C 1
ATOM 2898 O O . PRO B 1 74 ? 1.99 3.383 -9.352 1 95.19 74 PRO B O 1
ATOM 2901 N N . VAL B 1 75 ? 3.086 1.595 -10.367 1 93.5 75 VAL B N 1
ATOM 2902 C CA . VAL B 1 75 ? 3.885 2.555 -11.117 1 93.5 75 VAL B CA 1
ATOM 2903 C C . VAL B 1 75 ? 3.633 2.379 -12.609 1 93.5 75 VAL B C 1
ATOM 2905 O O . VAL B 1 75 ? 3.971 3.254 -13.414 1 93.5 75 VAL B O 1
ATOM 2908 N N . SER B 1 76 ? 2.977 1.221 -13 1 95.31 76 SER B N 1
ATOM 2909 C CA . SER B 1 76 ? 2.758 1.037 -14.43 1 95.31 76 SER B CA 1
ATOM 2910 C C . SER B 1 76 ? 1.85 -0.157 -14.703 1 95.31 76 SER B C 1
ATOM 2912 O O . SER B 1 76 ? 1.656 -1.008 -13.836 1 95.31 76 SER B O 1
ATOM 2914 N N . GLU B 1 77 ? 1.341 -0.193 -15.945 1 97.12 77 GLU B N 1
ATOM 2915 C CA . GLU B 1 77 ? 0.62 -1.364 -16.438 1 97.12 77 GLU B CA 1
ATOM 2916 C C . GLU B 1 77 ? 1.582 -2.49 -16.797 1 97.12 77 GLU B C 1
ATOM 2918 O O . GLU B 1 77 ? 2.695 -2.238 -17.266 1 97.12 77 GLU B O 1
ATOM 2923 N N . VAL B 1 78 ? 1.19 -3.707 -16.578 1 94.69 78 VAL B N 1
ATOM 2924 C CA . VAL B 1 78 ? 2.016 -4.852 -16.938 1 94.69 78 VAL B CA 1
ATOM 2925 C C . VAL B 1 78 ? 1.248 -5.758 -17.906 1 94.69 78 VAL B C 1
ATOM 2927 O O . VAL B 1 78 ? 0.019 -5.688 -17.984 1 94.69 78 VAL B O 1
ATOM 2930 N N . GLU B 1 79 ? 1.929 -6.621 -18.578 1 93 79 GLU B N 1
ATOM 2931 C CA . GLU B 1 79 ? 1.337 -7.422 -19.656 1 93 79 GLU B CA 1
ATOM 2932 C C . GLU B 1 79 ? 0.752 -8.719 -19.094 1 93 79 GLU B C 1
ATOM 2934 O O . GLU B 1 79 ? -0.179 -9.281 -19.688 1 93 79 GLU B O 1
ATOM 2939 N N . LEU B 1 80 ? 1.296 -9.172 -18.047 1 92.75 80 LEU B N 1
ATOM 2940 C CA . LEU B 1 80 ? 0.875 -10.438 -17.469 1 92.75 80 LEU B CA 1
ATOM 2941 C C . LEU B 1 80 ? 1.074 -10.438 -15.961 1 92.75 80 LEU B C 1
ATOM 2943 O O . LEU B 1 80 ? 2.104 -9.969 -15.461 1 92.75 80 LEU B O 1
ATOM 2947 N N . CYS B 1 81 ? 0.094 -10.969 -15.289 1 95.06 81 CYS B N 1
ATOM 2948 C CA . CYS B 1 81 ? 0.18 -11.141 -13.844 1 95.06 81 CYS B CA 1
ATOM 2949 C C . CYS B 1 81 ? -0.617 -12.359 -13.391 1 95.06 81 CYS B C 1
ATOM 2951 O O . CYS B 1 81 ? -1.849 -12.352 -13.43 1 95.06 81 CYS B O 1
ATOM 2953 N N . GLY B 1 82 ? 0.022 -13.336 -12.914 1 95.88 82 GLY B N 1
ATOM 2954 C CA . GLY B 1 82 ? -0.611 -14.594 -12.539 1 95.88 82 GLY B CA 1
ATOM 2955 C C . GLY B 1 82 ? -1.479 -14.477 -11.297 1 95.88 82 GLY B C 1
ATOM 2956 O O . GLY B 1 82 ? -2.666 -14.805 -11.328 1 95.88 82 GLY B O 1
ATOM 2957 N N . HIS B 1 83 ? -0.942 -13.898 -10.234 1 97.69 83 HIS B N 1
ATOM 2958 C CA . HIS B 1 83 ? -1.676 -13.898 -8.977 1 97.69 83 HIS B CA 1
ATOM 2959 C C . HIS B 1 83 ? -2.922 -13.023 -9.062 1 97.69 83 HIS B C 1
ATOM 2961 O O . HIS B 1 83 ? -3.967 -13.367 -8.508 1 97.69 83 HIS B O 1
ATOM 2967 N N . ALA B 1 84 ? -2.852 -11.906 -9.742 1 98.31 84 ALA B N 1
ATOM 2968 C CA . ALA B 1 84 ? -4.023 -11.047 -9.875 1 98.31 84 ALA B CA 1
ATOM 2969 C C . ALA B 1 84 ? -5.066 -11.68 -10.789 1 98.31 84 ALA B C 1
ATOM 2971 O O . ALA B 1 84 ? -6.258 -11.383 -10.68 1 98.31 84 ALA B O 1
ATOM 2972 N N . THR B 1 85 ? -4.609 -12.508 -11.766 1 98.44 85 THR B N 1
ATOM 2973 C CA . THR B 1 85 ? -5.547 -13.281 -12.57 1 98.44 85 THR B CA 1
ATOM 2974 C C . THR B 1 85 ? -6.293 -14.297 -11.703 1 98.44 85 THR B C 1
ATOM 2976 O O . THR B 1 85 ? -7.508 -14.461 -11.836 1 98.44 85 THR B O 1
ATOM 2979 N N . LEU B 1 86 ? -5.547 -14.93 -10.844 1 98.5 86 LEU B N 1
ATOM 2980 C CA . LEU B 1 86 ? -6.164 -15.859 -9.906 1 98.5 86 LEU B CA 1
ATOM 2981 C C . LEU B 1 86 ? -7.188 -15.148 -9.023 1 98.5 86 LEU B C 1
ATOM 2983 O O . LEU B 1 86 ? -8.289 -15.648 -8.812 1 98.5 86 LEU B O 1
ATOM 2987 N N . ALA B 1 87 ? -6.867 -14 -8.547 1 98.62 87 ALA B N 1
ATOM 2988 C CA . ALA B 1 87 ? -7.766 -13.195 -7.723 1 98.62 87 ALA B CA 1
ATOM 2989 C C . ALA B 1 87 ? -9.023 -12.812 -8.5 1 98.62 87 ALA B C 1
ATOM 2991 O O . ALA B 1 87 ? -10.133 -12.93 -7.977 1 98.62 87 ALA B O 1
ATOM 2992 N N . ALA B 1 88 ? -8.836 -12.312 -9.734 1 98.5 88 ALA B N 1
ATOM 2993 C CA . ALA B 1 88 ? -9.969 -11.953 -10.578 1 98.5 88 ALA B CA 1
ATOM 2994 C C . ALA B 1 88 ? -10.891 -13.148 -10.797 1 98.5 88 ALA B C 1
ATOM 2996 O O . ALA B 1 88 ? -12.117 -13.016 -10.742 1 98.5 88 ALA B O 1
ATOM 2997 N N . SER B 1 89 ? -10.305 -14.297 -11.047 1 98.12 89 SER B N 1
ATOM 2998 C CA . SER B 1 89 ? -11.078 -15.523 -11.227 1 98.12 89 SER B CA 1
ATOM 2999 C C . SER B 1 89 ? -11.891 -15.852 -9.984 1 98.12 89 SER B C 1
ATOM 3001 O O . SER B 1 89 ? -13.062 -16.219 -10.078 1 98.12 89 SER B O 1
ATOM 3003 N N . HIS B 1 90 ? -11.227 -15.734 -8.875 1 97.69 90 HIS B N 1
ATOM 3004 C CA . HIS B 1 90 ? -11.875 -16 -7.598 1 97.69 90 HIS B CA 1
ATOM 3005 C C . HIS B 1 90 ? -13.141 -15.172 -7.43 1 97.69 90 HIS B C 1
ATOM 3007 O O . HIS B 1 90 ? -14.195 -15.703 -7.082 1 97.69 90 HIS B O 1
ATOM 3013 N N . ILE B 1 91 ? -13.078 -13.891 -7.707 1 97.25 91 ILE B N 1
ATOM 3014 C CA . ILE B 1 91 ? -14.211 -12.977 -7.566 1 97.25 91 ILE B CA 1
ATOM 3015 C C . ILE B 1 91 ? -15.32 -13.375 -8.531 1 97.25 91 ILE B C 1
ATOM 3017 O O . ILE B 1 91 ? -16.5 -13.383 -8.164 1 97.25 91 ILE B O 1
ATOM 3021 N N . LEU B 1 92 ? -14.953 -13.727 -9.742 1 96.5 92 LEU B N 1
ATOM 3022 C CA . LEU B 1 92 ? -15.945 -14.109 -10.742 1 96.5 92 LEU B CA 1
ATOM 3023 C C . LEU B 1 92 ? -16.641 -15.406 -10.352 1 96.5 92 LEU B C 1
ATOM 3025 O O . LEU B 1 92 ? -17.859 -15.508 -10.43 1 96.5 92 LEU B O 1
ATOM 3029 N N . PHE B 1 93 ? -15.883 -16.406 -9.883 1 95.31 93 PHE B N 1
ATOM 3030 C CA . PHE B 1 93 ? -16.453 -17.703 -9.523 1 95.31 93 PHE B CA 1
ATOM 3031 C C . PHE B 1 93 ? -17.328 -17.578 -8.273 1 95.31 93 PHE B C 1
ATOM 3033 O O . PHE B 1 93 ? -18.219 -18.391 -8.062 1 95.31 93 PHE B O 1
ATOM 3040 N N . GLN B 1 94 ? -17.078 -16.609 -7.453 1 92.25 94 GLN B N 1
ATOM 3041 C CA . GLN B 1 94 ? -17.875 -16.391 -6.254 1 92.25 94 GLN B CA 1
ATOM 3042 C C . GLN B 1 94 ? -19.094 -15.523 -6.547 1 92.25 94 GLN B C 1
ATOM 3044 O O . GLN B 1 94 ? -19.984 -15.375 -5.699 1 92.25 94 GLN B O 1
ATOM 3049 N N . SER B 1 95 ? -19.078 -14.953 -7.652 1 87.88 95 SER B N 1
ATOM 3050 C CA . SER B 1 95 ? -20.172 -14.055 -8.008 1 87.88 95 SER B CA 1
ATOM 3051 C C . SER B 1 95 ? -21.25 -14.789 -8.781 1 87.88 95 SER B C 1
ATOM 3053 O O . SER B 1 95 ? -21.094 -15.961 -9.133 1 87.88 95 SER B O 1
ATOM 3055 N N . ASP B 1 96 ? -22.297 -14.133 -9.023 1 82.88 96 ASP B N 1
ATOM 3056 C CA . ASP B 1 96 ? -23.406 -14.68 -9.812 1 82.88 96 ASP B CA 1
ATOM 3057 C C . ASP B 1 96 ? -23.219 -14.375 -11.297 1 82.88 96 ASP B C 1
ATOM 3059 O O . ASP B 1 96 ? -24.094 -14.656 -12.109 1 82.88 96 ASP B O 1
ATOM 3063 N N . LEU B 1 97 ? -22.062 -13.883 -11.602 1 83.06 97 LEU B N 1
ATOM 3064 C CA . LEU B 1 97 ? -21.844 -13.461 -12.977 1 83.06 97 LEU B CA 1
ATOM 3065 C C . LEU B 1 97 ? -21.5 -14.656 -13.859 1 83.06 97 LEU B C 1
ATOM 3067 O O . LEU B 1 97 ? -21.594 -14.578 -15.086 1 83.06 97 LEU B O 1
ATOM 3071 N N . VAL B 1 98 ? -20.969 -15.719 -13.172 1 88.31 98 VAL B N 1
ATOM 3072 C CA . VAL B 1 98 ? -20.516 -16.859 -13.953 1 88.31 98 VAL B CA 1
ATOM 3073 C C . VAL B 1 98 ? -21.125 -18.141 -13.383 1 88.31 98 VAL B C 1
ATOM 3075 O O . VAL B 1 98 ? -21.141 -18.344 -12.164 1 88.31 98 VAL B O 1
ATOM 3078 N N . ASP B 1 99 ? -21.641 -18.984 -14.227 1 86.56 99 ASP B N 1
ATOM 3079 C CA . ASP B 1 99 ? -22.188 -20.281 -13.844 1 86.56 99 ASP B CA 1
ATOM 3080 C C . ASP B 1 99 ? -21.312 -21.422 -14.367 1 86.56 99 ASP B C 1
ATOM 3082 O O . ASP B 1 99 ? -21.484 -22.578 -13.977 1 86.56 99 ASP B O 1
ATOM 3086 N N . SER B 1 100 ? -20.344 -21.094 -15.078 1 89.88 100 SER B N 1
ATOM 3087 C CA . SER B 1 100 ? -19.453 -22.078 -15.672 1 89.88 100 SER B CA 1
ATOM 3088 C C . SER B 1 100 ? -18.234 -22.344 -14.781 1 89.88 100 SER B C 1
ATOM 3090 O O . SER B 1 100 ? -17.953 -21.547 -13.875 1 89.88 100 SER B O 1
ATOM 3092 N N . ASN B 1 101 ? -17.641 -23.484 -15 1 93.19 101 ASN B N 1
ATOM 3093 C CA . ASN B 1 101 ? -16.406 -23.797 -14.289 1 93.19 101 ASN B CA 1
ATOM 3094 C C . ASN B 1 101 ? -15.172 -23.312 -15.047 1 93.19 101 ASN B C 1
ATOM 3096 O O . ASN B 1 101 ? -14.039 -23.531 -14.609 1 93.19 101 ASN B O 1
ATOM 3100 N N . MET B 1 102 ? -15.414 -22.656 -16.125 1 95 102 MET B N 1
ATOM 3101 C CA . MET B 1 102 ? -14.328 -22.094 -16.922 1 95 102 MET B CA 1
ATOM 3102 C C . MET B 1 102 ? -14.609 -20.656 -17.312 1 95 102 MET B C 1
ATOM 3104 O O . MET B 1 102 ? -15.742 -20.297 -17.641 1 95 102 MET B O 1
ATOM 3108 N N . ILE B 1 103 ? -13.555 -19.859 -17.234 1 96.06 103 ILE B N 1
ATOM 3109 C CA . ILE B 1 103 ? -13.641 -18.484 -17.703 1 96.06 103 ILE B CA 1
ATOM 3110 C C . ILE B 1 103 ? -12.406 -18.125 -18.531 1 96.06 103 ILE B C 1
ATOM 3112 O O . ILE B 1 103 ? -11.359 -18.75 -18.391 1 96.06 103 ILE B O 1
ATOM 3116 N N . GLU B 1 104 ? -12.609 -17.172 -19.406 1 96.62 104 GLU B N 1
ATOM 3117 C CA . GLU B 1 104 ? -11.5 -16.672 -20.203 1 96.62 104 GLU B CA 1
ATOM 3118 C C . GLU B 1 104 ? -11.312 -15.172 -20 1 96.62 104 GLU B C 1
ATOM 3120 O O . GLU B 1 104 ? -12.266 -14.453 -19.719 1 96.62 104 GLU B O 1
ATOM 3125 N N . PHE B 1 105 ? -10.07 -14.781 -20.156 1 97.5 105 PHE B N 1
ATOM 3126 C CA . PHE B 1 105 ? -9.719 -13.367 -20.078 1 97.5 105 PHE B CA 1
ATOM 3127 C C . PHE B 1 105 ? -9.039 -12.906 -21.359 1 97.5 105 PHE B C 1
ATOM 3129 O O . PHE B 1 105 ? -8.094 -13.539 -21.828 1 97.5 105 PHE B O 1
ATOM 3136 N N . SER B 1 106 ? -9.602 -11.875 -21.938 1 97.12 106 SER B N 1
ATOM 3137 C CA . SER B 1 106 ? -8.875 -11.156 -22.984 1 97.12 106 SER B CA 1
ATOM 3138 C C . SER B 1 106 ? -7.887 -10.156 -22.391 1 97.12 106 SER B C 1
ATOM 3140 O O . SER B 1 106 ? -8.281 -9.242 -21.672 1 97.12 106 SER B O 1
ATOM 3142 N N . THR B 1 107 ? -6.566 -10.352 -22.688 1 97 107 THR B N 1
ATOM 3143 C CA . THR B 1 107 ? -5.52 -9.516 -22.109 1 97 107 THR B CA 1
ATOM 3144 C C . THR B 1 107 ? -4.547 -9.047 -23.188 1 97 107 THR B C 1
ATOM 3146 O O . THR B 1 107 ? -4.664 -9.438 -24.344 1 97 107 THR B O 1
ATOM 3149 N N . ARG B 1 108 ? -3.568 -8.195 -22.797 1 94.38 108 ARG B N 1
ATOM 3150 C CA . ARG B 1 108 ? -2.527 -7.742 -23.719 1 94.38 108 ARG B CA 1
ATOM 3151 C C . ARG B 1 108 ? -1.61 -8.891 -24.125 1 94.38 108 ARG B C 1
ATOM 3153 O O . ARG B 1 108 ? -0.944 -8.828 -25.156 1 94.38 108 ARG B O 1
ATOM 3160 N N . SER B 1 109 ? -1.574 -9.922 -23.312 1 92.38 109 SER B N 1
ATOM 3161 C CA . SER B 1 109 ? -0.722 -11.078 -23.578 1 92.38 109 SER B CA 1
ATOM 3162 C C . SER B 1 109 ? -1.506 -12.195 -24.25 1 92.38 109 SER B C 1
ATOM 3164 O O . SER B 1 109 ? -1.024 -13.328 -24.344 1 92.38 109 SER B O 1
ATOM 3166 N N . GLY B 1 110 ? -2.752 -11.867 -24.703 1 94.5 110 GLY B N 1
ATOM 3167 C CA . GLY B 1 110 ? -3.594 -12.875 -25.328 1 94.5 110 GLY B CA 1
ATOM 3168 C C . GLY B 1 110 ? -4.68 -13.398 -24.406 1 94.5 110 GLY B C 1
ATOM 3169 O O . GLY B 1 110 ? -5.047 -12.742 -23.422 1 94.5 110 GLY B O 1
ATOM 3170 N N . ILE B 1 111 ? -5.227 -14.555 -24.75 1 95.62 111 ILE B N 1
ATOM 3171 C CA . ILE B 1 111 ? -6.324 -15.141 -23.984 1 95.62 111 ILE B CA 1
ATOM 3172 C C . ILE B 1 111 ? -5.766 -16.031 -22.875 1 95.62 111 ILE B C 1
ATOM 3174 O O . ILE B 1 111 ? -4.895 -16.859 -23.109 1 95.62 111 ILE B O 1
ATOM 3178 N N . LEU B 1 112 ? -6.215 -15.828 -21.688 1 96 112 LEU B N 1
ATOM 3179 C CA . LEU B 1 112 ? -5.891 -16.656 -20.531 1 96 112 LEU B CA 1
ATOM 3180 C C . LEU B 1 112 ? -7.117 -17.422 -20.047 1 96 112 LEU B C 1
ATOM 3182 O O . LEU B 1 112 ? -8.227 -16.875 -20.047 1 96 112 LEU B O 1
ATOM 3186 N N . SER B 1 113 ? -6.918 -18.609 -19.656 1 96.06 113 SER B N 1
ATOM 3187 C CA . SER B 1 113 ? -8.023 -19.422 -19.156 1 96.06 113 SER B CA 1
ATOM 3188 C C . SER B 1 113 ? -7.855 -19.734 -17.672 1 96.06 113 SER B C 1
ATOM 3190 O O . SER B 1 113 ? -6.734 -19.922 -17.203 1 96.06 113 SER B O 1
ATOM 3192 N N . ALA B 1 114 ? -8.938 -19.781 -16.984 1 97.44 114 ALA B N 1
ATOM 3193 C CA . ALA B 1 114 ? -9.008 -20.172 -15.586 1 97.44 114 ALA B CA 1
ATOM 3194 C C . ALA B 1 114 ? -10.125 -21.203 -15.359 1 97.44 114 ALA B C 1
ATOM 3196 O O . ALA B 1 114 ? -11.211 -21.078 -15.93 1 97.44 114 ALA B O 1
ATOM 3197 N N . LYS B 1 115 ? -9.844 -22.172 -14.594 1 97.19 115 LYS B N 1
ATOM 3198 C CA . LYS B 1 115 ? -10.805 -23.219 -14.289 1 97.19 115 LYS B CA 1
ATOM 3199 C C . LYS B 1 115 ? -11.023 -23.344 -12.781 1 97.19 115 LYS B C 1
ATOM 3201 O O . LYS B 1 115 ? -10.07 -23.266 -12.008 1 97.19 115 LYS B O 1
ATOM 3206 N N . ARG B 1 116 ? -12.219 -23.562 -12.453 1 95.69 116 ARG B N 1
ATOM 3207 C CA . ARG B 1 116 ? -12.578 -23.906 -11.086 1 95.69 116 ARG B CA 1
ATOM 3208 C C . ARG B 1 116 ? -12.453 -25.406 -10.844 1 95.69 116 ARG B C 1
ATOM 3210 O O . ARG B 1 116 ? -13.047 -26.203 -11.57 1 95.69 116 ARG B O 1
ATOM 3217 N N . ILE B 1 117 ? -11.664 -25.734 -9.859 1 93.75 117 ILE B N 1
ATOM 3218 C CA . ILE B 1 117 ? -11.43 -27.141 -9.555 1 93.75 117 ILE B CA 1
ATOM 3219 C C . ILE B 1 117 ? -11.93 -27.469 -8.148 1 93.75 117 ILE B C 1
ATOM 3221 O O . ILE B 1 117 ? -11.562 -26.797 -7.188 1 93.75 117 ILE B O 1
ATOM 3225 N N . SER B 1 118 ? -12.75 -28.5 -8.023 1 87.88 118 SER B N 1
ATOM 3226 C CA . SER B 1 118 ? -13.25 -28.906 -6.715 1 87.88 118 SER B CA 1
ATOM 3227 C C . SER B 1 118 ? -12.141 -29.516 -5.859 1 87.88 118 SER B C 1
ATOM 3229 O O . SER B 1 118 ? -11.242 -30.172 -6.383 1 87.88 118 SER B O 1
ATOM 3231 N N . VAL B 1 119 ? -12.172 -29.266 -4.598 1 78.31 119 VAL B N 1
ATOM 3232 C CA . VAL B 1 119 ? -11.148 -29.75 -3.668 1 78.31 119 VAL B CA 1
ATOM 3233 C C . VAL B 1 119 ? -11.133 -31.266 -3.66 1 78.31 119 VAL B C 1
ATOM 3235 O O . VAL B 1 119 ? -10.07 -31.891 -3.504 1 78.31 119 VAL B O 1
ATOM 3238 N N . ASN B 1 120 ? -12.219 -31.875 -3.689 1 66.44 120 ASN B N 1
ATOM 3239 C CA . ASN B 1 120 ? -12.289 -33.312 -3.664 1 66.44 120 ASN B CA 1
ATOM 3240 C C . ASN B 1 120 ? -11.453 -33.938 -4.773 1 66.44 120 ASN B C 1
ATOM 3242 O O . ASN B 1 120 ? -10.984 -35.094 -4.645 1 66.44 120 ASN B O 1
ATOM 3246 N N . THR B 1 121 ? -11.32 -33.25 -5.746 1 54.72 121 THR B N 1
ATOM 3247 C CA . THR B 1 121 ? -10.578 -33.781 -6.879 1 54.72 121 THR B CA 1
ATOM 3248 C C . THR B 1 121 ? -9.078 -33.781 -6.594 1 54.72 121 THR B C 1
ATOM 3250 O O . THR B 1 121 ? -8.328 -34.562 -7.18 1 54.72 121 THR B O 1
ATOM 3253 N N . ILE B 1 122 ? -8.703 -32.875 -5.789 1 53.22 122 ILE B N 1
ATOM 3254 C CA . ILE B 1 122 ? -7.301 -32.844 -5.395 1 53.22 122 ILE B CA 1
ATOM 3255 C C . ILE B 1 122 ? -7.113 -33.594 -4.078 1 53.22 122 ILE B C 1
ATOM 3257 O O . ILE B 1 122 ? -7.934 -33.469 -3.166 1 53.22 122 ILE B O 1
ATOM 3261 N N . ASN B 1 123 ? -6.809 -34.844 -4.035 1 47.06 123 ASN B N 1
ATOM 3262 C CA . ASN B 1 123 ? -6.664 -35.719 -2.875 1 47.06 123 ASN B CA 1
ATOM 3263 C C . ASN B 1 123 ? -6.273 -34.938 -1.625 1 47.06 123 ASN B C 1
ATOM 3265 O O . ASN B 1 123 ? -5.125 -35 -1.186 1 47.06 123 ASN B O 1
ATOM 3269 N N . ASP B 1 124 ? -6.551 -33.75 -1.59 1 46.47 124 ASP B N 1
ATOM 3270 C CA . ASP B 1 124 ? -6.203 -33.156 -0.299 1 46.47 124 ASP B CA 1
ATOM 3271 C C . ASP B 1 124 ? -7.176 -33.594 0.788 1 46.47 124 ASP B C 1
ATOM 3273 O O . ASP B 1 124 ? -8.367 -33.281 0.725 1 46.47 124 ASP B O 1
ATOM 3277 N N . SER B 1 125 ? -7.055 -34.844 1.218 1 37.81 125 SER B N 1
ATOM 3278 C CA . SER B 1 125 ? -7.84 -35.5 2.262 1 37.81 125 SER B CA 1
ATOM 3279 C C . SER B 1 125 ? -8.125 -34.531 3.416 1 37.81 125 SER B C 1
ATOM 3281 O O . SER B 1 125 ? -8.547 -34.969 4.492 1 37.81 125 SER B O 1
ATOM 3283 N N . SER B 1 126 ? -7.539 -33.406 3.426 1 38.84 126 SER B N 1
ATOM 3284 C CA . SER B 1 126 ? -7.672 -32.844 4.77 1 38.84 126 SER B CA 1
ATOM 3285 C C . SER B 1 126 ? -9.133 -32.656 5.148 1 38.84 126 SER B C 1
ATOM 3287 O O . SER B 1 126 ? -10 -32.562 4.281 1 38.84 126 SER B O 1
ATOM 3289 N N . ASN B 1 127 ? -9.5 -32.688 6.492 1 36.19 127 ASN B N 1
ATOM 3290 C CA . ASN B 1 127 ? -10.586 -32.625 7.457 1 36.19 127 ASN B CA 1
ATOM 3291 C C . ASN B 1 127 ? -11.375 -31.312 7.293 1 36.19 127 ASN B C 1
ATOM 3293 O O . ASN B 1 127 ? -10.789 -30.25 7.125 1 36.19 127 ASN B O 1
ATOM 3297 N N . GLY B 1 128 ? -12.688 -31.156 7.172 1 38.69 128 GLY B N 1
ATOM 3298 C CA . GLY B 1 128 ? -13.836 -30.312 7.445 1 38.69 128 GLY B CA 1
ATOM 3299 C C . GLY B 1 128 ? -13.898 -29.078 6.555 1 38.69 128 GLY B C 1
ATOM 3300 O O . GLY B 1 128 ? -14.32 -28.016 6.992 1 38.69 128 GLY B O 1
ATOM 3301 N N . GLU B 1 129 ? -13.227 -29.25 5.344 1 48.69 129 GLU B N 1
ATOM 3302 C CA . GLU B 1 129 ? -13.266 -28 4.594 1 48.69 129 GLU B CA 1
ATOM 3303 C C . GLU B 1 129 ? -14.688 -27.641 4.184 1 48.69 129 GLU B C 1
ATOM 3305 O O . GLU B 1 129 ? -15.508 -28.531 3.939 1 48.69 129 GLU B O 1
ATOM 3310 N N . SER B 1 130 ? -15.164 -26.484 4.426 1 50.88 130 SER B N 1
ATOM 3311 C CA . SER B 1 130 ? -16.469 -25.938 4.09 1 50.88 130 SER B CA 1
ATOM 3312 C C . SER B 1 130 ? -16.797 -26.156 2.613 1 50.88 130 SER B C 1
ATOM 3314 O O . SER B 1 130 ? -15.898 -26.141 1.767 1 50.88 130 SER B O 1
ATOM 3316 N N . ARG B 1 131 ? -18 -26.672 2.248 1 48.91 131 ARG B N 1
ATOM 3317 C CA . ARG B 1 131 ? -18.672 -26.969 0.981 1 48.91 131 ARG B CA 1
ATOM 3318 C C . ARG B 1 131 ? -18.328 -25.938 -0.074 1 48.91 131 ARG B C 1
ATOM 3320 O O . ARG B 1 131 ? -18.516 -26.172 -1.271 1 48.91 131 ARG B O 1
ATOM 3327 N N . ASP B 1 132 ? -17.641 -24.828 0.224 1 63.78 132 ASP B N 1
ATOM 3328 C CA . ASP B 1 132 ? -17.594 -23.703 -0.708 1 63.78 132 ASP B CA 1
ATOM 3329 C C . ASP B 1 132 ? -16.141 -23.375 -1.097 1 63.78 132 ASP B C 1
ATOM 3331 O O . ASP B 1 132 ? -15.898 -22.406 -1.812 1 63.78 132 ASP B O 1
ATOM 3335 N N . SER B 1 133 ? -15.164 -24.312 -0.871 1 82.5 133 SER B N 1
ATOM 3336 C CA . SER B 1 133 ? -13.773 -24.047 -1.209 1 82.5 133 SER B CA 1
ATOM 3337 C C . SER B 1 133 ? -13.391 -24.703 -2.531 1 82.5 133 SER B C 1
ATOM 3339 O O . SER B 1 133 ? -13.891 -25.781 -2.859 1 82.5 133 SER B O 1
ATOM 3341 N N . PHE B 1 134 ? -12.742 -24.047 -3.398 1 93 134 PHE B N 1
ATOM 3342 C CA . PHE B 1 134 ? -12.289 -24.547 -4.688 1 93 134 PHE B CA 1
ATOM 3343 C C . PHE B 1 134 ? -10.906 -24.016 -5.023 1 93 134 PHE B C 1
ATOM 3345 O O . PHE B 1 134 ? -10.453 -23.031 -4.434 1 93 134 PHE B O 1
ATOM 3352 N N . TYR B 1 135 ? -10.266 -24.734 -5.852 1 96.56 135 TYR B N 1
ATOM 3353 C CA . TYR B 1 135 ? -9.031 -24.25 -6.465 1 96.56 135 TYR B CA 1
ATOM 3354 C C . TYR B 1 135 ? -9.32 -23.547 -7.777 1 96.56 135 TYR B C 1
ATOM 3356 O O . TYR B 1 135 ? -10.328 -23.812 -8.438 1 96.56 135 TYR B O 1
ATOM 3364 N N . ILE B 1 136 ? -8.453 -22.688 -8.062 1 97.81 136 ILE B N 1
ATOM 3365 C CA . ILE B 1 136 ? -8.43 -22.062 -9.383 1 97.81 136 ILE B CA 1
ATOM 3366 C C . ILE B 1 136 ? -7.172 -22.516 -10.133 1 97.81 136 ILE B C 1
ATOM 3368 O O . ILE B 1 136 ? -6.066 -22.469 -9.594 1 97.81 136 ILE B O 1
ATOM 3372 N N . GLU B 1 137 ? -7.363 -22.969 -11.328 1 98.19 137 GLU B N 1
ATOM 3373 C CA . GLU B 1 137 ? -6.258 -23.406 -12.164 1 98.19 137 GLU B CA 1
ATOM 3374 C C . GLU B 1 137 ? -6.02 -22.438 -13.32 1 98.19 137 GLU B C 1
ATOM 3376 O O . GLU B 1 137 ? -6.945 -22.109 -14.062 1 98.19 137 GLU B O 1
ATOM 3381 N N . LEU B 1 138 ? -4.793 -22.031 -13.453 1 98 138 LEU B N 1
ATOM 3382 C CA . LEU B 1 138 ? -4.352 -21.203 -14.57 1 98 138 LEU B CA 1
ATOM 3383 C C . LEU B 1 138 ? -3.434 -21.984 -15.492 1 98 138 LEU B C 1
ATOM 3385 O O . LEU B 1 138 ? -2.668 -22.844 -15.039 1 98 138 LEU B O 1
ATOM 3389 N N . ASP B 1 139 ? -3.494 -21.656 -16.75 1 96.94 139 ASP B N 1
ATOM 3390 C CA . ASP B 1 139 ? -2.746 -22.359 -17.781 1 96.94 139 ASP B CA 1
ATOM 3391 C C . ASP B 1 139 ? -1.693 -21.453 -18.422 1 96.94 13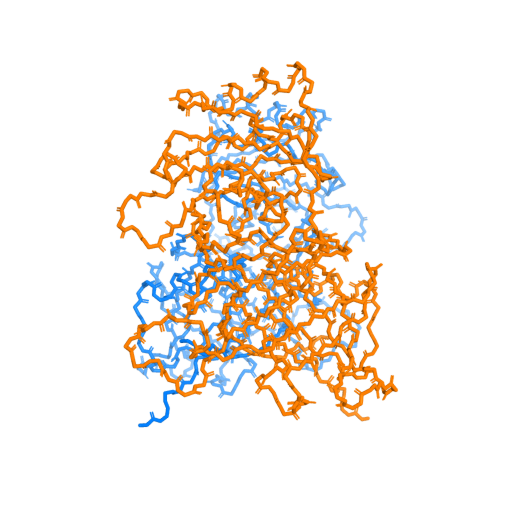9 ASP B C 1
ATOM 3393 O O . ASP B 1 139 ? -2.031 -20.5 -19.125 1 96.94 139 ASP B O 1
ATOM 3397 N N . PHE B 1 140 ? -0.405 -21.797 -18.219 1 94.31 140 PHE B N 1
ATOM 3398 C CA . PHE B 1 140 ? 0.702 -20.984 -18.719 1 94.31 140 PHE B CA 1
ATOM 3399 C C . PHE B 1 140 ? 1.686 -21.844 -19.5 1 94.31 140 PHE B C 1
ATOM 3401 O O . PHE B 1 140 ? 1.744 -23.062 -19.312 1 94.31 140 PHE B O 1
ATOM 3408 N N . PRO B 1 141 ? 2.412 -21.219 -20.375 1 91.81 141 PRO B N 1
ATOM 3409 C CA . PRO B 1 141 ? 3.5 -21.969 -21 1 91.81 141 PRO B CA 1
ATOM 3410 C C . PRO B 1 141 ? 4.664 -22.234 -20.047 1 91.81 141 PRO B C 1
ATOM 3412 O O . PRO B 1 141 ? 4.895 -21.453 -19.125 1 91.81 141 PRO B O 1
ATOM 3415 N N . VAL B 1 142 ? 5.34 -23.281 -20.328 1 90.69 142 VAL B N 1
ATOM 3416 C CA . VAL B 1 142 ? 6.602 -23.5 -19.625 1 90.69 142 VAL B CA 1
ATOM 3417 C C . VAL B 1 142 ? 7.586 -22.375 -19.969 1 90.69 142 VAL B C 1
ATOM 3419 O O . VAL B 1 142 ? 7.691 -21.969 -21.125 1 90.69 142 VAL B O 1
ATOM 3422 N N . VAL B 1 143 ? 8.195 -21.859 -18.922 1 86.12 143 VAL B N 1
ATOM 3423 C CA . VAL B 1 143 ? 9.242 -20.859 -19.125 1 86.12 143 VAL B CA 1
ATOM 3424 C C . VAL B 1 143 ? 10.586 -21.562 -19.312 1 86.12 143 VAL B C 1
ATOM 3426 O O . VAL B 1 143 ? 11.016 -22.344 -18.453 1 86.12 143 VAL B O 1
ATOM 3429 N N . ALA B 1 144 ? 11.219 -21.297 -20.359 1 79.56 144 ALA B N 1
ATOM 3430 C CA . ALA B 1 144 ? 12.492 -21.922 -20.672 1 79.56 144 ALA B CA 1
ATOM 3431 C C . ALA B 1 144 ? 13.602 -21.406 -19.766 1 79.56 144 ALA B C 1
ATOM 3433 O O . ALA B 1 144 ? 13.609 -20.234 -19.375 1 79.56 144 ALA B O 1
ATOM 3434 N N . VAL B 1 145 ? 14.469 -22.297 -19.312 1 76.94 145 VAL B N 1
ATOM 3435 C CA . VAL B 1 145 ? 15.664 -21.938 -18.547 1 76.94 145 VAL B CA 1
ATOM 3436 C C . VAL B 1 145 ? 16.906 -22.156 -19.406 1 76.94 145 VAL B C 1
ATOM 3438 O O . VAL B 1 145 ? 17.016 -23.141 -20.125 1 76.94 145 VAL B O 1
ATOM 3441 N N . SER B 1 146 ? 17.656 -21.047 -19.625 1 69.88 146 SER B N 1
ATOM 3442 C CA . SER B 1 146 ? 18.875 -21.141 -20.438 1 69.88 146 SER B CA 1
ATOM 3443 C C . SER B 1 146 ? 20.125 -21.109 -19.547 1 69.88 146 SER B C 1
ATOM 3445 O O . SER B 1 146 ? 20.047 -20.719 -18.391 1 69.88 146 SER B O 1
ATOM 3447 N N . ASP B 1 147 ? 21.312 -21.562 -20.188 1 62.16 147 ASP B N 1
ATOM 3448 C CA . ASP B 1 147 ? 22.578 -21.672 -19.484 1 62.16 147 ASP B CA 1
ATOM 3449 C C . ASP B 1 147 ? 23.141 -20.297 -19.156 1 62.16 147 ASP B C 1
ATOM 3451 O O . ASP B 1 147 ? 22.859 -19.312 -19.844 1 62.16 147 ASP B O 1
ATOM 3455 N N . PHE B 1 148 ? 23.766 -20.125 -17.922 1 60.09 148 PHE B N 1
ATOM 3456 C CA . PHE B 1 148 ? 24.375 -18.922 -17.375 1 60.09 148 PHE B CA 1
ATOM 3457 C C . PHE B 1 148 ? 25.703 -18.641 -18.047 1 60.09 148 PHE B C 1
ATOM 3459 O O . PHE B 1 148 ? 26.406 -19.562 -18.469 1 60.09 148 PHE B O 1
ATOM 3466 N N . ASN B 1 149 ? 25.844 -17.281 -18.312 1 58.69 149 ASN B N 1
ATOM 3467 C CA . ASN B 1 149 ? 27.219 -16.906 -18.594 1 58.69 149 ASN B CA 1
ATOM 3468 C C . ASN B 1 149 ? 28 -16.672 -17.297 1 58.69 149 ASN B C 1
ATOM 3470 O O . ASN B 1 149 ? 27.422 -16.5 -16.234 1 58.69 149 ASN B O 1
ATOM 3474 N N . ASP B 1 150 ? 29.375 -16.734 -17.359 1 55.41 150 ASP B N 1
ATOM 3475 C CA . ASP B 1 150 ? 30.375 -16.672 -16.297 1 55.41 150 ASP B CA 1
ATOM 3476 C C . ASP B 1 150 ? 30.141 -15.453 -15.398 1 55.41 150 ASP B C 1
ATOM 3478 O O . ASP B 1 150 ? 30.312 -15.531 -14.18 1 55.41 150 ASP B O 1
ATOM 3482 N N . VAL B 1 151 ? 29.953 -14.32 -15.836 1 54.19 151 VAL B N 1
ATOM 3483 C CA . VAL B 1 151 ? 29.906 -13.062 -15.094 1 54.19 151 VAL B CA 1
ATOM 3484 C C . VAL B 1 151 ? 28.75 -13.086 -14.102 1 54.19 151 VAL B C 1
ATOM 3486 O O . VAL B 1 151 ? 28.891 -12.609 -12.969 1 54.19 151 VAL B O 1
ATOM 3489 N N . GLU B 1 152 ? 27.781 -13.867 -14.258 1 61.91 152 GLU B N 1
ATOM 3490 C CA . GLU B 1 152 ? 26.562 -13.93 -13.445 1 61.91 152 GLU B CA 1
ATOM 3491 C C . GLU B 1 152 ? 26.781 -14.789 -12.203 1 61.91 152 GLU B C 1
ATOM 3493 O O . GLU B 1 152 ? 26.266 -14.469 -11.125 1 61.91 152 GLU B O 1
ATOM 3498 N N . VAL B 1 153 ? 27.797 -15.562 -12.352 1 64.88 153 VAL B N 1
ATOM 3499 C CA . VAL B 1 153 ? 28.062 -16.5 -11.273 1 64.88 153 VAL B CA 1
ATOM 3500 C C . VAL B 1 153 ? 28.75 -15.781 -10.117 1 64.88 153 VAL B C 1
ATOM 3502 O O . VAL B 1 153 ? 28.453 -16.031 -8.945 1 64.88 153 VAL B O 1
ATOM 3505 N N . SER B 1 154 ? 29.641 -14.898 -10.43 1 68.12 154 SER B N 1
ATOM 3506 C CA . SER B 1 154 ? 30.359 -14.18 -9.383 1 68.12 154 SER B CA 1
ATOM 3507 C C . SER B 1 154 ? 29.406 -13.289 -8.578 1 68.12 154 SER B C 1
ATOM 3509 O O . SER B 1 154 ? 29.531 -13.195 -7.352 1 68.12 154 SER B O 1
ATOM 3511 N N . ALA B 1 155 ? 28.516 -12.719 -9.227 1 72.12 155 ALA B N 1
ATOM 3512 C CA . ALA B 1 155 ? 27.578 -11.82 -8.555 1 72.12 155 ALA B CA 1
ATOM 3513 C C . ALA B 1 155 ? 26.688 -12.594 -7.594 1 72.12 155 ALA B C 1
ATOM 3515 O O . ALA B 1 155 ? 26.422 -12.141 -6.477 1 72.12 155 ALA B O 1
ATOM 3516 N N . VAL B 1 156 ? 26.359 -13.75 -7.98 1 78.5 156 VAL B N 1
ATOM 3517 C CA . VAL B 1 156 ? 25.469 -14.586 -7.18 1 78.5 156 VAL B CA 1
ATOM 3518 C C . VAL B 1 156 ? 26.203 -15.047 -5.918 1 78.5 156 VAL B C 1
ATOM 3520 O O . VAL B 1 156 ? 25.609 -15.102 -4.836 1 78.5 156 VAL B O 1
ATOM 3523 N N . SER B 1 157 ? 27.469 -15.305 -6.078 1 77.31 157 SER B N 1
ATOM 3524 C CA . SER B 1 157 ? 28.25 -15.773 -4.938 1 77.31 157 SER B CA 1
ATOM 3525 C C . SER B 1 157 ? 28.328 -14.703 -3.852 1 77.31 157 SER B C 1
ATOM 3527 O O . SER B 1 157 ? 28.281 -15.016 -2.66 1 77.31 157 SER B O 1
ATOM 3529 N N . GLU B 1 158 ? 28.438 -13.578 -4.281 1 78.69 158 GLU B N 1
ATOM 3530 C CA . GLU B 1 158 ? 28.516 -12.477 -3.326 1 78.69 158 GLU B CA 1
ATOM 3531 C C . GLU B 1 158 ? 27.172 -12.25 -2.627 1 78.69 158 GLU B C 1
ATOM 3533 O O . GLU B 1 158 ? 27.141 -11.977 -1.426 1 78.69 158 GLU B O 1
ATOM 3538 N N . ILE B 1 159 ? 26.125 -12.375 -3.367 1 81.25 159 ILE B N 1
ATOM 3539 C CA . ILE B 1 159 ? 24.781 -12.141 -2.857 1 81.25 159 ILE B CA 1
ATOM 3540 C C . ILE B 1 159 ? 24.406 -13.234 -1.857 1 81.25 159 ILE B C 1
ATOM 3542 O O . ILE B 1 159 ? 23.797 -12.961 -0.824 1 81.25 159 ILE B O 1
ATOM 3546 N N . LEU B 1 160 ? 24.875 -14.391 -2.148 1 80.94 160 LEU B N 1
ATOM 3547 C CA . LEU B 1 160 ? 24.469 -15.539 -1.348 1 80.94 160 LEU B CA 1
ATOM 3548 C C . LEU B 1 160 ? 25.531 -15.875 -0.31 1 80.94 160 LEU B C 1
ATOM 3550 O O . LEU B 1 160 ? 25.578 -17 0.202 1 80.94 160 LEU B O 1
ATOM 3554 N N . ASN B 1 161 ? 26.359 -14.961 -0.015 1 72.88 161 ASN B N 1
ATOM 3555 C CA . ASN B 1 161 ? 27.5 -15.172 0.863 1 72.88 161 ASN B CA 1
ATOM 3556 C C . ASN B 1 161 ? 27.141 -16.031 2.068 1 72.88 161 ASN B C 1
ATOM 3558 O O . ASN B 1 161 ? 26.25 -15.672 2.848 1 72.88 161 ASN B O 1
ATOM 3562 N N . GLY B 1 162 ? 27.859 -17.172 2.193 1 72.44 162 GLY B N 1
ATOM 3563 C CA . GLY B 1 162 ? 27.75 -18.047 3.352 1 72.44 162 GLY B CA 1
ATOM 3564 C C . GLY B 1 162 ? 26.672 -19.094 3.209 1 72.44 162 GLY B C 1
ATOM 3565 O O . GLY B 1 162 ? 26.5 -19.938 4.082 1 72.44 162 GLY B O 1
ATOM 3566 N N . VAL B 1 163 ? 25.875 -18.938 2.119 1 82 163 VAL B N 1
ATOM 3567 C CA . VAL B 1 163 ? 24.812 -19.922 1.924 1 82 163 VAL B CA 1
ATOM 3568 C C . VAL B 1 163 ? 25.328 -21.047 1.03 1 82 163 VAL B C 1
ATOM 3570 O O . VAL B 1 163 ? 26.125 -20.828 0.124 1 82 163 VAL B O 1
ATOM 3573 N N . ASP B 1 164 ? 24.969 -22.25 1.283 1 80.44 164 ASP B N 1
ATOM 3574 C CA . ASP B 1 164 ? 25.375 -23.438 0.519 1 80.44 164 ASP B CA 1
ATOM 3575 C C . ASP B 1 164 ? 24.609 -23.516 -0.801 1 80.44 164 ASP B C 1
ATOM 3577 O O . ASP B 1 164 ? 23.438 -23.875 -0.818 1 80.44 164 ASP B O 1
ATOM 3581 N N . VAL B 1 165 ? 25.312 -23.234 -1.832 1 82.44 165 VAL B N 1
ATOM 3582 C CA . VAL B 1 165 ? 24.719 -23.266 -3.164 1 82.44 165 VAL B CA 1
ATOM 3583 C C . VAL B 1 165 ? 24.969 -24.625 -3.811 1 82.44 165 VAL B C 1
ATOM 3585 O O . VAL B 1 165 ? 26.109 -25.078 -3.881 1 82.44 165 VAL B O 1
ATOM 3588 N N . VAL B 1 166 ? 23.938 -25.266 -4.215 1 80.12 166 VAL B N 1
ATOM 3589 C CA . VAL B 1 166 ? 24.016 -26.578 -4.844 1 80.12 166 VAL B CA 1
ATOM 3590 C C . VAL B 1 166 ? 24.141 -26.422 -6.359 1 80.12 166 VAL B C 1
ATOM 3592 O O . VAL B 1 166 ? 24.891 -27.156 -7.008 1 80.12 166 VAL B O 1
ATOM 3595 N N . ASP B 1 167 ? 23.359 -25.516 -6.844 1 79.5 167 ASP B N 1
ATOM 3596 C CA . ASP B 1 167 ? 23.312 -25.297 -8.289 1 79.5 167 ASP B CA 1
ATOM 3597 C C . ASP B 1 167 ? 22.875 -23.875 -8.617 1 79.5 167 ASP B C 1
ATOM 3599 O O . ASP B 1 167 ? 22.172 -23.234 -7.836 1 79.5 167 ASP B O 1
ATOM 3603 N N . VAL B 1 168 ? 23.453 -23.344 -9.445 1 74.94 168 VAL B N 1
ATOM 3604 C CA . VAL B 1 168 ? 23 -22.078 -10 1 74.94 168 VAL B CA 1
ATOM 3605 C C . VAL B 1 168 ? 22.484 -22.297 -11.414 1 74.94 168 VAL B C 1
ATOM 3607 O O . VAL B 1 168 ? 23.188 -22.812 -12.273 1 74.94 168 VAL B O 1
ATOM 3610 N N . LEU B 1 169 ? 21.188 -22.125 -11.305 1 67.94 169 LEU B N 1
ATOM 3611 C CA . LEU B 1 169 ? 20.562 -22.375 -12.602 1 67.94 169 LEU B CA 1
ATOM 3612 C C . LEU B 1 169 ? 20.578 -21.125 -13.461 1 67.94 169 LEU B C 1
ATOM 3614 O O . LEU B 1 169 ? 20.812 -20.031 -12.969 1 67.94 169 LEU B O 1
ATOM 3618 N N . LYS B 1 170 ? 20.047 -21.375 -14.648 1 62.12 170 LYS B N 1
ATOM 3619 C CA . LYS B 1 170 ? 19.984 -20.5 -15.82 1 62.12 170 LYS B CA 1
ATOM 3620 C C . LYS B 1 170 ? 18.969 -19.375 -15.625 1 62.12 170 LYS B C 1
ATOM 3622 O O . LYS B 1 170 ? 18.109 -19.469 -14.75 1 62.12 170 LYS B O 1
ATOM 3627 N N . LYS B 1 171 ? 19.25 -18.328 -16.266 1 65.56 171 LYS B N 1
ATOM 3628 C CA . LYS B 1 171 ? 18.297 -17.25 -16.422 1 65.56 171 LYS B CA 1
ATOM 3629 C C . LYS B 1 171 ? 17.031 -17.734 -17.141 1 65.56 171 LYS B C 1
ATOM 3631 O O . LYS B 1 171 ? 17.109 -18.516 -18.094 1 65.56 171 LYS B O 1
ATOM 3636 N N . ASN B 1 172 ? 15.938 -17.453 -16.531 1 69.38 172 ASN B N 1
ATOM 3637 C CA . ASN B 1 172 ? 14.703 -17.734 -17.25 1 69.38 172 ASN B CA 1
ATOM 3638 C C . ASN B 1 172 ? 14.414 -16.688 -18.312 1 69.38 172 ASN B C 1
ATOM 3640 O O . ASN B 1 172 ? 15.211 -15.766 -18.516 1 69.38 172 ASN B O 1
ATOM 3644 N N . ALA B 1 173 ? 13.383 -16.875 -19.109 1 67.06 173 ALA B N 1
ATOM 3645 C CA . ALA B 1 173 ? 12.984 -15.984 -20.188 1 67.06 173 ALA B CA 1
ATOM 3646 C C . ALA B 1 173 ? 12.797 -14.555 -19.688 1 67.06 173 ALA B C 1
ATOM 3648 O O . ALA B 1 173 ? 12.844 -13.609 -20.484 1 67.06 173 ALA B O 1
ATOM 3649 N N . PHE B 1 174 ? 12.68 -14.367 -18.406 1 70.75 174 PHE B N 1
ATOM 3650 C CA . PHE B 1 174 ? 12.477 -13.039 -17.844 1 70.75 174 PHE B CA 1
ATOM 3651 C C . PHE B 1 174 ? 13.781 -12.477 -17.297 1 70.75 174 PHE B C 1
ATOM 3653 O O . PHE B 1 174 ? 13.797 -11.43 -16.641 1 70.75 174 PHE B O 1
ATOM 3660 N N . ASP B 1 175 ? 14.875 -13.18 -17.438 1 80.25 175 ASP B N 1
ATOM 3661 C CA . ASP B 1 175 ? 16.219 -12.781 -17.031 1 80.25 175 ASP B CA 1
ATOM 3662 C C . ASP B 1 175 ? 16.391 -12.883 -15.523 1 80.25 175 ASP B C 1
ATOM 3664 O 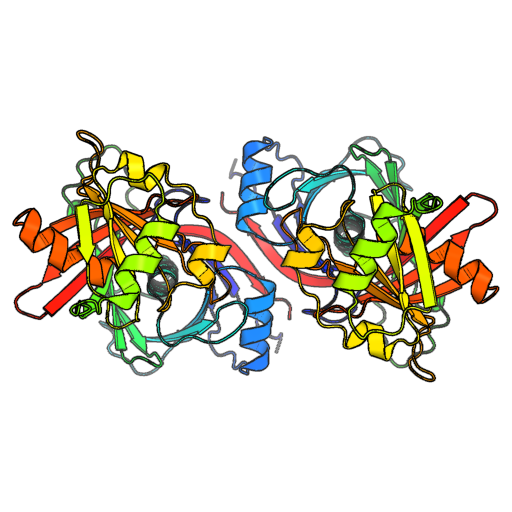O . ASP B 1 175 ? 17.125 -12.102 -14.922 1 80.25 175 ASP B O 1
ATOM 3668 N N . ASP B 1 176 ? 15.625 -13.828 -14.953 1 87.38 176 ASP B N 1
ATOM 3669 C CA . ASP B 1 176 ? 15.812 -14.117 -13.531 1 87.38 176 ASP B CA 1
ATOM 3670 C C . ASP B 1 176 ? 16.875 -15.195 -13.32 1 87.38 176 ASP B C 1
ATOM 3672 O O . ASP B 1 176 ? 16.938 -16.172 -14.078 1 87.38 176 ASP B O 1
ATOM 3676 N N . ILE B 1 177 ? 17.703 -14.992 -12.344 1 86.31 177 ILE B N 1
ATOM 3677 C CA . ILE B 1 177 ? 18.688 -15.992 -11.969 1 86.31 177 ILE B CA 1
ATOM 3678 C C . ILE B 1 177 ? 18.062 -16.984 -10.977 1 86.31 177 ILE B C 1
ATOM 3680 O O . ILE B 1 177 ? 17.422 -16.578 -10.008 1 86.31 177 ILE B O 1
ATOM 3684 N N . ILE B 1 178 ? 18.203 -18.25 -11.281 1 90.44 178 ILE B N 1
ATOM 3685 C CA . ILE B 1 178 ? 17.688 -19.297 -10.391 1 90.44 178 ILE B CA 1
ATOM 3686 C C . ILE B 1 178 ? 18.828 -19.969 -9.648 1 90.44 178 ILE B C 1
ATOM 3688 O O . ILE B 1 178 ? 19.781 -20.453 -10.266 1 90.44 178 ILE B O 1
ATOM 3692 N N . VAL B 1 179 ? 18.719 -20 -8.352 1 90.69 179 VAL B N 1
ATOM 3693 C CA . VAL B 1 179 ? 19.75 -20.594 -7.508 1 90.69 179 VAL B CA 1
ATOM 3694 C C . VAL B 1 179 ? 19.141 -21.703 -6.656 1 90.69 179 VAL B C 1
ATOM 3696 O O . VAL B 1 179 ? 18.125 -21.484 -5.977 1 90.69 179 VAL B O 1
ATOM 3699 N N . VAL B 1 180 ? 19.75 -22.844 -6.707 1 92.56 180 VAL B N 1
ATOM 3700 C CA . VAL B 1 180 ? 19.312 -23.969 -5.895 1 92.56 180 VAL B CA 1
ATOM 3701 C C . VAL B 1 180 ? 20.172 -24.078 -4.637 1 92.56 180 VAL B C 1
ATOM 3703 O O . VAL B 1 180 ? 21.391 -24.188 -4.723 1 92.56 180 VAL B O 1
ATOM 3706 N N . LEU B 1 181 ? 19.484 -24.016 -3.529 1 93.88 181 LEU B N 1
ATOM 3707 C CA . LEU B 1 181 ? 20.172 -24.125 -2.248 1 93.88 181 LEU B CA 1
ATOM 3708 C C . LEU B 1 181 ? 20.094 -25.547 -1.709 1 93.88 181 LEU B C 1
ATOM 3710 O O . LEU B 1 181 ? 19.453 -26.406 -2.309 1 93.88 181 LEU B O 1
ATOM 3714 N N . SER B 1 182 ? 20.766 -25.766 -0.551 1 93.56 182 SER B N 1
ATOM 3715 C CA . SER B 1 182 ? 20.938 -27.125 -0.049 1 93.56 182 SER B CA 1
ATOM 3716 C C . SER B 1 182 ? 19.688 -27.625 0.662 1 93.56 182 SER B C 1
ATOM 3718 O O . SER B 1 182 ? 19.422 -28.828 0.725 1 93.56 182 SER B O 1
ATOM 3720 N N . SER B 1 183 ? 18.906 -26.609 1.223 1 95.38 183 SER B N 1
ATOM 3721 C CA . SER B 1 183 ? 17.75 -27.047 1.981 1 95.38 183 SER B CA 1
ATOM 3722 C C . SER B 1 183 ? 16.641 -26 1.981 1 95.38 183 SER B C 1
ATOM 3724 O O . SER B 1 183 ? 16.906 -24.812 1.796 1 95.38 183 SER B O 1
ATOM 3726 N N . GLY B 1 184 ? 15.438 -26.5 2.248 1 97.12 184 GLY B N 1
ATOM 3727 C CA . GLY B 1 184 ? 14.305 -25.594 2.377 1 97.12 184 GLY B CA 1
ATOM 3728 C C . GLY B 1 184 ? 14.453 -24.609 3.527 1 97.12 184 GLY B C 1
ATOM 3729 O O . GLY B 1 184 ? 13.984 -23.469 3.449 1 97.12 184 GLY B O 1
ATOM 3730 N N . GLU B 1 185 ? 15.133 -25 4.566 1 96 185 GLU B N 1
ATOM 3731 C CA . GLU B 1 185 ? 15.391 -24.125 5.711 1 96 185 GLU B CA 1
ATOM 3732 C C . GLU B 1 185 ? 16.266 -22.953 5.32 1 96 185 GLU B C 1
ATOM 3734 O O . GLU B 1 185 ? 16.031 -21.812 5.758 1 96 185 GLU B O 1
ATOM 3739 N N . GLU B 1 186 ? 17.219 -23.25 4.496 1 94.69 186 GLU B N 1
ATOM 3740 C CA . GLU B 1 186 ? 18.078 -22.188 4.023 1 94.69 186 GLU B CA 1
ATOM 3741 C C . GLU B 1 186 ? 17.312 -21.172 3.18 1 94.69 186 GLU B C 1
ATOM 3743 O O . GLU B 1 186 ? 17.594 -19.969 3.234 1 94.69 186 GLU B O 1
ATOM 3748 N N . VAL B 1 187 ? 16.359 -21.656 2.391 1 97 187 VAL B N 1
ATOM 3749 C CA . VAL B 1 187 ? 15.516 -20.781 1.584 1 97 187 VAL B CA 1
ATOM 3750 C C . VAL B 1 187 ? 14.664 -19.906 2.494 1 97 187 VAL B C 1
ATOM 3752 O O . VAL B 1 187 ? 14.641 -18.672 2.342 1 97 187 VAL B O 1
ATOM 3755 N N . ALA B 1 188 ? 14.023 -20.5 3.465 1 97.25 188 ALA B N 1
ATOM 3756 C CA . ALA B 1 188 ? 13.094 -19.797 4.352 1 97.25 188 ALA B CA 1
ATOM 3757 C C . ALA B 1 188 ? 13.828 -18.781 5.227 1 97.25 188 ALA B C 1
ATOM 3759 O O . ALA B 1 188 ? 13.305 -17.703 5.5 1 97.25 188 ALA B O 1
ATOM 3760 N N . ASP B 1 189 ? 15.078 -19.062 5.605 1 94.81 189 ASP B N 1
ATOM 3761 C CA . ASP B 1 189 ? 15.797 -18.25 6.582 1 94.81 189 ASP B CA 1
ATOM 3762 C C . ASP B 1 189 ? 16.719 -17.25 5.891 1 94.81 189 ASP B C 1
ATOM 3764 O O . ASP B 1 189 ? 17.359 -16.422 6.551 1 94.81 189 ASP B O 1
ATOM 3768 N N . PHE B 1 190 ? 16.75 -17.297 4.602 1 94.88 190 PHE B N 1
ATOM 3769 C CA . PHE B 1 190 ? 17.672 -16.453 3.844 1 94.88 190 PHE B CA 1
ATOM 3770 C C . PHE B 1 190 ? 17.406 -14.984 4.133 1 94.88 190 PHE B C 1
ATOM 3772 O O . PHE B 1 190 ? 16.25 -14.547 4.164 1 94.88 190 PHE B O 1
ATOM 3779 N N . LYS B 1 191 ? 18.406 -14.242 4.414 1 93.12 191 LYS B N 1
ATOM 3780 C CA . LYS B 1 191 ? 18.328 -12.797 4.617 1 93.12 191 LYS B CA 1
ATOM 3781 C C . LYS B 1 191 ? 18.875 -12.039 3.414 1 93.12 191 LYS B C 1
ATOM 3783 O O . LYS B 1 191 ? 20.094 -11.82 3.316 1 93.12 191 LYS B O 1
ATOM 3788 N N . PRO B 1 192 ? 18.031 -11.57 2.566 1 92.19 192 PRO B N 1
ATOM 3789 C CA . PRO B 1 192 ? 18.484 -10.93 1.334 1 92.19 192 PRO B CA 1
ATOM 3790 C C . PRO B 1 192 ? 19.156 -9.578 1.587 1 92.19 192 PRO B C 1
ATOM 3792 O O . PRO B 1 192 ? 18.703 -8.82 2.447 1 92.19 192 PRO B O 1
ATOM 3795 N N . GLU B 1 193 ? 20.234 -9.359 0.947 1 88.56 193 GLU B N 1
ATOM 3796 C CA . GLU B 1 193 ? 20.812 -8.031 0.824 1 88.56 193 GLU B CA 1
ATOM 3797 C C . GLU B 1 193 ? 20.344 -7.332 -0.448 1 88.56 193 GLU B C 1
ATOM 3799 O O . GLU B 1 193 ? 21 -7.414 -1.488 1 88.56 193 GLU B O 1
ATOM 3804 N N . PHE B 1 194 ? 19.312 -6.59 -0.348 1 88 194 PHE B N 1
ATOM 3805 C CA . PHE B 1 194 ? 18.562 -6.09 -1.498 1 88 194 PHE B CA 1
ATOM 3806 C C . PHE B 1 194 ? 19.438 -5.168 -2.344 1 88 194 PHE B C 1
ATOM 3808 O O . PHE B 1 194 ? 19.297 -5.121 -3.568 1 88 194 PHE B O 1
ATOM 3815 N N . ASN B 1 195 ? 20.281 -4.449 -1.716 1 82.75 195 ASN B N 1
ATOM 3816 C CA . ASN B 1 195 ? 21.172 -3.586 -2.48 1 82.75 195 ASN B CA 1
ATOM 3817 C C . ASN B 1 195 ? 22.078 -4.391 -3.404 1 82.75 195 ASN B C 1
ATOM 3819 O O . ASN B 1 195 ? 22.312 -3.998 -4.547 1 82.75 195 ASN B O 1
ATOM 3823 N N . LYS B 1 196 ? 22.594 -5.496 -2.881 1 84.69 196 LYS B N 1
ATOM 3824 C CA . LYS B 1 196 ? 23.438 -6.367 -3.691 1 84.69 196 LYS B CA 1
ATOM 3825 C C . LYS B 1 196 ? 22.641 -7.027 -4.809 1 84.69 196 LYS B C 1
ATOM 3827 O O . LYS B 1 196 ? 23.125 -7.172 -5.93 1 84.69 196 LYS B O 1
ATOM 3832 N N . ILE B 1 197 ? 21.438 -7.371 -4.516 1 88.06 197 ILE B N 1
ATOM 3833 C CA . ILE B 1 197 ? 20.578 -8.023 -5.504 1 88.06 197 ILE B CA 1
ATOM 3834 C C . ILE B 1 197 ? 20.234 -7.031 -6.617 1 88.06 197 ILE B C 1
ATOM 3836 O O . ILE B 1 197 ? 20.188 -7.402 -7.793 1 88.06 197 ILE B O 1
ATOM 3840 N N . LYS B 1 198 ? 20.016 -5.816 -6.215 1 85.38 198 LYS B N 1
ATOM 3841 C CA . LYS B 1 198 ? 19.688 -4.762 -7.172 1 85.38 198 LYS B CA 1
ATOM 3842 C C . LYS B 1 198 ? 20.812 -4.559 -8.172 1 85.38 198 LYS B C 1
ATOM 3844 O O . LYS B 1 198 ? 20.562 -4.23 -9.336 1 85.38 198 LYS B O 1
ATOM 3849 N N . GLU B 1 199 ? 22.016 -4.805 -7.777 1 82.31 199 GLU B N 1
ATOM 3850 C CA . GLU B 1 199 ? 23.188 -4.582 -8.617 1 82.31 199 GLU B CA 1
ATOM 3851 C C . GLU B 1 199 ? 23.516 -5.824 -9.445 1 82.31 199 GLU B C 1
ATOM 3853 O O . GLU B 1 199 ? 24.312 -5.762 -10.375 1 82.31 199 GLU B O 1
ATOM 3858 N N . ALA B 1 200 ? 22.922 -6.914 -9.133 1 81.62 200 ALA B N 1
ATOM 3859 C CA . ALA B 1 200 ? 23.172 -8.164 -9.852 1 81.62 200 ALA B CA 1
ATOM 3860 C C . ALA B 1 200 ? 22.594 -8.117 -11.258 1 81.62 200 ALA B C 1
ATOM 3862 O O . ALA B 1 200 ? 21.656 -7.359 -11.531 1 81.62 200 ALA B O 1
ATOM 3863 N N . PRO B 1 201 ? 23.219 -8.805 -12.148 1 79.5 201 PRO B N 1
ATOM 3864 C CA . PRO B 1 201 ? 22.625 -8.859 -13.492 1 79.5 201 PRO B CA 1
ATOM 3865 C C . PRO B 1 201 ? 21.234 -9.477 -13.508 1 79.5 201 PRO B C 1
ATOM 3867 O O . PRO B 1 201 ? 20.906 -10.273 -12.625 1 79.5 201 PRO B O 1
ATOM 3870 N N . GLY B 1 202 ? 20.438 -9.094 -14.555 1 81.56 202 GLY B N 1
ATOM 3871 C CA . GLY B 1 202 ? 19.094 -9.641 -14.703 1 81.56 202 GLY B CA 1
ATOM 3872 C C . GLY B 1 202 ? 18.047 -8.836 -13.969 1 81.56 202 GLY B C 1
ATOM 3873 O O . GLY B 1 202 ? 18.312 -7.73 -13.5 1 81.56 202 GLY B O 1
ATOM 3874 N N . ARG B 1 203 ? 16.859 -9.461 -13.906 1 83.12 203 ARG B N 1
ATOM 3875 C CA . ARG B 1 203 ? 15.711 -8.797 -13.281 1 83.12 203 ARG B CA 1
ATOM 3876 C C . ARG B 1 203 ? 15.68 -9.07 -11.781 1 83.12 203 ARG B C 1
ATOM 3878 O O . ARG B 1 203 ? 15.43 -8.164 -10.984 1 83.12 203 ARG B O 1
ATOM 3885 N N . GLY B 1 204 ? 15.914 -10.406 -11.453 1 88.94 204 GLY B N 1
ATOM 3886 C CA . GLY B 1 204 ? 15.836 -10.812 -10.062 1 88.94 204 GLY B CA 1
ATOM 3887 C C . GLY B 1 204 ? 16.453 -12.172 -9.805 1 88.94 204 GLY B C 1
ATOM 3888 O O . GLY B 1 204 ? 17.062 -12.758 -10.688 1 88.94 204 GLY B O 1
ATOM 3889 N N . ILE B 1 205 ? 16.359 -12.617 -8.57 1 90.19 205 ILE B N 1
ATOM 3890 C CA . ILE B 1 205 ? 16.938 -13.883 -8.148 1 90.19 205 ILE B CA 1
ATOM 3891 C C . ILE B 1 205 ? 15.867 -14.773 -7.535 1 90.19 205 ILE B C 1
ATOM 3893 O O . ILE B 1 205 ? 15.148 -14.352 -6.629 1 90.19 205 ILE B O 1
ATOM 3897 N N . ILE B 1 206 ? 15.742 -15.938 -8.094 1 93.62 206 ILE B N 1
ATOM 3898 C CA . ILE B 1 206 ? 14.906 -17 -7.531 1 93.62 206 ILE B CA 1
ATOM 3899 C C . ILE B 1 206 ? 15.773 -17.984 -6.77 1 93.62 206 ILE B C 1
ATOM 3901 O O . ILE B 1 206 ? 16.75 -18.516 -7.309 1 93.62 206 ILE B O 1
ATOM 3905 N N . ILE B 1 207 ? 15.453 -18.234 -5.535 1 94.75 207 ILE B N 1
ATOM 3906 C CA . ILE B 1 207 ? 16.141 -19.281 -4.793 1 94.75 207 ILE B CA 1
ATOM 3907 C C . ILE B 1 207 ? 15.164 -20.422 -4.5 1 94.75 207 ILE B C 1
ATOM 3909 O O . ILE B 1 207 ? 13.969 -20.188 -4.273 1 94.75 207 ILE B O 1
ATOM 3913 N N . THR B 1 208 ? 15.672 -21.641 -4.52 1 96.5 208 THR B N 1
ATOM 3914 C CA . THR B 1 208 ? 14.828 -22.812 -4.301 1 96.5 208 THR B CA 1
ATOM 3915 C C . THR B 1 208 ? 15.641 -23.953 -3.693 1 96.5 208 THR B C 1
ATOM 3917 O O . THR B 1 208 ? 16.875 -23.953 -3.754 1 96.5 208 THR B O 1
ATOM 3920 N N . ALA B 1 209 ? 14.945 -24.859 -3.053 1 97.19 209 ALA B N 1
ATOM 3921 C CA . ALA B 1 209 ? 15.523 -26.062 -2.473 1 97.19 209 ALA B CA 1
ATOM 3922 C C . ALA B 1 209 ? 14.445 -27.094 -2.156 1 97.19 209 ALA B C 1
ATOM 3924 O O . ALA B 1 209 ? 13.25 -26.766 -2.135 1 97.19 209 ALA B O 1
ATOM 3925 N N . PRO B 1 210 ? 14.891 -28.312 -1.987 1 96.88 210 PRO B N 1
ATOM 3926 C CA . PRO B 1 210 ? 13.906 -29.297 -1.507 1 96.88 210 PRO B CA 1
ATOM 3927 C C . PRO B 1 210 ? 13.266 -28.875 -0.183 1 96.88 210 PRO B C 1
ATOM 3929 O O . PRO B 1 210 ? 13.945 -28.328 0.692 1 96.88 210 PRO B O 1
ATOM 3932 N N . ALA B 1 211 ? 11.992 -29.125 -0.076 1 97.69 211 ALA B N 1
ATOM 3933 C CA . ALA B 1 211 ? 11.312 -28.812 1.176 1 97.69 211 ALA B CA 1
ATOM 3934 C C . ALA B 1 211 ? 11.781 -29.734 2.301 1 97.69 211 ALA B C 1
ATOM 3936 O O . ALA B 1 211 ? 12.203 -30.859 2.051 1 97.69 211 ALA B O 1
ATOM 3937 N N . PRO B 1 212 ? 11.68 -29.234 3.496 1 96.31 212 PRO B N 1
ATOM 3938 C CA . PRO B 1 212 ? 12.008 -30.109 4.621 1 96.31 212 PRO B CA 1
ATOM 3939 C C . PRO B 1 212 ? 11.125 -31.359 4.68 1 96.31 212 PRO B C 1
ATOM 3941 O O . PRO B 1 212 ? 9.938 -31.297 4.359 1 96.31 212 PRO B O 1
ATOM 3944 N N . LYS B 1 213 ? 11.719 -32.375 5.168 1 93.62 213 LYS B N 1
ATOM 3945 C CA . LYS B 1 213 ? 10.961 -33.625 5.336 1 93.62 213 LYS B CA 1
ATOM 3946 C C . LYS B 1 213 ? 9.766 -33.406 6.262 1 93.62 213 LYS B C 1
ATOM 3948 O O . LYS B 1 213 ? 9.891 -32.781 7.309 1 93.62 213 LYS B O 1
ATOM 3953 N N . GLY B 1 214 ? 8.625 -33.875 5.875 1 94.62 214 GLY B N 1
ATOM 3954 C CA . GLY B 1 214 ? 7.438 -33.781 6.711 1 94.62 214 GLY B CA 1
ATOM 3955 C C . GLY B 1 214 ? 6.68 -32.469 6.543 1 94.62 214 GLY B C 1
ATOM 3956 O O . GLY B 1 214 ? 5.617 -32.281 7.133 1 94.62 214 GLY B O 1
ATOM 3957 N N . SER B 1 215 ? 7.121 -31.578 5.711 1 95.44 215 SER B N 1
ATOM 3958 C CA . SER B 1 215 ? 6.492 -30.266 5.543 1 95.44 215 SER B CA 1
ATOM 3959 C C . SER B 1 215 ? 5.211 -30.375 4.723 1 95.44 215 SER B C 1
ATOM 3961 O O . SER B 1 215 ? 4.363 -29.484 4.766 1 95.44 215 SER B O 1
ATOM 3963 N N . GLY B 1 216 ? 5.117 -31.453 3.961 1 96.31 216 GLY B N 1
ATOM 3964 C CA . GLY B 1 216 ? 3.984 -31.609 3.064 1 96.31 216 GLY B CA 1
ATOM 3965 C C . GLY B 1 216 ? 4.195 -30.938 1.716 1 96.31 216 GLY B C 1
ATOM 3966 O O . GLY B 1 216 ? 3.322 -31 0.848 1 96.31 216 GLY B O 1
ATOM 3967 N N . PHE B 1 217 ? 5.348 -30.359 1.512 1 98.12 217 PHE B N 1
ATOM 3968 C CA . PHE B 1 217 ? 5.668 -29.672 0.264 1 98.12 217 PHE B CA 1
ATOM 3969 C C . PHE B 1 217 ? 6.809 -30.375 -0.46 1 98.12 217 PHE B C 1
ATOM 3971 O O . PHE B 1 217 ? 7.586 -31.109 0.157 1 98.12 217 PHE B O 1
ATOM 3978 N N . ASP B 1 218 ? 6.879 -30.188 -1.766 1 98.12 218 ASP B N 1
ATOM 3979 C CA . ASP B 1 218 ? 7.957 -30.766 -2.559 1 98.12 218 ASP B CA 1
ATOM 3980 C C . ASP B 1 218 ? 9.195 -29.875 -2.547 1 98.12 218 ASP B C 1
ATOM 3982 O O . ASP B 1 218 ? 10.32 -30.359 -2.422 1 98.12 218 ASP B O 1
ATOM 3986 N N . PHE B 1 219 ? 9.008 -28.516 -2.656 1 98.25 219 PHE B N 1
ATOM 3987 C CA . PHE B 1 219 ? 10.141 -27.594 -2.623 1 98.25 219 PHE B CA 1
ATOM 3988 C C . PHE B 1 219 ? 9.703 -26.219 -2.127 1 98.25 219 PHE B C 1
ATOM 3990 O O . PHE B 1 219 ? 8.516 -25.906 -2.15 1 98.25 219 PHE B O 1
ATOM 3997 N N . TYR B 1 220 ? 10.648 -25.5 -1.603 1 98.62 220 TYR B N 1
ATOM 3998 C CA . TYR B 1 220 ? 10.508 -24.109 -1.196 1 98.62 220 TYR B CA 1
ATOM 3999 C C . TYR B 1 220 ? 11.117 -23.172 -2.234 1 98.62 220 TYR B C 1
ATOM 4001 O O . TYR B 1 220 ? 12.047 -23.547 -2.945 1 98.62 220 TYR B O 1
ATOM 4009 N N . SER B 1 221 ? 10.594 -22.031 -2.361 1 98.31 221 SER B N 1
ATOM 4010 C CA . SER B 1 221 ? 11.141 -21 -3.24 1 98.31 221 SER B CA 1
ATOM 4011 C C . SER B 1 221 ? 10.961 -19.609 -2.645 1 98.31 221 SER B C 1
ATOM 4013 O O . SER B 1 221 ? 10.188 -19.422 -1.7 1 98.31 221 SER B O 1
ATOM 4015 N N . ARG B 1 222 ? 11.688 -18.656 -3.088 1 97.5 222 ARG B N 1
ATOM 4016 C CA . ARG B 1 222 ? 11.523 -17.219 -2.908 1 97.5 222 ARG B CA 1
ATOM 4017 C C . ARG B 1 222 ? 11.992 -16.453 -4.141 1 97.5 222 ARG B C 1
ATOM 4019 O O . ARG B 1 222 ? 12.812 -16.953 -4.914 1 97.5 222 ARG B O 1
ATOM 4026 N N . PHE B 1 223 ? 11.469 -15.32 -4.352 1 96 223 PHE B N 1
ATOM 4027 C CA . PHE B 1 223 ? 11.836 -14.508 -5.5 1 96 223 PHE B CA 1
ATOM 4028 C C . PHE B 1 223 ? 12.086 -13.062 -5.074 1 96 223 PHE B C 1
ATOM 4030 O O . PHE B 1 223 ? 11.188 -12.391 -4.562 1 96 223 PHE B O 1
ATOM 4037 N N . PHE B 1 224 ? 13.32 -12.547 -5.344 1 94 224 PHE B N 1
ATOM 4038 C CA . PHE B 1 224 ? 13.742 -11.188 -5.023 1 94 224 PHE B CA 1
ATOM 4039 C C . PHE B 1 224 ? 13.984 -10.383 -6.293 1 94 224 PHE B C 1
ATOM 4041 O O . PHE B 1 224 ? 14.773 -10.781 -7.152 1 94 224 PHE B O 1
ATOM 4048 N N . SER B 1 225 ? 13.297 -9.211 -6.402 1 90.62 225 SER B N 1
ATOM 4049 C CA . SER B 1 225 ? 13.461 -8.352 -7.57 1 90.62 225 SER B CA 1
ATOM 4050 C C . SER B 1 225 ? 13.375 -6.883 -7.191 1 90.62 225 SER B C 1
ATOM 4052 O O . SER B 1 225 ? 12.477 -6.168 -7.641 1 90.62 225 SER B O 1
ATOM 4054 N N . PRO B 1 226 ? 14.32 -6.316 -6.48 1 87.12 226 PRO B N 1
ATOM 4055 C CA . PRO B 1 226 ? 14.266 -4.93 -6.012 1 87.12 226 PRO B CA 1
ATOM 4056 C C . PRO B 1 226 ? 14.406 -3.916 -7.148 1 87.12 226 PRO B C 1
ATOM 4058 O O . PRO B 1 226 ? 14.07 -2.742 -6.98 1 87.12 226 PRO B O 1
ATOM 4061 N N . LYS B 1 227 ? 14.891 -4.309 -8.297 1 80.62 227 LYS B N 1
ATOM 4062 C CA . LYS B 1 227 ? 15.125 -3.404 -9.414 1 80.62 227 LYS B CA 1
ATOM 4063 C C . LYS B 1 227 ? 13.828 -2.76 -9.891 1 80.62 227 LYS B C 1
ATOM 4065 O O . LYS B 1 227 ? 13.836 -1.673 -10.469 1 80.62 227 LYS B O 1
ATOM 4070 N N . TYR B 1 228 ? 12.75 -3.393 -9.57 1 74.56 228 TYR B N 1
ATOM 4071 C CA . TYR B 1 228 ? 11.477 -2.891 -10.07 1 74.56 228 TYR B CA 1
ATOM 4072 C C . TYR B 1 228 ? 10.594 -2.4 -8.93 1 74.56 228 TYR B C 1
ATOM 4074 O O . TYR B 1 228 ? 9.367 -2.371 -9.047 1 74.56 228 TYR B O 1
ATOM 4082 N N . GLY B 1 229 ? 11.195 -2.15 -7.852 1 71.62 229 GLY B N 1
ATOM 4083 C CA . GLY B 1 229 ? 10.492 -1.485 -6.766 1 71.62 229 GLY B CA 1
ATOM 4084 C C . GLY B 1 229 ? 9.875 -2.453 -5.77 1 71.62 229 GLY B C 1
ATOM 4085 O O . GLY B 1 229 ? 9.258 -2.033 -4.785 1 71.62 229 GLY B O 1
ATOM 4086 N N . VAL B 1 230 ? 9.961 -3.742 -6.055 1 79.81 230 VAL B N 1
ATOM 4087 C CA . VAL B 1 230 ? 9.453 -4.762 -5.141 1 79.81 230 VAL B CA 1
ATOM 4088 C C . VAL B 1 230 ? 10.609 -5.629 -4.641 1 79.81 230 VAL B C 1
ATOM 4090 O O . VAL B 1 230 ? 11.203 -6.391 -5.41 1 79.81 230 VAL B O 1
ATOM 4093 N N . ASN B 1 231 ? 10.906 -5.473 -3.447 1 88.25 231 ASN B N 1
ATOM 4094 C CA . ASN B 1 231 ? 12.031 -6.219 -2.896 1 88.25 231 ASN B CA 1
ATOM 4095 C C . ASN B 1 231 ? 11.82 -7.727 -3.029 1 88.25 231 ASN B C 1
ATOM 4097 O O . ASN B 1 231 ? 12.703 -8.438 -3.508 1 88.25 231 ASN B O 1
ATOM 4101 N N . GLU B 1 232 ? 10.664 -8.172 -2.674 1 95.06 232 GLU B N 1
ATOM 4102 C CA . GLU B 1 232 ? 10.336 -9.594 -2.727 1 95.06 232 GLU B CA 1
ATOM 4103 C C . GLU B 1 232 ? 8.883 -9.805 -3.15 1 95.06 232 GLU B C 1
ATOM 4105 O O . GLU B 1 232 ? 7.973 -9.172 -2.604 1 95.06 232 GLU B O 1
ATOM 4110 N N . ASP B 1 233 ? 8.742 -10.633 -4.18 1 95.88 233 ASP B N 1
ATOM 4111 C CA . ASP B 1 233 ? 7.395 -11.039 -4.559 1 95.88 233 ASP B CA 1
ATOM 4112 C C . ASP B 1 233 ? 6.832 -12.062 -3.568 1 95.88 233 ASP B C 1
ATOM 4114 O O . ASP B 1 233 ? 7.504 -13.039 -3.227 1 95.88 233 ASP B O 1
ATOM 4118 N N . HIS B 1 234 ? 5.625 -11.859 -3.135 1 97.5 234 HIS B N 1
ATOM 4119 C CA . HIS B 1 234 ? 5.047 -12.703 -2.094 1 97.5 234 HIS B CA 1
ATOM 4120 C C . HIS B 1 234 ? 4.801 -14.117 -2.605 1 97.5 234 HIS B C 1
ATOM 4122 O O . HIS B 1 234 ? 5.031 -15.086 -1.885 1 97.5 234 HIS B O 1
ATOM 4128 N N . VAL B 1 235 ? 4.254 -14.273 -3.73 1 98.19 235 VAL B N 1
ATOM 4129 C CA . VAL B 1 235 ? 4.031 -15.523 -4.461 1 98.19 235 VAL B CA 1
ATOM 4130 C C . VAL B 1 235 ? 4.117 -15.258 -5.961 1 98.19 235 VAL B C 1
ATOM 4132 O O . VAL B 1 235 ? 3.301 -14.523 -6.52 1 98.19 235 VAL B O 1
ATOM 4135 N N . CYS B 1 236 ? 5.027 -15.906 -6.594 1 95.56 236 CYS B N 1
ATOM 4136 C CA . CYS B 1 236 ? 5.305 -15.609 -7.996 1 95.56 236 CYS B CA 1
ATOM 4137 C C . CYS B 1 236 ? 4.961 -16.797 -8.883 1 95.56 236 CYS B C 1
ATOM 4139 O O . CYS B 1 236 ? 5.715 -17.766 -8.945 1 95.56 236 CYS B O 1
ATOM 4141 N N . GLY B 1 237 ? 3.967 -16.656 -9.688 1 93.94 237 GLY B N 1
ATOM 4142 C CA . GLY B 1 237 ? 3.574 -17.719 -10.602 1 93.94 237 GLY B CA 1
ATOM 4143 C C . GLY B 1 237 ? 4.621 -18 -11.664 1 93.94 237 GLY B C 1
ATOM 4144 O O . GLY B 1 237 ? 4.957 -19.156 -11.914 1 93.94 237 GLY B O 1
ATOM 4145 N N . SER B 1 238 ? 5.133 -16.969 -12.297 1 91.38 238 SER B N 1
ATOM 4146 C CA . SER B 1 238 ? 6.086 -17.125 -13.391 1 91.38 238 SER B CA 1
ATOM 4147 C C . SER B 1 238 ? 7.348 -17.844 -12.914 1 91.38 238 SER B C 1
ATOM 4149 O O . SER B 1 238 ? 7.949 -18.625 -13.664 1 91.38 238 SER B O 1
ATOM 4151 N N . ALA B 1 239 ? 7.777 -17.547 -11.719 1 93.25 239 ALA B N 1
ATOM 4152 C CA . ALA B 1 239 ? 8.93 -18.25 -11.156 1 93.25 239 ALA B CA 1
ATOM 4153 C C . ALA B 1 239 ? 8.688 -19.766 -11.133 1 93.25 239 ALA B C 1
ATOM 4155 O O . ALA B 1 239 ? 9.586 -20.547 -11.453 1 93.25 239 ALA B O 1
ATOM 4156 N N . HIS B 1 240 ? 7.516 -20.156 -10.82 1 95.75 240 HIS B N 1
ATOM 4157 C CA . HIS B 1 240 ? 7.203 -21.578 -10.688 1 95.75 240 HIS B CA 1
ATOM 4158 C C . HIS B 1 240 ? 7.035 -22.234 -12.055 1 95.75 240 HIS B C 1
ATOM 4160 O O . HIS B 1 240 ? 7.242 -23.438 -12.203 1 95.75 240 HIS B O 1
ATOM 4166 N N . CYS B 1 241 ? 6.684 -21.406 -13.039 1 93.81 241 CYS B N 1
ATOM 4167 C CA . CYS B 1 241 ? 6.664 -21.906 -14.406 1 93.81 241 CYS B CA 1
ATOM 4168 C C . CYS B 1 241 ? 8.078 -22.203 -14.898 1 93.81 241 CYS B C 1
ATOM 4170 O O . CYS B 1 241 ? 8.258 -22.969 -15.844 1 93.81 241 CYS B O 1
ATOM 4172 N N . ALA B 1 242 ? 9.023 -21.594 -14.312 1 90.88 242 ALA B N 1
ATOM 4173 C CA . ALA B 1 242 ? 10.422 -21.844 -14.648 1 90.88 242 ALA B CA 1
ATOM 4174 C C . ALA B 1 242 ? 10.992 -22.984 -13.797 1 90.88 242 ALA B C 1
ATOM 4176 O O . ALA B 1 242 ? 11.781 -23.797 -14.281 1 90.88 242 ALA B O 1
ATOM 4177 N N . LEU B 1 243 ? 10.586 -23.078 -12.57 1 93.62 243 LEU B N 1
ATOM 4178 C CA . LEU B 1 243 ? 11.156 -24.016 -11.602 1 93.62 243 LEU B CA 1
ATOM 4179 C C . LEU B 1 243 ? 10.664 -25.422 -11.875 1 93.62 243 LEU B C 1
ATOM 4181 O O . LEU B 1 243 ? 11.336 -26.406 -11.508 1 93.62 243 LEU B O 1
ATOM 4185 N N . VAL B 1 244 ? 9.57 -25.547 -12.445 1 93.5 244 VAL B N 1
ATOM 4186 C CA . VAL B 1 244 ? 8.883 -26.844 -12.555 1 93.5 244 VAL B CA 1
ATOM 4187 C C . VAL B 1 244 ? 9.734 -27.812 -13.352 1 93.5 244 VAL B C 1
ATOM 4189 O O . VAL B 1 244 ? 9.797 -29 -13.031 1 93.5 244 VAL B O 1
ATOM 4192 N N . ASN B 1 245 ? 10.414 -27.391 -14.375 1 89.62 245 ASN B N 1
ATOM 4193 C CA . ASN B 1 245 ? 11.258 -28.281 -15.18 1 89.62 245 ASN B CA 1
ATOM 4194 C C . ASN B 1 245 ? 12.438 -28.812 -14.375 1 89.62 245 ASN B C 1
ATOM 4196 O O . ASN B 1 245 ? 12.766 -30 -14.477 1 89.62 245 ASN B O 1
ATOM 4200 N N . TYR B 1 246 ? 13.078 -27.953 -13.68 1 90.12 246 TYR B N 1
ATOM 4201 C CA . TYR B 1 246 ? 14.195 -28.375 -12.852 1 90.12 246 TYR B CA 1
ATOM 4202 C C . TYR B 1 246 ? 13.758 -29.469 -11.867 1 90.12 246 TYR B C 1
ATOM 4204 O O . TYR B 1 246 ? 14.406 -30.5 -11.758 1 90.12 246 TYR B O 1
ATOM 4212 N N . TRP B 1 247 ? 12.695 -29.203 -11.234 1 94.06 247 TRP B N 1
ATOM 4213 C CA . TRP B 1 247 ? 12.266 -30.125 -10.188 1 94.06 247 TRP B CA 1
ATOM 4214 C C . TRP B 1 247 ? 11.695 -31.406 -10.781 1 94.06 247 TRP B C 1
ATOM 4216 O O . TRP B 1 247 ? 11.758 -32.469 -10.156 1 94.06 247 TRP B O 1
ATOM 4226 N N . HIS B 1 248 ? 11.117 -31.297 -11.977 1 94.88 248 HIS B N 1
ATOM 4227 C CA . HIS B 1 248 ? 10.727 -32.5 -12.695 1 94.88 248 HIS B CA 1
ATOM 4228 C C . HIS B 1 248 ? 11.93 -33.406 -12.922 1 94.88 248 HIS B C 1
ATOM 4230 O O . HIS B 1 248 ? 11.852 -34.625 -12.68 1 94.88 248 HIS B O 1
ATOM 4236 N N . GLU B 1 249 ? 12.969 -32.875 -13.359 1 91.25 249 GLU B N 1
ATOM 4237 C CA . GLU B 1 249 ? 14.172 -33.656 -13.633 1 91.25 249 GLU B CA 1
ATOM 4238 C C . GLU B 1 249 ? 14.758 -34.219 -12.352 1 91.25 249 GLU B C 1
ATOM 4240 O O . GLU B 1 249 ? 15.242 -35.375 -12.344 1 91.25 249 GLU B O 1
ATOM 4245 N N . LYS B 1 250 ? 14.68 -33.5 -11.32 1 91.88 250 LYS B N 1
ATOM 4246 C CA . LYS B 1 250 ? 15.305 -33.906 -10.055 1 91.88 250 LYS B CA 1
ATOM 4247 C C . LYS B 1 250 ? 14.453 -34.938 -9.32 1 91.88 250 LYS B C 1
ATOM 4249 O O . LYS B 1 250 ? 14.984 -35.875 -8.711 1 91.88 250 LYS B O 1
ATOM 4254 N N . LEU B 1 251 ? 13.164 -34.719 -9.375 1 94.06 251 LEU B N 1
ATOM 4255 C CA . LEU B 1 251 ? 12.297 -35.531 -8.523 1 94.06 251 LEU B CA 1
ATOM 4256 C C . LEU B 1 251 ? 11.555 -36.594 -9.344 1 94.06 251 LEU B C 1
ATOM 4258 O O . LEU B 1 251 ? 10.953 -37.5 -8.789 1 94.06 251 LEU B O 1
ATOM 4262 N N . GLY B 1 252 ? 11.453 -36.438 -10.617 1 94.25 252 GLY B N 1
ATOM 4263 C CA . GLY B 1 252 ? 10.898 -37.469 -11.508 1 94.25 252 GLY B CA 1
ATOM 4264 C C . GLY B 1 252 ? 9.383 -37.469 -11.523 1 94.25 252 GLY B C 1
ATOM 4265 O O . GLY B 1 252 ? 8.766 -38.5 -11.836 1 94.25 252 GLY B O 1
ATOM 4266 N N . LYS B 1 253 ? 8.75 -36.438 -11.055 1 95.44 253 LYS B N 1
ATOM 4267 C CA . LYS B 1 253 ? 7.297 -36.344 -11.086 1 95.44 253 LYS B CA 1
ATOM 4268 C C . LYS B 1 253 ? 6.848 -35.062 -11.789 1 95.44 253 LYS B C 1
ATOM 4270 O O . LYS B 1 253 ? 7.672 -34.219 -12.141 1 95.44 253 LYS B O 1
ATOM 4275 N N . CYS B 1 254 ? 5.531 -34.969 -12.07 1 97.12 254 CYS B N 1
ATOM 4276 C CA . CYS B 1 254 ? 4.996 -33.844 -12.836 1 97.12 254 CYS B CA 1
ATOM 4277 C C . CYS B 1 254 ? 4.051 -33 -11.984 1 97.12 254 CYS B C 1
ATOM 4279 O O . CYS B 1 254 ? 3.662 -31.891 -12.375 1 97.12 254 CYS B O 1
ATOM 4281 N N . ASP B 1 255 ? 3.65 -33.5 -10.844 1 97.5 255 ASP B N 1
ATOM 4282 C CA . ASP B 1 255 ? 2.783 -32.781 -9.914 1 97.5 255 ASP B CA 1
ATOM 4283 C C . ASP B 1 255 ? 3.547 -32.375 -8.664 1 97.5 255 ASP B C 1
ATOM 4285 O O . ASP B 1 255 ? 4.207 -33.219 -8.031 1 97.5 255 ASP B O 1
ATOM 4289 N N . PHE B 1 256 ? 3.455 -31.094 -8.289 1 97.81 256 PHE B N 1
ATOM 4290 C CA . PHE B 1 256 ? 4.211 -30.562 -7.16 1 97.81 256 PHE B CA 1
ATOM 4291 C C . PHE B 1 256 ? 3.328 -29.688 -6.273 1 97.81 256 PHE B C 1
ATOM 4293 O O . PHE B 1 256 ? 2.416 -29.031 -6.766 1 97.81 256 PHE B O 1
ATOM 4300 N N . VAL B 1 257 ? 3.541 -29.75 -5.043 1 98.19 257 VAL B N 1
ATOM 4301 C CA . VAL B 1 257 ? 3.066 -28.734 -4.102 1 98.19 257 VAL B CA 1
ATOM 4302 C C . VAL B 1 257 ? 4.234 -27.859 -3.652 1 98.19 257 VAL B C 1
ATOM 4304 O O . VAL B 1 257 ? 5.109 -28.328 -2.912 1 98.19 257 VAL B O 1
ATOM 4307 N N . ALA B 1 258 ? 4.262 -26.688 -4.129 1 98.44 258 ALA B N 1
ATOM 4308 C CA . ALA B 1 258 ? 5.344 -25.75 -3.855 1 98.44 258 ALA B CA 1
ATOM 4309 C C . ALA B 1 258 ? 4.953 -24.75 -2.764 1 98.44 258 ALA B C 1
ATOM 4311 O O . ALA B 1 258 ? 3.787 -24.359 -2.666 1 98.44 258 ALA B O 1
ATOM 4312 N N . PHE B 1 259 ? 5.879 -24.406 -1.936 1 98.69 259 PHE B N 1
ATOM 4313 C CA . PHE B 1 259 ? 5.707 -23.406 -0.899 1 98.69 259 PHE B CA 1
ATOM 4314 C C . PHE B 1 259 ? 6.633 -22.219 -1.14 1 98.69 259 PHE B C 1
ATOM 4316 O O . PHE B 1 259 ? 7.859 -22.359 -1.128 1 98.69 259 PHE B O 1
ATOM 4323 N N . GLN B 1 260 ? 6.094 -21.094 -1.484 1 98.69 260 GLN B N 1
ATOM 4324 C CA . GLN B 1 260 ? 6.934 -19.891 -1.509 1 98.69 260 GLN B CA 1
ATOM 4325 C C . GLN B 1 260 ? 7.074 -19.297 -0.114 1 98.69 260 GLN B C 1
ATOM 4327 O O . GLN B 1 260 ? 6.117 -18.719 0.42 1 98.69 260 GLN B O 1
ATOM 4332 N N . ALA B 1 261 ? 8.219 -19.312 0.4 1 98.38 261 ALA B N 1
ATOM 4333 C CA . ALA B 1 261 ? 8.492 -19 1.801 1 98.38 261 ALA B CA 1
ATOM 4334 C C . ALA B 1 261 ? 8.828 -17.516 1.976 1 98.38 261 ALA B C 1
ATOM 4336 O O . ALA B 1 261 ? 9.812 -17.172 2.629 1 98.38 261 ALA B O 1
ATOM 4337 N N . SER B 1 262 ? 8.062 -16.672 1.38 1 97.69 262 SER B N 1
ATOM 4338 C CA . SER B 1 262 ? 8.148 -15.234 1.641 1 97.69 262 SER B CA 1
ATOM 4339 C C . SER B 1 262 ? 7.516 -14.883 2.984 1 97.69 262 SER B C 1
ATOM 4341 O O . SER B 1 262 ? 7.016 -15.758 3.691 1 97.69 262 SER B O 1
ATOM 4343 N N . ARG B 1 263 ? 7.547 -13.609 3.34 1 94.75 263 ARG B N 1
ATOM 4344 C CA . ARG B 1 263 ? 6.957 -13.148 4.594 1 94.75 263 ARG B CA 1
ATOM 4345 C C . ARG B 1 263 ? 5.477 -13.508 4.668 1 94.75 263 ARG B C 1
ATOM 4347 O O . ARG B 1 263 ? 4.98 -13.914 5.719 1 94.75 263 ARG B O 1
ATOM 4354 N N . ARG B 1 264 ? 4.75 -13.359 3.568 1 97.19 264 ARG B N 1
ATOM 4355 C CA . ARG B 1 264 ? 3.328 -13.68 3.533 1 97.19 264 ARG B CA 1
ATOM 4356 C C . ARG B 1 264 ? 3.102 -15.148 3.203 1 97.19 264 ARG B C 1
ATOM 4358 O O . ARG B 1 264 ? 2.061 -15.711 3.545 1 97.19 264 ARG B O 1
ATOM 4365 N N . SER B 1 265 ? 4.051 -15.727 2.484 1 98 265 SER B N 1
ATOM 4366 C CA . SER B 1 265 ? 4.047 -17.125 2.066 1 98 265 SER B CA 1
ATOM 4367 C C . SER B 1 265 ? 2.859 -17.422 1.157 1 98 265 SER B C 1
ATOM 4369 O O . SER B 1 265 ? 1.922 -16.625 1.068 1 98 265 SER B O 1
ATOM 4371 N N . GLY B 1 266 ? 2.885 -18.516 0.49 1 98.38 266 GLY B N 1
ATOM 4372 C CA . GLY B 1 266 ? 1.822 -19 -0.371 1 98.38 266 GLY B CA 1
ATOM 4373 C C . GLY B 1 266 ? 2.066 -20.422 -0.87 1 98.38 266 GLY B C 1
ATOM 4374 O O . GLY B 1 266 ? 3.182 -20.938 -0.768 1 98.38 266 GLY B O 1
ATOM 4375 N N . ILE B 1 267 ? 1.017 -21.047 -1.305 1 98.38 267 ILE B N 1
ATOM 4376 C CA . ILE B 1 267 ? 1.075 -22.438 -1.76 1 98.38 267 ILE B CA 1
ATOM 4377 C C . ILE B 1 267 ? 0.595 -22.516 -3.207 1 98.38 267 ILE B C 1
ATOM 4379 O O . ILE B 1 267 ? -0.468 -22 -3.547 1 98.38 267 ILE B O 1
ATOM 4383 N N . LEU B 1 268 ? 1.415 -23.156 -4 1 98.19 268 LEU B N 1
ATOM 4384 C CA . LEU B 1 268 ? 1.069 -23.391 -5.398 1 98.19 268 LEU B CA 1
ATOM 4385 C C . LEU B 1 268 ? 1.055 -24.875 -5.711 1 98.19 268 LEU B C 1
ATOM 4387 O O . LEU B 1 268 ? 2.004 -25.594 -5.383 1 98.19 268 LEU B O 1
ATOM 4391 N N . HIS B 1 269 ? 0.01 -25.359 -6.238 1 97.62 269 HIS B N 1
ATOM 4392 C CA . HIS B 1 269 ? -0.005 -26.672 -6.895 1 97.62 269 HIS B CA 1
ATOM 4393 C C . HIS B 1 269 ? 0.389 -26.547 -8.359 1 97.62 269 HIS B C 1
ATOM 4395 O O . HIS B 1 269 ? -0.253 -25.828 -9.125 1 97.62 269 HIS B O 1
ATOM 4401 N N . VAL B 1 270 ? 1.421 -27.25 -8.734 1 97.75 270 VAL B N 1
ATOM 4402 C CA . VAL B 1 270 ? 2.008 -27.078 -10.062 1 97.75 270 VAL B CA 1
ATOM 4403 C C . VAL B 1 270 ? 1.954 -28.406 -10.82 1 97.75 270 VAL B C 1
ATOM 4405 O O . VAL B 1 270 ? 2.398 -29.438 -10.312 1 97.75 270 VAL B O 1
ATOM 4408 N N . HIS B 1 271 ? 1.389 -28.375 -11.961 1 97.75 271 HIS B N 1
ATOM 4409 C CA . HIS B 1 271 ? 1.409 -29.531 -12.852 1 97.75 271 HIS B CA 1
ATOM 4410 C C . HIS B 1 271 ? 2.146 -29.234 -14.148 1 97.75 271 HIS B C 1
ATOM 4412 O O . HIS B 1 271 ? 1.83 -28.25 -14.828 1 97.75 271 HIS B O 1
ATOM 4418 N N . LEU B 1 272 ? 3.08 -30.047 -14.477 1 97.31 272 LEU B N 1
ATOM 4419 C CA . LEU B 1 272 ? 3.805 -29.922 -15.742 1 97.31 272 LEU B CA 1
ATOM 4420 C C . LEU B 1 272 ? 3.189 -30.828 -16.812 1 97.31 272 LEU B C 1
ATOM 4422 O O . LEU B 1 272 ? 3.18 -32.062 -16.656 1 97.31 272 LEU B O 1
ATOM 4426 N N . ASP B 1 273 ? 2.611 -30.234 -17.734 1 96.62 273 ASP B N 1
ATOM 4427 C CA . ASP B 1 273 ? 2.223 -30.938 -18.953 1 96.62 273 ASP B CA 1
ATOM 4428 C C . ASP B 1 273 ? 3.361 -30.953 -19.984 1 96.62 273 ASP B C 1
ATOM 4430 O O . ASP B 1 273 ? 3.43 -30.078 -20.844 1 96.62 273 ASP B O 1
ATOM 4434 N N . LYS B 1 274 ? 4.125 -31.953 -19.938 1 92.69 274 LYS B N 1
ATOM 4435 C CA . LYS B 1 274 ? 5.348 -32.031 -20.734 1 92.69 274 LYS B CA 1
ATOM 4436 C C . LYS B 1 274 ? 5.027 -32.094 -22.219 1 92.69 274 LYS B C 1
ATOM 4438 O O . LYS B 1 274 ? 5.703 -31.469 -23.047 1 92.69 274 LYS B O 1
ATOM 4443 N N . GLU B 1 275 ? 4.043 -32.812 -22.453 1 94.25 275 GLU B N 1
ATOM 4444 C CA . GLU B 1 275 ? 3.689 -33.062 -23.844 1 94.25 275 GLU B CA 1
ATOM 4445 C C . GLU B 1 275 ? 3.303 -31.766 -24.547 1 94.25 275 GLU B C 1
ATOM 4447 O O . GLU B 1 275 ? 3.725 -31.516 -25.688 1 94.25 275 GLU B O 1
ATOM 4452 N N . ASN B 1 276 ? 2.568 -30.969 -23.875 1 95.44 276 ASN B N 1
ATOM 4453 C CA . ASN B 1 276 ? 2.068 -29.734 -24.484 1 95.44 276 ASN B CA 1
ATOM 4454 C C . ASN B 1 276 ? 2.879 -28.516 -24.047 1 95.44 276 ASN B C 1
ATOM 4456 O O . ASN B 1 276 ? 2.574 -27.391 -24.438 1 95.44 276 ASN B O 1
ATOM 4460 N N . GLN B 1 277 ? 3.883 -28.719 -23.219 1 94.25 277 GLN B N 1
ATOM 4461 C CA . GLN B 1 277 ? 4.762 -27.672 -22.719 1 94.25 277 GLN B CA 1
ATOM 4462 C C . GLN B 1 277 ? 3.963 -26.578 -22 1 94.25 277 GLN B C 1
ATOM 4464 O O . GLN B 1 277 ? 4.125 -25.391 -22.297 1 94.25 277 GLN B O 1
ATOM 4469 N N . ARG B 1 278 ? 3.049 -27.062 -21.156 1 96.69 278 ARG B N 1
ATOM 4470 C CA . ARG B 1 278 ? 2.213 -26.172 -20.359 1 96.69 278 ARG B CA 1
ATOM 4471 C C . ARG B 1 278 ? 2.424 -26.406 -18.875 1 96.69 278 ARG B C 1
ATOM 4473 O O . ARG B 1 278 ? 2.816 -27.5 -18.453 1 96.69 278 ARG B O 1
ATOM 4480 N N . VAL B 1 279 ? 2.24 -25.406 -18.125 1 96.94 279 VAL B N 1
ATOM 4481 C CA . VAL B 1 279 ? 2.246 -25.469 -16.672 1 96.94 279 VAL B CA 1
ATOM 4482 C C . VAL B 1 279 ? 0.879 -25.047 -16.125 1 96.94 279 VAL B C 1
ATOM 4484 O O . VAL B 1 279 ? 0.4 -23.953 -16.422 1 96.94 279 VAL B O 1
ATOM 4487 N N . LEU B 1 280 ? 0.211 -25.938 -15.438 1 97.69 280 LEU B N 1
ATOM 4488 C CA . LEU B 1 280 ? -1.033 -25.625 -14.742 1 97.69 280 LEU B CA 1
ATOM 4489 C C . LEU B 1 280 ? -0.763 -25.234 -13.289 1 97.69 280 LEU B C 1
ATOM 4491 O O . LEU B 1 280 ? -0.296 -26.047 -12.5 1 97.69 280 LEU B O 1
ATOM 4495 N N . LEU B 1 2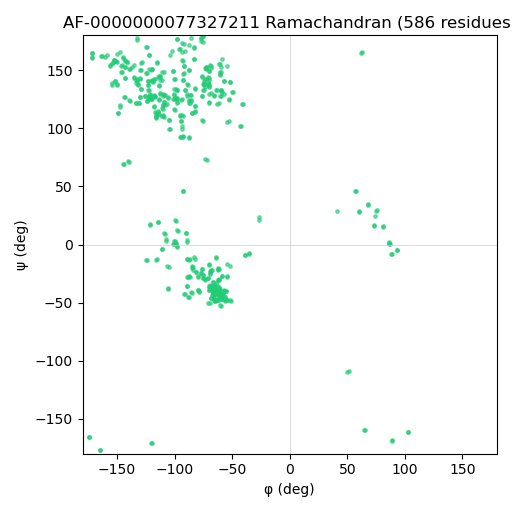81 ? -0.979 -23.984 -13.008 1 97.75 281 LEU B N 1
ATOM 4496 C CA . LEU B 1 281 ? -0.821 -23.469 -11.648 1 97.75 281 LEU B CA 1
ATOM 4497 C C . LEU B 1 281 ? -2.164 -23.391 -10.938 1 97.75 281 LEU B C 1
ATOM 4499 O O . LEU B 1 281 ? -3.121 -22.812 -11.453 1 97.75 281 LEU B O 1
ATOM 4503 N N . ARG B 1 282 ? -2.234 -24 -9.789 1 97.56 282 ARG B N 1
ATOM 4504 C CA . ARG B 1 282 ? -3.459 -24.016 -8.992 1 97.56 282 ARG B CA 1
ATOM 4505 C C . ARG B 1 282 ? -3.234 -23.375 -7.625 1 97.56 282 ARG B C 1
ATOM 4507 O O . ARG B 1 282 ? -2.18 -23.562 -7.016 1 97.56 282 ARG B O 1
ATOM 4514 N N . GLY B 1 283 ? -4.188 -22.672 -7.207 1 97.75 283 GLY B N 1
ATOM 4515 C CA . GLY B 1 283 ? -4.152 -22.094 -5.875 1 97.75 283 GLY B CA 1
ATOM 4516 C C . GLY B 1 283 ? -5.527 -21.688 -5.359 1 97.75 283 GLY B C 1
ATOM 4517 O O . GLY B 1 283 ? -6.492 -21.656 -6.125 1 97.75 283 GLY B O 1
ATOM 4518 N N . LYS B 1 284 ? -5.645 -21.516 -4.109 1 97.5 284 LYS B N 1
ATOM 4519 C CA . LYS B 1 284 ? -6.832 -20.953 -3.463 1 97.5 284 LYS B CA 1
ATOM 4520 C C . LYS B 1 284 ? -6.719 -19.438 -3.314 1 97.5 284 LYS B C 1
ATOM 4522 O O . LYS B 1 284 ? -5.66 -18.859 -3.57 1 97.5 284 LYS B O 1
ATOM 4527 N N . ALA B 1 285 ? -7.797 -18.844 -3.023 1 97.75 285 ALA B N 1
ATOM 4528 C CA . ALA B 1 285 ? -7.816 -17.391 -2.789 1 97.75 285 ALA B CA 1
ATOM 4529 C C . ALA B 1 285 ? -8.797 -17.031 -1.675 1 97.75 285 ALA B C 1
ATOM 4531 O O . ALA B 1 285 ? -9.773 -17.75 -1.442 1 97.75 285 ALA B O 1
ATOM 4532 N N . THR B 1 286 ? -8.555 -15.961 -0.991 1 97.19 286 THR B N 1
ATOM 4533 C CA . THR B 1 286 ? -9.383 -15.461 0.102 1 97.19 286 THR B CA 1
ATOM 4534 C C . THR B 1 286 ? -9.68 -13.977 -0.079 1 97.19 286 THR B C 1
ATOM 4536 O O . THR B 1 286 ? -8.758 -13.164 -0.193 1 97.19 286 THR B O 1
ATOM 4539 N N . THR B 1 287 ? -10.961 -13.602 -0.147 1 97.88 287 THR B N 1
ATOM 4540 C CA . THR B 1 287 ? -11.336 -12.188 -0.177 1 97.88 287 THR B CA 1
ATOM 4541 C C . THR B 1 287 ? -11.219 -11.57 1.212 1 97.88 287 THR B C 1
ATOM 4543 O O . THR B 1 287 ? -11.812 -12.062 2.172 1 97.88 287 THR B O 1
ATOM 4546 N N . VAL B 1 288 ? -10.508 -10.461 1.292 1 97.94 288 VAL B N 1
ATOM 4547 C CA . VAL B 1 288 ? -10.188 -9.883 2.594 1 97.94 288 VAL B CA 1
ATOM 4548 C C . VAL B 1 288 ? -11.039 -8.641 2.832 1 97.94 288 VAL B C 1
ATOM 4550 O O . VAL B 1 288 ? -11.406 -8.344 3.969 1 97.94 288 VAL B O 1
ATOM 4553 N N . MET B 1 289 ? -11.258 -7.883 1.798 1 97.75 289 MET B N 1
ATOM 4554 C CA . MET B 1 289 ? -12.078 -6.68 1.922 1 97.75 289 MET B CA 1
ATOM 4555 C C . MET B 1 289 ? -12.789 -6.367 0.609 1 97.75 289 MET B C 1
ATOM 4557 O O . MET B 1 289 ? -12.398 -6.871 -0.447 1 97.75 289 MET B O 1
ATOM 4561 N N . GLU B 1 290 ? -13.844 -5.637 0.689 1 98.12 290 GLU B N 1
ATOM 4562 C CA . GLU B 1 290 ? -14.617 -5.152 -0.45 1 98.12 290 GLU B CA 1
ATOM 4563 C C . GLU B 1 290 ? -15.062 -3.707 -0.239 1 98.12 290 GLU B C 1
ATOM 4565 O O . GLU B 1 290 ? -15.211 -3.258 0.899 1 98.12 290 GLU B O 1
ATOM 4570 N N . GLY B 1 291 ? -15.211 -3 -1.346 1 97.94 291 GLY B N 1
ATOM 4571 C CA . GLY B 1 291 ? -15.633 -1.615 -1.227 1 97.94 291 GLY B CA 1
ATOM 4572 C C . GLY B 1 291 ? -15.906 -0.956 -2.566 1 97.94 291 GLY B C 1
ATOM 4573 O O . GLY B 1 291 ? -16.125 -1.641 -3.566 1 97.94 291 GLY B O 1
ATOM 4574 N N . SER B 1 292 ? -16 0.377 -2.521 1 98.25 292 SER B N 1
ATOM 4575 C CA . SER B 1 292 ? -16.266 1.189 -3.707 1 98.25 292 SER B CA 1
ATOM 4576 C C . SER B 1 292 ? -15.32 2.385 -3.77 1 98.25 292 SER B C 1
ATOM 4578 O O . SER B 1 292 ? -14.961 2.959 -2.738 1 98.25 292 SER B O 1
ATOM 4580 N N . LEU B 1 293 ? -14.938 2.654 -4.938 1 97.69 293 LEU B N 1
ATOM 4581 C CA . LEU B 1 293 ? -14.188 3.881 -5.199 1 97.69 293 LEU B CA 1
ATOM 4582 C C . LEU B 1 293 ? -15.133 5.07 -5.344 1 97.69 293 LEU B C 1
ATOM 4584 O O . LEU B 1 293 ? -16.109 5.004 -6.086 1 97.69 293 LEU B O 1
ATOM 4588 N N . LEU B 1 294 ? -14.828 6.191 -4.711 1 95.5 294 LEU B N 1
ATOM 4589 C CA . LEU B 1 294 ? -15.695 7.363 -4.711 1 95.5 294 LEU B CA 1
ATOM 4590 C C . LEU B 1 294 ? -15.234 8.383 -5.742 1 95.5 294 LEU B C 1
ATOM 4592 O O . LEU B 1 294 ? -15.867 9.43 -5.906 1 95.5 294 LEU B O 1
ATOM 4596 N N . VAL B 1 295 ? -14.234 8.047 -6.414 1 89.56 295 VAL B N 1
ATOM 4597 C CA . VAL B 1 295 ? -13.609 8.984 -7.34 1 89.56 295 VAL B CA 1
ATOM 4598 C C . VAL B 1 295 ? -13.766 8.477 -8.773 1 89.56 295 VAL B C 1
ATOM 4600 O O . VAL B 1 295 ? -13.914 7.273 -9 1 89.56 295 VAL B O 1
#

Solvent-accessible surface area (backbone atoms only — not comparable to full-atom values): 30581 Å² total; per-residue (Å²): 127,82,80,80,62,42,36,35,36,35,21,19,14,24,19,83,47,82,81,22,13,27,55,19,36,34,33,48,41,60,85,61,85,72,54,69,68,57,55,40,46,52,18,36,66,50,45,44,73,30,31,26,43,34,26,74,46,89,89,53,52,84,72,39,42,35,26,40,45,48,42,21,25,48,85,47,75,54,62,75,59,58,43,40,49,52,28,45,48,49,54,41,67,73,34,90,83,44,90,50,56,36,39,34,31,47,39,87,74,43,80,43,48,39,33,62,37,59,46,81,75,45,82,61,76,72,78,87,70,64,97,82,58,51,31,39,36,35,68,41,62,53,39,58,68,41,86,67,60,74,76,56,53,59,49,48,51,64,60,43,62,92,58,63,72,72,44,76,46,27,32,31,85,76,34,28,36,30,35,30,35,75,30,20,63,56,54,53,66,56,77,83,52,57,72,55,55,46,70,32,80,62,50,26,42,32,39,29,17,49,32,49,87,88,68,81,38,59,27,28,31,45,40,37,28,42,69,77,76,39,59,58,52,33,49,57,54,69,59,49,31,41,46,48,61,58,49,25,72,73,69,72,51,48,72,42,39,36,33,26,48,33,97,42,17,26,44,38,37,38,34,54,38,71,90,76,46,30,26,38,42,28,29,31,56,28,75,39,32,39,34,34,38,70,112,126,82,80,79,64,41,36,34,35,34,22,20,13,23,20,83,46,80,82,21,12,27,54,19,36,32,32,47,40,59,85,61,85,72,54,69,68,56,56,42,47,52,18,37,66,49,44,43,73,30,29,27,42,34,27,73,44,88,86,54,52,84,72,37,45,35,27,40,44,49,42,23,25,48,86,45,75,52,63,77,56,56,44,39,49,51,28,45,49,49,54,41,64,73,35,89,84,43,90,52,57,36,38,33,30,48,38,86,74,43,78,41,48,40,32,61,38,59,46,80,75,45,82,62,76,73,84,84,71,64,95,82,61,50,32,39,34,35,68,40,63,52,41,57,68,42,84,68,63,74,75,56,53,59,48,49,49,63,61,42,61,94,58,64,70,71,41,75,47,25,33,32,84,74,33,27,36,31,34,31,35,75,32,21,64,56,54,55,64,56,78,82,51,56,72,54,55,46,70,32,78,62,52,26,42,34,38,28,17,51,32,49,88,89,68,83,39,58,28,28,32,44,41,36,27,41,69,77,77,39,57,58,51,32,47,58,54,70,59,49,32,39,45,48,60,60,49,25,72,74,68,71,50,48,72,42,40,35,33,27,48,33,98,42,17,27,44,39,37,39,33,55,38,72,90,78,46,30,26,40,43,29,30,30,57,29,74,40,31,39,34,36,37,70,113